Protein AF-0000000076484041 (afdb_homodimer)

Foldseek 3Di:
DPPPPFAADDAQEAELPDPPLVVNLVRVLVRQQFFLKHKYFPLPDDLVLVVVLVVLLVLLVPDDPVQQVVFDQDQLRAGKDAALQWAADVPQADRHAQKIKGKDWDADDPPHPCCPARNYYHHRDRDCVSRPCNVVSVVVVQVSVLSSVLSVVLSVCVSLVHHSCVQVDQQHSVVKGKMKMKMKHALDFADRNNRGFNHDKHFAAAAKKWKAWDQDWFKWWFRDPPDVVTRIHTHGHDRRITIMGGGPLNCQQQLNSGDRTIMGGGRDRHMIIMMMMDIHTHQARKRHHHPSRADPVRHRPDDIDGRSVRVVVSCVVIGDDPVVVVVVVD/DPPPPFAADDAQEAELPDPPLVVNLVRVLVRQQFFLKHKYFPLPDDLVLVVVLVVLLVLLVPDDPVQQVVFDQDQLRAGKDAALQWAADVPQADRHAQKIKGKDWDADDPPHPCCPARNYYHHRDRDCVSRPCSVVSVVVVQVSVLSSVLSVVLSVCVSLVHHSCVQVDQQHSVVKGKMKMKMKHALDFADRNNRGFNHDKHFAAAAKKWKAWDQDWFKWWFRDPPDVVTRIHTHGHDRRITIMGGGPLNCQQQLNSGDRTIMGGGRDRDMIIMMMMDIHTHQARKRHHHPSRADPVRHRPDDIDGRSVRVVVSVVVIGDDPVVVVVVVD

Solvent-accessible surface area (backbone atoms only — not comparable to full-atom values): 33812 Å² total; per-residue (Å²): 133,74,78,74,80,61,54,69,55,59,41,36,71,38,53,67,68,53,85,57,56,65,58,45,22,53,49,48,41,52,22,26,58,64,44,12,39,29,36,39,30,65,67,80,76,53,65,69,58,53,51,48,50,52,51,47,51,50,53,60,72,66,47,54,67,73,63,48,59,73,32,42,46,48,99,46,57,19,13,30,37,56,65,42,40,38,39,60,24,70,90,56,36,72,77,27,15,46,30,30,36,35,29,40,44,50,76,23,52,86,84,36,76,66,26,74,40,89,56,26,25,58,57,50,72,76,57,60,90,78,46,73,64,42,65,62,49,51,52,49,48,54,53,56,48,48,54,42,51,51,55,50,45,26,41,50,25,44,50,57,73,43,55,55,61,62,54,57,36,59,53,22,56,54,48,42,49,44,36,38,34,42,37,41,29,55,48,46,65,41,37,71,93,73,14,37,27,28,34,38,54,38,59,51,63,33,43,37,33,42,30,37,58,46,86,56,66,37,43,29,37,23,69,48,79,81,43,87,76,67,58,66,26,33,44,75,57,50,91,78,33,30,46,33,34,32,4,42,47,39,15,46,27,33,50,62,55,33,34,42,36,36,29,32,28,42,28,76,44,50,64,33,48,37,37,40,35,39,38,25,48,7,59,80,21,72,48,40,52,35,77,79,46,45,44,94,92,40,58,69,80,60,78,70,44,42,41,47,60,55,51,51,55,53,52,62,69,28,45,62,64,72,69,67,52,58,62,70,76,101,133,74,77,74,82,61,52,68,55,58,41,35,73,39,50,66,69,53,86,57,57,64,59,45,22,53,50,48,40,50,23,26,57,63,45,13,39,30,35,39,29,66,67,77,76,52,65,68,57,51,51,49,50,51,51,47,51,49,55,59,72,64,47,56,66,73,63,49,58,75,32,44,45,48,97,46,58,19,13,29,37,56,64,43,39,37,38,60,24,71,90,58,36,71,76,27,14,46,30,31,35,35,30,38,44,49,78,23,52,86,84,36,76,65,25,75,40,89,56,28,24,59,58,48,72,76,57,59,89,78,46,74,64,41,67,63,49,51,54,50,48,53,54,55,48,49,54,44,51,50,56,51,45,27,41,50,26,44,49,57,73,43,54,56,62,62,53,56,36,59,52,22,55,54,48,42,50,44,37,37,34,42,37,39,28,56,48,47,64,39,37,70,93,73,16,36,25,28,34,39,53,38,61,50,64,33,42,36,33,43,31,38,58,47,85,57,67,35,42,30,38,23,69,48,78,82,43,85,76,66,56,65,25,34,46,75,57,51,91,79,32,30,46,33,34,33,5,42,46,39,15,46,26,35,50,63,55,34,34,44,34,38,29,32,28,40,27,76,44,50,64,34,48,37,36,39,35,40,36,24,49,7,59,79,21,73,47,40,53,35,76,78,46,45,44,93,93,40,57,70,79,61,78,69,43,42,40,46,60,53,52,51,54,54,52,63,69,29,44,60,67,71,68,67,53,60,63,70,78,100

Organism: Glycine soja (NCBI:txid3848)

Sequence (660 aa):
MGKQSTEFSALNCIDLSNPDINQSVNLLKQACLDSGFFYVVNHGISQEFMEEVFAQSKKFFSLPHKEKMKILRNEKHRGYTPVLDELLDPENQVHGDYKEGYYIGVEKGEDDPESNKPFYGPNNWPAPGVLPGWRETMEKFHRETLEVGKAVAKIIALALDLDANFFDQPEMLGEPIATLRLLHYEGQVSDPLKGLYGAGAHTDYGLITLLATDDVSGLQICKDRDAKPQKWEDVAPLKGAFIVNLGDMLERWSNCVFKSTLHRVLGNGQGRYSIAYFLEPSHDCLVECLPTCKSDSNPPKFPPILCHDYLTQRYNDTHADLNVYKKQQAMGKQSTEFSALNCIDLSNPDINQSVNLLKQACLDSGFFYVVNHGISQEFMEEVFAQSKKFFSLPHKEKMKILRNEKHRGYTPVLDELLDPENQVHGDYKEGYYIGVEKGEDDPESNKPFYGPNNWPAPGVLPGWRETMEKFHRETLEVGKAVAKIIALALDLDANFFDQPEMLGEPIATLRLLHYEGQVSDPLKGLYGAGAHTDYGLITLLATDDVSGLQICKDRDAKPQKWEDVAPLKGAFIVNLGDMLERWSNCVFKSTLHRVLGNGQGRYSIAYFLEPSHDCLVECLPTCKSDSNPPKFPPILCHDYLTQRYNDTHADLNVYKKQQA

InterPro domains:
  IPR005123 Oxoglutarate/iron-dependent dioxygenase domain [PS51471] (176-281)
  IPR026992 Non-haem dioxygenase, N-terminal domain [PF14226] (12-127)
  IPR027443 Isopenicillin N synthase-like superfamily [G3DSA:2.60.120.330] (2-326)
  IPR044861 Isopenicillin N synthase-like, Fe(2+) 2OG dioxygenase domain [PF03171] (183-281)

Secondary structure (DSSP, 8-state):
-----PPBP---EEETT-S-HHHHHHHHHHHHHHTSEEEEE--S--HHHHHHHHHHHHHHHTS-HHHHHTTB--TTS-EEE-TT-B-S-TTT-SS-B-EEEEEE--B--TTSGGGGSTT-B---PPPTTTSTTHHHHHHHHHHHHHHHHHHHHHHHHHHTT--TTGGGSIIIIIS-EEEEEEEEE-SPBPBGGGTBBSEEEE-B-SSEEEEEE-S---EEEES-TT-SSPP-EE----TT-EEEEEBHHHHHHTTTSS---EEEE--BSS-EEEEEEEEE--TT-EE---GGG--SSS--SS--EEHHHHHHHHHHHHB--THHHHHHH-/-----PPBP---EEETT-S-HHHHHHHHHHHHHHTSEEEEE--S--HHHHHHHHHHHHHHHTS-HHHHHTTB--TTS-EEE-TT-B-S-TTT-SS-B-EEEEEE--B--TTSGGGGSTT-B---PPPTTTSTTHHHHHHHHHHHHHHHHHHHHHHHHHHTT--TTGGGSIIIIIS-EEEEEEEEE-SPBPBGGGTBBSEEEE-B-SSEEEEEE-S---EEEES-TT-SSPP-EE----TT-EEEEEBHHHHHHTTTSS---EEEE--BSS-EEEEEEEEE--TT-EE---GGG--SSS--SS--EEHHHHHHHHHHHHB--THHHHHHH-

pLDDT: mean 93.27, std 9.9, range [23.75, 98.94]

Nearest PDB structures (foldseek):
  6vp4-assembly3_C  TM=8.469E-01  e=7.200E-25  Pseudomonas savastanoi pv. phaseolicola
  8p48-assembly1_A  TM=8.039E-01  e=2.316E-26  Aspergillus nidulans FGSC A4
  8p7p-assembly1_A  TM=8.119E-01  e=6.700E-26  Aspergillus nidulans FGSC A4
  8ptv-assembly1_A  TM=8.128E-01  e=1.821E-25  Aspergillus nidulans FGSC A4
  6cf3-assembly1_A  TM=7.671E-01  e=1.727E-24  Pseudomonas savastanoi pv. phaseolicola

Structure (mmCIF, N/CA/C/O backbone):
data_AF-0000000076484041-model_v1
#
loop_
_entity.id
_entity.type
_entity.pdbx_description
1 polymer '2-oxoglutarate-Fe(II) type oxidoreductase hxnY'
#
loop_
_atom_site.group_PDB
_atom_site.id
_atom_site.type_symbol
_atom_site.label_atom_id
_atom_site.label_alt_id
_atom_site.label_comp_id
_atom_site.label_asym_id
_atom_site.label_entity_id
_atom_site.label_seq_id
_atom_site.pdbx_PDB_ins_code
_atom_site.Cartn_x
_atom_site.Cartn_y
_atom_site.Cartn_z
_atom_site.occupancy
_atom_site.B_iso_or_equiv
_atom_site.auth_seq_id
_atom_site.auth_comp_id
_atom_site.auth_asym_id
_atom_site.auth_atom_id
_atom_site.pdbx_PDB_model_num
ATOM 1 N N . MET A 1 1 ? -22.984 -18.547 12.055 1 23.75 1 MET A N 1
ATOM 2 C CA . MET A 1 1 ? -21.609 -18.641 12.547 1 23.75 1 MET A CA 1
ATOM 3 C C . MET A 1 1 ? -20.734 -17.547 11.945 1 23.75 1 MET A C 1
ATOM 5 O O . MET A 1 1 ? -20.609 -17.453 10.727 1 23.75 1 MET A O 1
ATOM 9 N N . GLY A 1 2 ? -20.672 -16.359 12.469 1 32.69 2 GLY A N 1
ATOM 10 C CA . GLY A 1 2 ? -20.234 -15.047 12.031 1 32.69 2 GLY A CA 1
ATOM 11 C C . GLY A 1 2 ? -18.844 -15.055 11.398 1 32.69 2 GLY A C 1
ATOM 12 O O . GLY A 1 2 ? -18 -15.883 11.758 1 32.69 2 GLY A O 1
ATOM 13 N N . LYS A 1 3 ? -18.688 -14.789 10.195 1 41.31 3 LYS A N 1
ATOM 14 C CA . LYS A 1 3 ? -17.375 -14.734 9.562 1 41.31 3 LYS A CA 1
ATOM 15 C C . LYS A 1 3 ? -16.297 -14.281 10.547 1 41.31 3 LYS A C 1
ATOM 17 O O . LYS A 1 3 ? -16.438 -13.234 11.18 1 41.31 3 LYS A O 1
ATOM 22 N N . GLN A 1 4 ? -15.688 -15.102 11.234 1 45.12 4 GLN A N 1
ATOM 23 C CA . GLN A 1 4 ? -14.547 -14.75 12.07 1 45.12 4 GLN A CA 1
ATOM 24 C C . GLN A 1 4 ? -13.68 -13.688 11.391 1 45.12 4 GLN A C 1
ATOM 26 O O . GLN A 1 4 ? -13.164 -13.906 10.297 1 45.12 4 GLN A O 1
ATOM 31 N N . SER A 1 5 ? -14.023 -12.469 11.656 1 53.66 5 SER A N 1
ATOM 32 C CA . SER A 1 5 ? -13.352 -11.305 11.102 1 53.66 5 SER A CA 1
ATOM 33 C C . SER A 1 5 ? -11.836 -11.477 11.117 1 53.66 5 SER A C 1
ATOM 35 O O . SER A 1 5 ? -11.242 -11.609 12.188 1 53.66 5 SER A O 1
ATOM 37 N N . THR A 1 6 ? -11.258 -12.172 10.086 1 67.75 6 THR A N 1
ATOM 38 C CA . THR A 1 6 ? -9.812 -12.312 10.016 1 67.75 6 THR A CA 1
ATOM 39 C C . THR A 1 6 ? -9.141 -10.953 9.836 1 67.75 6 THR A C 1
ATOM 41 O O . THR A 1 6 ? -9.773 -10.008 9.375 1 67.75 6 THR A O 1
ATOM 44 N N . GLU A 1 7 ? -7.988 -10.82 10.484 1 87 7 GLU A N 1
ATOM 45 C CA . GLU A 1 7 ? -7.133 -9.641 10.375 1 87 7 GLU A CA 1
ATOM 46 C C . GLU A 1 7 ? -6.492 -9.555 8.992 1 87 7 GLU A C 1
ATOM 48 O O . GLU A 1 7 ? -6.254 -10.578 8.344 1 87 7 GLU A O 1
ATOM 53 N N . PHE A 1 8 ? -6.453 -8.398 8.508 1 88.44 8 PHE A N 1
ATOM 54 C CA . PHE A 1 8 ? -5.73 -8.18 7.262 1 88.44 8 PHE A CA 1
ATOM 55 C C . PHE A 1 8 ? -4.23 -8.062 7.516 1 88.44 8 PHE A C 1
ATOM 57 O O . PHE A 1 8 ? -3.809 -7.445 8.492 1 88.44 8 PHE A O 1
ATOM 64 N N . SER A 1 9 ? -3.529 -8.648 6.656 1 88 9 SER A N 1
ATOM 65 C CA . SER A 1 9 ? -2.076 -8.516 6.73 1 88 9 SER A CA 1
ATOM 66 C C . SER A 1 9 ? -1.613 -7.18 6.16 1 88 9 SER A C 1
ATOM 68 O O . SER A 1 9 ? -1.987 -6.809 5.047 1 88 9 SER A O 1
ATOM 70 N N . ALA A 1 10 ? -0.864 -6.512 6.938 1 87.81 10 ALA A N 1
ATOM 71 C CA . ALA A 1 10 ? -0.224 -5.312 6.406 1 87.81 10 ALA A CA 1
ATOM 72 C C . ALA A 1 10 ? 1.01 -5.668 5.582 1 87.81 10 ALA A C 1
ATOM 74 O O . ALA A 1 10 ? 2.002 -6.168 6.121 1 87.81 10 ALA A O 1
ATOM 75 N N . LEU A 1 11 ? 0.902 -5.418 4.277 1 94.88 11 LEU A N 1
ATOM 76 C CA . LEU A 1 11 ? 1.992 -5.754 3.369 1 94.88 11 LEU A CA 1
ATOM 77 C C . LEU A 1 11 ? 2.695 -4.496 2.871 1 94.88 11 LEU A C 1
ATOM 79 O O . LEU A 1 11 ? 2.045 -3.49 2.578 1 94.88 11 LEU A O 1
ATOM 83 N N . ASN A 1 12 ? 4.027 -4.605 2.822 1 95.62 12 ASN A N 1
ATOM 84 C CA . ASN A 1 12 ? 4.758 -3.496 2.227 1 95.62 12 ASN A CA 1
ATOM 85 C C . ASN A 1 12 ? 4.402 -3.312 0.754 1 95.62 12 ASN A C 1
ATOM 87 O O . ASN A 1 12 ? 4.102 -4.285 0.059 1 95.62 12 ASN A O 1
ATOM 91 N N . CYS A 1 13 ? 4.379 -2.115 0.369 1 95.94 13 CYS A N 1
ATOM 92 C CA . CYS A 1 13 ? 4.125 -1.763 -1.023 1 95.94 13 CYS A CA 1
ATOM 93 C C . CYS A 1 13 ? 5.398 -1.282 -1.706 1 95.94 13 CYS A C 1
ATOM 95 O O . CYS A 1 13 ? 5.996 -0.292 -1.284 1 95.94 13 CYS A O 1
ATOM 97 N N . ILE A 1 14 ? 5.82 -1.968 -2.738 1 97.69 14 ILE A N 1
ATOM 98 C CA . ILE A 1 14 ? 7.004 -1.604 -3.514 1 97.69 14 ILE A CA 1
ATOM 99 C C . ILE A 1 14 ? 6.586 -0.798 -4.742 1 97.69 14 ILE A C 1
ATOM 101 O O . ILE A 1 14 ? 5.859 -1.299 -5.605 1 97.69 14 ILE A O 1
ATOM 105 N N . ASP A 1 15 ? 7.023 0.429 -4.781 1 96.75 15 ASP A N 1
ATOM 106 C CA . ASP A 1 15 ? 6.789 1.303 -5.926 1 96.75 15 ASP A CA 1
ATOM 107 C C . ASP A 1 15 ? 7.91 1.17 -6.957 1 96.75 15 ASP A C 1
ATOM 109 O O . ASP A 1 15 ? 9.016 1.678 -6.75 1 96.75 15 ASP A O 1
ATOM 113 N N . LEU A 1 16 ? 7.656 0.599 -8.109 1 97.56 16 LEU A N 1
ATOM 114 C CA . LEU A 1 16 ? 8.703 0.323 -9.086 1 97.56 16 LEU A CA 1
ATOM 115 C C . LEU A 1 16 ? 9.148 1.604 -9.781 1 97.56 16 LEU A C 1
ATOM 117 O O . LEU A 1 16 ? 10.195 1.629 -10.438 1 97.56 16 LEU A O 1
ATOM 121 N N . SER A 1 17 ? 8.375 2.65 -9.672 1 95.38 17 SER A N 1
ATOM 122 C CA . SER A 1 17 ? 8.75 3.912 -10.297 1 95.38 17 SER A CA 1
ATOM 123 C C . SER A 1 17 ? 9.617 4.754 -9.375 1 95.38 17 SER A C 1
ATOM 125 O O . SER A 1 17 ? 10.094 5.824 -9.766 1 95.38 17 SER A O 1
ATOM 127 N N . ASN A 1 18 ? 9.766 4.297 -8.102 1 93.81 18 ASN A N 1
ATOM 128 C CA . ASN A 1 18 ? 10.586 5.035 -7.152 1 93.81 18 ASN A CA 1
ATOM 129 C C . ASN A 1 18 ? 12.047 5.105 -7.605 1 93.81 18 ASN A C 1
ATOM 131 O O . ASN A 1 18 ? 12.688 4.07 -7.805 1 93.81 18 ASN A O 1
ATOM 135 N N . PRO A 1 19 ? 12.594 6.344 -7.742 1 92.56 19 PRO A N 1
ATOM 136 C CA . PRO A 1 19 ? 13.977 6.457 -8.211 1 92.56 19 PRO A CA 1
ATOM 137 C C . PRO A 1 19 ? 14.992 6.035 -7.156 1 92.56 19 PRO A C 1
ATOM 139 O O . PRO A 1 19 ? 16.141 5.754 -7.484 1 92.56 19 PRO A O 1
ATOM 142 N N . ASP A 1 20 ? 14.641 6.055 -5.902 1 92.56 20 ASP A N 1
ATOM 143 C CA . ASP A 1 20 ? 15.531 5.613 -4.836 1 92.56 20 ASP A CA 1
ATOM 144 C C . ASP A 1 20 ? 15.516 4.094 -4.695 1 92.56 20 ASP A C 1
ATOM 146 O O . ASP A 1 20 ? 14.781 3.551 -3.865 1 92.56 20 ASP A O 1
ATOM 150 N N . ILE A 1 21 ? 16.344 3.424 -5.348 1 93.69 21 ILE A N 1
ATOM 151 C CA . ILE A 1 21 ? 16.375 1.967 -5.41 1 93.69 21 ILE A CA 1
ATOM 152 C C . ILE A 1 21 ? 16.641 1.396 -4.02 1 93.69 21 ILE A C 1
ATOM 154 O O . ILE A 1 21 ? 16.156 0.319 -3.68 1 93.69 21 ILE A O 1
ATOM 158 N N . ASN A 1 22 ? 17.391 2.084 -3.244 1 93.75 22 ASN A N 1
ATOM 159 C CA . ASN A 1 22 ? 17.719 1.595 -1.909 1 93.75 22 ASN A CA 1
ATOM 160 C C . ASN A 1 22 ? 16.469 1.509 -1.026 1 93.75 22 ASN A C 1
ATOM 162 O O . ASN A 1 22 ? 16.344 0.597 -0.206 1 93.75 22 ASN A O 1
ATOM 166 N N . GLN A 1 23 ? 15.641 2.459 -1.207 1 92.69 23 GLN A N 1
ATOM 167 C CA . GLN A 1 23 ? 14.383 2.398 -0.474 1 92.69 23 GLN A CA 1
ATOM 168 C C . GLN A 1 23 ? 13.57 1.172 -0.878 1 92.69 23 GLN A C 1
ATOM 170 O O . GLN A 1 23 ? 13.031 0.469 -0.021 1 92.69 23 GLN A O 1
ATOM 175 N N . SER A 1 24 ? 13.5 0.933 -2.139 1 96.19 24 SER A N 1
ATOM 176 C CA . SER A 1 24 ? 12.781 -0.237 -2.637 1 96.19 24 SER A CA 1
ATOM 177 C C . SER A 1 24 ? 13.406 -1.528 -2.121 1 96.19 24 SER A C 1
ATOM 179 O O . SER A 1 24 ? 12.695 -2.459 -1.737 1 96.19 24 SER A O 1
ATOM 181 N N . VAL A 1 25 ? 14.695 -1.532 -2.094 1 97.5 25 VAL A N 1
ATOM 182 C CA . VAL A 1 25 ? 15.43 -2.707 -1.636 1 97.5 25 VAL A CA 1
ATOM 183 C C . VAL A 1 25 ? 15.133 -2.955 -0.157 1 97.5 25 VAL A C 1
ATOM 185 O O . VAL A 1 25 ? 14.852 -4.086 0.246 1 97.5 25 VAL A O 1
ATOM 188 N N . ASN A 1 26 ? 15.164 -1.917 0.611 1 96.06 26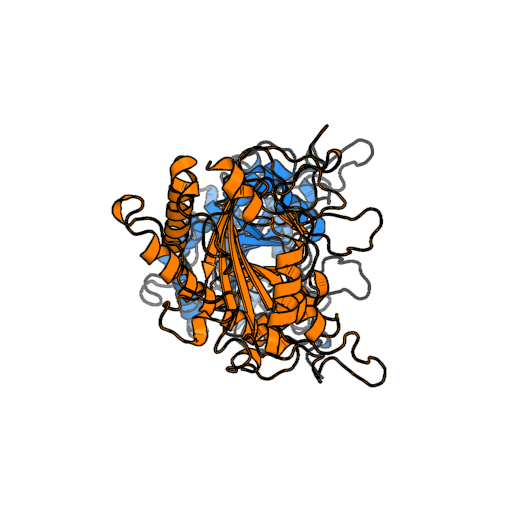 ASN A N 1
ATOM 189 C CA . ASN A 1 26 ? 14.93 -2.059 2.045 1 96.06 26 ASN A CA 1
ATOM 190 C C . ASN A 1 26 ? 13.508 -2.521 2.338 1 96.06 26 ASN A C 1
ATOM 192 O O . ASN A 1 26 ? 13.289 -3.387 3.186 1 96.06 26 ASN A O 1
ATOM 196 N N . LEU A 1 27 ? 12.57 -1.948 1.654 1 96.19 27 LEU A N 1
ATOM 197 C CA . LEU A 1 27 ? 11.172 -2.326 1.82 1 96.19 27 LEU A CA 1
ATOM 198 C C . LEU A 1 27 ? 10.945 -3.779 1.418 1 96.19 27 LEU A C 1
ATOM 200 O O . LEU A 1 27 ? 10.258 -4.523 2.121 1 96.19 27 LEU A O 1
ATOM 204 N N . LEU A 1 28 ? 11.492 -4.137 0.35 1 97.81 28 LEU A N 1
ATOM 205 C CA . LEU A 1 28 ? 11.32 -5.492 -0.156 1 97.81 28 LEU A CA 1
ATOM 206 C C . LEU A 1 28 ? 12.008 -6.504 0.756 1 97.81 28 LEU A C 1
ATOM 208 O O . LEU A 1 28 ? 11.461 -7.57 1.037 1 97.81 28 LEU A O 1
ATOM 212 N N . LYS A 1 29 ? 13.203 -6.164 1.165 1 97.44 29 LYS A N 1
ATOM 213 C CA . LYS A 1 29 ? 13.922 -7.055 2.072 1 97.44 29 LYS A CA 1
ATOM 214 C C . LYS A 1 29 ? 13.109 -7.324 3.336 1 97.44 29 LYS A C 1
ATOM 216 O O . LYS A 1 29 ? 12.984 -8.469 3.768 1 97.44 29 LYS A O 1
ATOM 221 N N . GLN A 1 30 ? 12.594 -6.266 3.854 1 96.62 30 GLN A N 1
ATOM 222 C CA . GLN A 1 30 ? 11.766 -6.402 5.047 1 96.62 30 GLN A CA 1
ATOM 223 C C . GLN A 1 30 ? 10.562 -7.305 4.777 1 96.62 30 GLN A C 1
ATOM 225 O O . GLN A 1 30 ? 10.227 -8.148 5.605 1 96.62 30 GLN A O 1
ATOM 230 N N . ALA A 1 31 ? 9.922 -7.145 3.676 1 97.12 31 ALA A N 1
ATOM 231 C CA . ALA A 1 31 ? 8.766 -7.957 3.307 1 97.12 31 ALA A CA 1
ATOM 232 C C . ALA A 1 31 ? 9.148 -9.422 3.158 1 97.12 31 ALA A C 1
ATOM 234 O O . ALA A 1 31 ? 8.414 -10.312 3.584 1 97.12 31 ALA A O 1
ATOM 235 N N . CYS A 1 32 ? 10.273 -9.648 2.529 1 97.44 32 CYS A N 1
ATOM 236 C CA . CYS A 1 32 ? 10.734 -11.008 2.275 1 97.44 32 CYS A CA 1
ATOM 237 C C . CYS A 1 32 ? 11.062 -11.727 3.578 1 97.44 32 CYS A C 1
ATOM 239 O O . CYS A 1 32 ? 10.875 -12.938 3.689 1 97.44 32 CYS A O 1
ATOM 241 N N . LEU A 1 33 ? 11.516 -10.953 4.547 1 95.81 33 LEU A N 1
ATOM 242 C CA . LEU A 1 33 ? 11.867 -11.508 5.848 1 95.81 33 LEU A CA 1
ATOM 243 C C . LEU A 1 33 ? 10.625 -11.758 6.691 1 95.81 33 LEU A C 1
ATOM 245 O O . LEU A 1 33 ? 10.594 -12.688 7.496 1 95.81 33 LEU A O 1
ATOM 249 N N . ASP A 1 34 ? 9.656 -10.977 6.473 1 93.88 34 ASP A N 1
ATOM 250 C CA . ASP A 1 34 ? 8.484 -11 7.34 1 93.88 34 ASP A CA 1
ATOM 251 C C . ASP A 1 34 ? 7.43 -11.977 6.816 1 93.88 34 ASP A C 1
ATOM 253 O O . ASP A 1 34 ? 7.133 -12.984 7.469 1 93.88 34 ASP A O 1
ATOM 257 N N . SER A 1 35 ? 6.918 -11.758 5.617 1 95.12 35 SER A N 1
ATOM 258 C CA . SER A 1 35 ? 5.77 -12.523 5.156 1 95.12 35 SER A CA 1
ATOM 259 C C . SER A 1 35 ? 6.066 -13.234 3.842 1 95.12 35 SER A C 1
ATOM 261 O O . SER A 1 35 ? 5.375 -14.188 3.471 1 95.12 35 SER A O 1
ATOM 263 N N . GLY A 1 36 ? 7.016 -12.734 3.17 1 97.81 36 GLY A N 1
ATOM 264 C CA . GLY A 1 36 ? 7.25 -13.266 1.837 1 97.81 36 GLY A CA 1
ATOM 265 C C . GLY A 1 36 ? 6.227 -12.797 0.819 1 97.81 36 GLY A C 1
ATOM 266 O O . GLY A 1 36 ? 6.211 -13.273 -0.316 1 97.81 36 GLY A O 1
ATOM 267 N N . PHE A 1 37 ? 5.34 -11.906 1.239 1 98.5 37 PHE A N 1
ATOM 268 C CA . PHE A 1 37 ? 4.34 -11.289 0.376 1 98.5 37 PHE A CA 1
ATOM 269 C C . PHE A 1 37 ? 4.484 -9.773 0.377 1 98.5 37 PHE A C 1
ATOM 271 O O . PHE A 1 37 ? 4.777 -9.172 1.414 1 98.5 37 PHE A O 1
ATOM 278 N N . PHE A 1 38 ? 4.238 -9.156 -0.723 1 98.5 38 PHE A N 1
ATOM 279 C CA . PHE A 1 38 ? 4.23 -7.703 -0.826 1 98.5 38 PHE A CA 1
ATOM 280 C C . PHE A 1 38 ? 3.449 -7.254 -2.057 1 98.5 38 PHE A C 1
ATOM 282 O O . PHE A 1 38 ? 3.193 -8.047 -2.961 1 98.5 38 PHE A O 1
ATOM 289 N N . TYR A 1 39 ? 3.014 -5.988 -2.047 1 98.25 39 TYR A N 1
ATOM 290 C CA . TYR A 1 39 ? 2.393 -5.383 -3.221 1 98.25 39 TYR A CA 1
ATOM 291 C C . TYR A 1 39 ? 3.441 -4.746 -4.125 1 98.25 39 TYR A C 1
ATOM 293 O O . TYR A 1 39 ? 4.461 -4.242 -3.646 1 98.25 39 TYR A O 1
ATOM 301 N N . VAL A 1 40 ? 3.225 -4.789 -5.406 1 98.62 40 VAL A N 1
ATOM 302 C CA . VAL A 1 40 ? 4 -4.039 -6.387 1 98.62 40 VAL A CA 1
ATOM 303 C C . VAL A 1 40 ? 3.082 -3.088 -7.156 1 98.62 40 VAL A C 1
ATOM 305 O O . VAL A 1 40 ? 2.094 -3.52 -7.754 1 98.62 40 VAL A O 1
ATOM 308 N N . VAL A 1 41 ? 3.422 -1.792 -7.047 1 97.12 41 VAL A N 1
ATOM 309 C CA . VAL A 1 41 ? 2.607 -0.78 -7.711 1 97.12 41 VAL A CA 1
ATOM 310 C C . VAL A 1 41 ? 3.469 0.022 -8.68 1 97.12 41 VAL A C 1
ATOM 312 O O . VAL A 1 41 ? 4.695 -0.102 -8.68 1 97.12 41 VAL A O 1
ATOM 315 N N . ASN A 1 42 ? 2.764 0.802 -9.562 1 97.12 42 ASN A N 1
ATOM 316 C CA . ASN A 1 42 ? 3.434 1.63 -10.555 1 97.12 42 ASN A CA 1
ATOM 317 C C . ASN A 1 42 ? 4.422 0.816 -11.391 1 97.12 42 ASN A C 1
ATOM 319 O O . ASN A 1 42 ? 5.57 1.222 -11.562 1 97.12 42 ASN A O 1
ATOM 323 N N . HIS A 1 43 ? 3.953 -0.318 -11.852 1 98.12 43 HIS A N 1
ATOM 324 C CA . HIS A 1 43 ? 4.797 -1.291 -12.539 1 98.12 43 HIS A CA 1
ATOM 325 C C . HIS A 1 43 ? 4.781 -1.069 -14.047 1 98.12 43 HIS A C 1
ATOM 327 O O . HIS A 1 43 ? 5.449 -1.79 -14.789 1 98.12 43 HIS A O 1
ATOM 333 N N . GLY A 1 44 ? 4.004 -0.199 -14.562 1 97 44 GLY A N 1
ATOM 334 C CA . GLY A 1 44 ? 4.102 0.185 -15.961 1 97 44 GLY A CA 1
ATOM 335 C C . GLY A 1 44 ? 2.977 -0.372 -16.812 1 97 44 GLY A C 1
ATOM 336 O O . GLY A 1 44 ? 2.75 0.093 -17.938 1 97 44 GLY A O 1
ATOM 337 N N . ILE A 1 45 ? 2.205 -1.423 -16.359 1 98.19 45 ILE A N 1
ATOM 338 C CA . ILE A 1 45 ? 1.033 -1.911 -17.078 1 98.19 45 ILE A CA 1
ATOM 339 C C . ILE A 1 45 ? -0.164 -1.01 -16.797 1 98.19 45 ILE A C 1
ATOM 341 O O . ILE A 1 45 ? -0.529 -0.808 -15.633 1 98.19 45 ILE A O 1
ATOM 345 N N . SER A 1 46 ? -0.755 -0.504 -17.797 1 96.69 46 SER A N 1
ATOM 346 C CA . SER A 1 46 ? -1.844 0.449 -17.609 1 96.69 46 SER A CA 1
ATOM 347 C C . SER A 1 46 ? -3.066 -0.223 -17 1 96.69 46 SER A C 1
ATOM 349 O O . SER A 1 46 ? -3.293 -1.417 -17.203 1 96.69 46 SER A O 1
ATOM 351 N N . GLN A 1 47 ? -3.814 0.573 -16.297 1 94.62 47 GLN A N 1
ATOM 352 C CA . GLN A 1 47 ? -5.043 0.067 -15.688 1 94.62 47 GLN A CA 1
ATOM 353 C C . GLN A 1 47 ? -6.047 -0.358 -16.75 1 94.62 47 GLN A C 1
ATOM 355 O O . GLN A 1 47 ? -6.766 -1.343 -16.578 1 94.62 47 GLN A O 1
ATOM 360 N N . GLU A 1 48 ? -6.105 0.355 -17.797 1 96.56 48 GLU A N 1
ATOM 361 C CA . GLU A 1 48 ? -7 0.024 -18.906 1 96.56 48 GLU A CA 1
ATOM 362 C C . GLU A 1 48 ? -6.68 -1.354 -19.469 1 96.56 48 GLU A C 1
ATOM 364 O O . GLU A 1 48 ? -7.586 -2.148 -19.734 1 96.56 48 GLU A O 1
ATOM 369 N N . PHE A 1 49 ? -5.398 -1.609 -19.688 1 98.38 49 PHE A N 1
ATOM 370 C CA . PHE A 1 49 ? -5.012 -2.9 -20.234 1 98.38 49 PHE A CA 1
ATOM 371 C C . PHE A 1 49 ? -5.293 -4.023 -19.25 1 98.38 49 PHE A C 1
ATOM 373 O O . PHE A 1 49 ? -5.738 -5.105 -19.641 1 98.38 49 PHE A O 1
ATOM 380 N N . MET A 1 50 ? -5.082 -3.771 -17.969 1 98.12 50 MET A N 1
ATOM 381 C CA . MET A 1 50 ? -5.395 -4.77 -16.953 1 98.12 50 MET A CA 1
ATOM 382 C C . MET A 1 50 ? -6.875 -5.125 -16.969 1 98.12 50 MET A C 1
ATOM 384 O O . MET A 1 50 ? -7.242 -6.297 -16.844 1 98.12 50 MET A O 1
ATOM 388 N N . GLU A 1 51 ? -7.676 -4.141 -17.125 1 97.44 51 GLU A N 1
ATOM 389 C CA . GLU A 1 51 ? -9.117 -4.367 -17.203 1 97.44 51 GLU A CA 1
ATOM 390 C C . GLU A 1 51 ? -9.477 -5.215 -18.422 1 97.44 51 GLU A C 1
ATOM 392 O O . GLU A 1 51 ? -10.352 -6.078 -18.344 1 97.44 51 GLU A O 1
ATOM 397 N N . GLU A 1 52 ? -8.781 -4.949 -19.5 1 98.31 52 GLU A N 1
ATOM 398 C CA . GLU A 1 52 ? -9 -5.746 -20.703 1 98.31 52 GLU A CA 1
ATOM 399 C C . GLU A 1 52 ? -8.602 -7.203 -20.484 1 98.31 52 GLU A C 1
ATOM 401 O O . GLU A 1 52 ? -9.297 -8.117 -20.938 1 98.31 52 GLU A O 1
ATOM 406 N N . VAL A 1 53 ? -7.523 -7.434 -19.812 1 98.75 53 VAL A N 1
ATOM 407 C CA . VAL A 1 53 ? -7.051 -8.781 -19.531 1 98.75 53 VAL A CA 1
ATOM 408 C C . VAL A 1 53 ? -8.094 -9.539 -18.703 1 98.75 53 VAL A C 1
ATOM 410 O O . VAL A 1 53 ? -8.43 -10.688 -19.016 1 98.75 53 VAL A O 1
ATOM 413 N N . PHE A 1 54 ? -8.641 -8.891 -17.719 1 98.56 54 PHE A N 1
ATOM 414 C CA . PHE A 1 54 ? -9.641 -9.531 -16.875 1 98.56 54 PHE A CA 1
ATOM 415 C C . PHE A 1 54 ? -10.93 -9.766 -17.656 1 98.56 54 PHE A C 1
ATOM 417 O O . PHE A 1 54 ? -11.609 -10.773 -17.453 1 98.56 54 PHE A O 1
ATOM 424 N N . ALA A 1 55 ? -11.281 -8.797 -18.531 1 98.25 55 ALA A N 1
ATOM 425 C CA . ALA A 1 55 ? -12.469 -8.969 -19.344 1 98.25 55 ALA A CA 1
ATOM 426 C C . ALA A 1 55 ? -12.344 -10.188 -20.25 1 98.25 55 ALA A C 1
ATOM 428 O O . ALA A 1 55 ? -13.297 -10.961 -20.391 1 98.25 55 ALA A O 1
ATOM 429 N N . GLN A 1 56 ? -11.164 -10.328 -20.797 1 98.06 56 GLN A N 1
ATOM 430 C CA . GLN A 1 56 ? -10.93 -11.477 -21.672 1 98.06 56 GLN A CA 1
ATOM 431 C C . GLN A 1 56 ? -10.914 -12.781 -20.875 1 98.06 56 GLN A C 1
ATOM 433 O O . GLN A 1 56 ? -11.398 -13.805 -21.344 1 98.06 56 GLN A O 1
ATOM 438 N N . SER A 1 57 ? -10.336 -12.75 -19.703 1 98.5 57 SER A N 1
ATOM 439 C CA . SER A 1 57 ? -10.383 -13.914 -18.828 1 98.5 57 SER A CA 1
ATOM 440 C C . SER A 1 57 ? -11.82 -14.32 -18.516 1 98.5 57 SER A C 1
ATOM 442 O O . SER A 1 57 ? -12.172 -15.5 -18.609 1 98.5 57 SER A O 1
ATOM 444 N N . LYS A 1 58 ? -12.641 -13.398 -18.203 1 98.06 58 LYS A N 1
ATOM 445 C CA . LYS A 1 58 ? -14.039 -13.648 -17.875 1 98.06 58 LYS A CA 1
ATOM 446 C C . LYS A 1 58 ? -14.781 -14.227 -19.078 1 98.06 58 LYS A C 1
ATOM 448 O O . LYS A 1 58 ? -15.617 -15.117 -18.922 1 98.06 58 LYS A O 1
ATOM 453 N N . LYS A 1 59 ? -14.492 -13.68 -20.234 1 97.75 59 LYS A N 1
ATOM 454 C CA . LYS A 1 59 ? -15.109 -14.195 -21.453 1 97.75 59 LYS A CA 1
ATOM 455 C C . LYS A 1 59 ? -14.789 -15.672 -21.656 1 97.75 59 LYS A C 1
ATOM 457 O O . LYS A 1 59 ? -15.656 -16.453 -22.031 1 97.75 59 LYS A O 1
ATOM 462 N N . PHE A 1 60 ? -13.57 -16.047 -21.469 1 98.25 60 PHE A N 1
ATOM 463 C CA . PHE A 1 60 ? -13.18 -17.438 -21.625 1 98.25 60 PHE A CA 1
ATOM 464 C C . PHE A 1 60 ? -13.961 -18.328 -20.672 1 98.25 60 PHE A C 1
ATOM 466 O O . PHE A 1 60 ? -14.531 -19.344 -21.078 1 98.25 60 PHE A O 1
ATOM 473 N N . PHE A 1 61 ? -14 -17.922 -19.375 1 98.19 61 PHE A N 1
ATOM 474 C CA . PHE A 1 61 ? -14.586 -18.781 -18.359 1 98.19 61 PHE A CA 1
ATOM 475 C C . PHE A 1 61 ? -16.109 -18.797 -18.484 1 98.19 61 PHE A C 1
ATOM 477 O O . PHE A 1 61 ? -16.766 -19.656 -17.891 1 98.19 61 PHE A O 1
ATOM 484 N N . SER A 1 62 ? -16.641 -17.938 -19.266 1 97.19 62 SER A N 1
ATOM 485 C CA . SER A 1 62 ? -18.078 -17.906 -19.484 1 97.19 62 SER A CA 1
ATOM 486 C C . SER A 1 62 ? -18.484 -18.844 -20.609 1 97.19 62 SER A C 1
ATOM 488 O O . SER A 1 62 ? -19.672 -19.078 -20.828 1 97.19 62 SER A O 1
ATOM 490 N N . LEU A 1 63 ? -17.547 -19.359 -21.328 1 96.94 63 LEU A N 1
ATOM 491 C CA . LEU A 1 63 ? -17.859 -20.344 -22.359 1 96.94 63 LEU A CA 1
ATOM 492 C C . LEU A 1 63 ? -18.516 -21.578 -21.75 1 96.94 63 LEU A C 1
ATOM 494 O O . LEU A 1 63 ? -18.266 -21.906 -20.594 1 96.94 63 LEU A O 1
ATOM 498 N N . PRO A 1 64 ? -19.312 -22.281 -22.625 1 95.88 64 PRO A N 1
ATOM 499 C CA . PRO A 1 64 ? -19.844 -23.562 -22.156 1 95.88 64 PRO A CA 1
ATOM 500 C C . PRO A 1 64 ? -18.75 -24.578 -21.812 1 95.88 64 PRO A C 1
ATOM 502 O O . PRO A 1 64 ? -17.703 -24.609 -22.469 1 95.88 64 PRO A O 1
ATOM 505 N N . HIS A 1 65 ? -19.078 -25.312 -20.875 1 95.56 65 HIS A N 1
ATOM 506 C CA . HIS A 1 65 ? -18.125 -26.312 -20.391 1 95.56 65 HIS A CA 1
ATOM 507 C C . HIS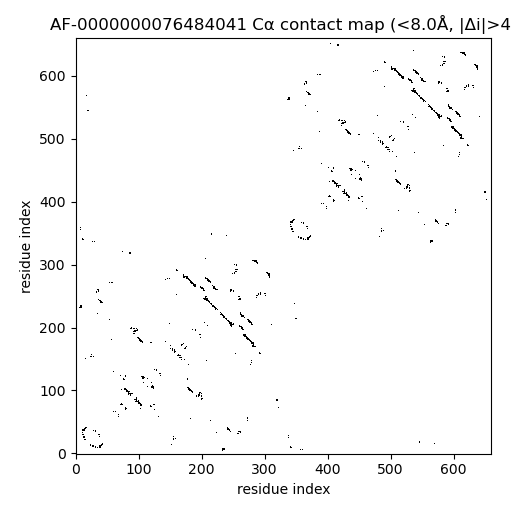 A 1 65 ? -17.562 -27.141 -21.531 1 95.56 65 HIS A C 1
ATOM 509 O O . HIS A 1 65 ? -16.359 -27.406 -21.594 1 95.56 65 HIS A O 1
ATOM 515 N N . LYS A 1 66 ? -18.391 -27.516 -22.453 1 94.31 66 LYS A N 1
ATOM 516 C CA . LYS A 1 66 ? -17.984 -28.359 -23.578 1 94.31 66 LYS A CA 1
ATOM 517 C C . LYS A 1 66 ? -16.938 -27.656 -24.438 1 94.31 66 LYS A C 1
ATOM 519 O O . LYS A 1 66 ? -16.031 -28.312 -24.969 1 94.31 66 LYS A O 1
ATOM 524 N N . GLU A 1 67 ? -17.078 -26.391 -24.578 1 94.38 67 GLU A N 1
ATOM 525 C CA . GLU A 1 67 ? -16.141 -25.625 -25.375 1 94.38 67 GLU A CA 1
ATOM 526 C C . GLU A 1 67 ? -14.789 -25.5 -24.672 1 94.38 67 GLU A C 1
ATOM 528 O O . GLU A 1 67 ? -13.734 -25.609 -25.312 1 94.38 67 GLU A O 1
ATOM 533 N N . LYS A 1 68 ? -14.781 -25.297 -23.391 1 96.5 68 LYS A N 1
ATOM 534 C CA . LYS A 1 68 ? -13.547 -25.203 -22.609 1 96.5 68 LYS A CA 1
ATOM 535 C C . LYS A 1 68 ? -12.797 -26.531 -22.609 1 96.5 68 LYS A C 1
ATOM 537 O O . LYS A 1 68 ? -11.57 -26.562 -22.734 1 96.5 68 LYS A O 1
ATOM 542 N N . MET A 1 69 ? -13.547 -27.578 -22.578 1 95.31 69 MET A N 1
ATOM 543 C CA . MET A 1 69 ? -12.961 -28.922 -22.5 1 95.31 69 MET A CA 1
ATOM 544 C C . MET A 1 69 ? -12.25 -29.281 -23.797 1 95.31 69 MET A C 1
ATOM 546 O O . MET A 1 69 ? -11.391 -30.172 -23.812 1 95.31 69 MET A O 1
ATOM 550 N N . LYS A 1 70 ? -12.523 -28.578 -24.906 1 93.5 70 LYS A N 1
ATOM 551 C CA . LYS A 1 70 ? -11.859 -28.812 -26.188 1 93.5 70 LYS A CA 1
ATOM 552 C C . LYS A 1 70 ? -10.391 -28.422 -26.125 1 93.5 70 LYS A C 1
ATOM 554 O O . LYS A 1 70 ? -9.586 -28.875 -26.938 1 93.5 70 LYS A O 1
ATOM 559 N N . ILE A 1 71 ? -10.109 -27.609 -25.188 1 95.69 71 ILE A N 1
ATOM 560 C CA . ILE A 1 71 ? -8.734 -27.141 -25.078 1 95.69 71 ILE A CA 1
ATOM 561 C C . ILE A 1 71 ? -8.18 -27.469 -23.688 1 95.69 71 ILE A C 1
ATOM 563 O O . ILE A 1 71 ? -7.574 -26.609 -23.031 1 95.69 71 ILE A O 1
ATOM 567 N N . LEU A 1 72 ? -8.398 -28.656 -23.281 1 95.62 72 LEU A N 1
ATOM 568 C CA . LEU A 1 72 ? -7.914 -29.188 -22.016 1 95.62 72 LEU A CA 1
ATOM 569 C C . LEU A 1 72 ? -6.395 -29.125 -21.938 1 95.62 72 LEU A C 1
ATOM 571 O O . LEU A 1 72 ? -5.715 -29.234 -22.953 1 95.62 72 LEU A O 1
ATOM 575 N N . ARG A 1 73 ? -5.926 -28.953 -20.75 1 94.44 73 ARG A N 1
ATOM 576 C CA . ARG A 1 73 ? -4.488 -28.875 -20.516 1 94.44 73 ARG A CA 1
ATOM 577 C C . ARG A 1 73 ? -3.781 -30.109 -21.062 1 94.44 73 ARG A C 1
ATOM 579 O O . ARG A 1 73 ? -4.297 -31.234 -20.953 1 94.44 73 ARG A O 1
ATOM 586 N N . ASN A 1 74 ? -2.633 -29.984 -21.609 1 92.44 74 ASN A N 1
ATOM 587 C CA . ASN A 1 74 ? -1.837 -31.078 -22.141 1 92.44 74 ASN A CA 1
ATOM 588 C C . ASN A 1 74 ? -0.671 -31.422 -21.219 1 92.44 74 ASN A C 1
ATOM 590 O O . ASN A 1 74 ? -0.623 -30.969 -20.078 1 92.44 74 ASN A O 1
ATOM 594 N N . GLU A 1 75 ? 0.232 -32.281 -21.641 1 88.75 75 GLU A N 1
ATOM 595 C CA . GLU A 1 75 ? 1.338 -32.781 -20.828 1 88.75 75 GLU A CA 1
ATOM 596 C C . GLU A 1 75 ? 2.35 -31.688 -20.531 1 88.75 75 GLU A C 1
ATOM 598 O O . GLU A 1 75 ? 3.174 -31.812 -19.625 1 88.75 75 GLU A O 1
ATOM 603 N N . LYS A 1 76 ? 2.295 -30.594 -21.297 1 91.38 76 LYS A N 1
ATOM 604 C CA . LYS A 1 76 ? 3.186 -29.453 -21.078 1 91.38 76 LYS A CA 1
ATOM 605 C C . LYS A 1 76 ? 2.521 -28.391 -20.203 1 91.38 76 LYS A C 1
ATOM 607 O O . LYS A 1 76 ? 3.066 -27.297 -20.016 1 91.38 76 LYS A O 1
ATOM 612 N N . HIS A 1 77 ? 1.297 -28.703 -19.688 1 91.69 77 HIS A N 1
ATOM 613 C CA . HIS A 1 77 ? 0.524 -27.797 -18.828 1 91.69 77 HIS A CA 1
ATOM 614 C C . HIS A 1 77 ? 0.128 -26.531 -19.594 1 91.69 77 HIS A C 1
ATOM 616 O O . HIS A 1 77 ? 0.404 -25.422 -19.141 1 91.69 77 HIS A O 1
ATOM 622 N N . ARG A 1 78 ? -0.412 -26.812 -20.781 1 96.12 78 ARG A N 1
ATOM 623 C CA . ARG A 1 78 ? -0.983 -25.75 -21.625 1 96.12 78 ARG A CA 1
ATOM 624 C C . ARG A 1 78 ? -2.473 -25.984 -21.844 1 96.12 78 ARG A C 1
ATOM 626 O O . ARG A 1 78 ? -2.873 -27.016 -22.391 1 96.12 78 ARG A O 1
ATOM 633 N N . GLY A 1 79 ? -3.236 -25 -21.375 1 97.38 79 GLY A N 1
ATOM 634 C CA . GLY A 1 79 ? -4.66 -25.141 -21.641 1 97.38 79 GLY A CA 1
ATOM 635 C C . GLY A 1 79 ? -5.512 -25.125 -20.391 1 97.38 79 GLY A C 1
ATOM 636 O O . GLY A 1 79 ? -5.066 -24.672 -19.344 1 97.38 79 GLY A O 1
ATOM 637 N N . TYR A 1 80 ? -6.77 -25.656 -20.578 1 97.81 80 TYR A N 1
ATOM 638 C CA . TYR A 1 80 ? -7.844 -25.516 -19.609 1 97.81 80 TYR A CA 1
ATOM 639 C C . TYR A 1 80 ? -7.73 -26.594 -18.516 1 97.81 80 TYR A C 1
ATOM 641 O O . TYR A 1 80 ? -7.418 -27.75 -18.812 1 97.81 80 TYR A O 1
ATOM 649 N N . THR A 1 81 ? -7.91 -26.203 -17.281 1 96.31 81 THR A N 1
ATOM 650 C CA . THR A 1 81 ? -8.07 -27.109 -16.156 1 96.31 81 THR A CA 1
ATOM 651 C C . THR A 1 81 ? -9.453 -26.953 -15.523 1 96.31 81 THR A C 1
ATOM 653 O O . THR A 1 81 ? -9.789 -25.891 -15.031 1 96.31 81 THR A O 1
ATOM 656 N N . PRO A 1 82 ? -10.258 -27.984 -15.5 1 95.12 82 PRO A N 1
ATOM 657 C CA . PRO A 1 82 ? -11.586 -27.906 -14.883 1 95.12 82 PRO A CA 1
ATOM 658 C C . PRO A 1 82 ? -11.531 -27.844 -13.359 1 95.12 82 PRO A C 1
ATOM 660 O O . PRO A 1 82 ? -10.469 -28.031 -12.766 1 95.12 82 PRO A O 1
ATOM 663 N N . VAL A 1 83 ? -12.625 -27.562 -12.797 1 93.75 83 VAL A N 1
ATOM 664 C CA . VAL A 1 83 ? -12.766 -27.562 -11.344 1 93.75 83 VAL A CA 1
ATOM 665 C C . VAL A 1 83 ? -12.328 -28.922 -10.789 1 93.75 83 VAL A C 1
ATOM 667 O O . VAL A 1 83 ? -12.633 -29.953 -11.375 1 93.75 83 VAL A O 1
ATOM 670 N N . LEU A 1 84 ? -11.523 -28.891 -9.719 1 89.62 84 LEU A N 1
ATOM 671 C CA . LEU A 1 84 ? -11.078 -30.047 -8.969 1 89.62 84 LEU A CA 1
ATOM 672 C C . LEU A 1 84 ? -9.945 -30.781 -9.695 1 89.62 84 LEU A C 1
ATOM 674 O O . LEU A 1 84 ? -9.57 -31.891 -9.312 1 89.62 84 LEU A O 1
ATOM 678 N N . ASP A 1 85 ? -9.43 -30.172 -10.734 1 87.62 85 ASP A N 1
ATOM 679 C CA . ASP A 1 85 ? -8.266 -30.719 -11.414 1 87.62 85 ASP A CA 1
ATOM 680 C C . ASP A 1 85 ? -7.043 -30.734 -10.5 1 87.62 85 ASP A C 1
ATOM 682 O O . ASP A 1 85 ? -6.176 -31.594 -10.617 1 87.62 85 ASP A O 1
ATOM 686 N N . GLU A 1 86 ? -6.957 -29.766 -9.617 1 88.81 86 GLU A N 1
ATOM 687 C CA . GLU A 1 86 ? -5.801 -29.578 -8.75 1 88.81 86 GLU A CA 1
ATOM 688 C C . GLU A 1 86 ? -6.141 -29.922 -7.301 1 88.81 86 GLU A C 1
ATOM 690 O O . GLU A 1 86 ? -7.223 -29.578 -6.816 1 88.81 86 GLU A O 1
ATOM 695 N N . LEU A 1 87 ? -5.219 -30.625 -6.68 1 89.19 87 LEU A N 1
ATOM 696 C CA . LEU A 1 87 ? -5.254 -30.922 -5.25 1 89.19 87 LEU A CA 1
ATOM 697 C C . LEU A 1 87 ? -3.98 -30.438 -4.566 1 89.19 87 LEU A C 1
ATOM 699 O O . LEU A 1 87 ? -2.967 -31.141 -4.559 1 89.19 87 LEU A O 1
ATOM 703 N N . LEU A 1 88 ? -4.066 -29.328 -3.949 1 88.31 88 LEU A N 1
ATOM 704 C CA . LEU A 1 88 ? -2.879 -28.672 -3.414 1 88.31 88 LEU A CA 1
ATOM 705 C C . LEU A 1 88 ? -2.631 -29.078 -1.969 1 88.31 88 LEU A C 1
ATOM 707 O O . LEU A 1 88 ? -1.488 -29.078 -1.503 1 88.31 88 LEU A O 1
ATOM 711 N N . ASP A 1 89 ? -3.666 -29.359 -1.294 1 91.94 89 ASP A N 1
ATOM 712 C CA . ASP A 1 89 ? -3.596 -29.688 0.128 1 91.94 89 ASP A CA 1
ATOM 713 C C . ASP A 1 89 ? -4.355 -30.969 0.436 1 91.94 89 ASP A C 1
ATOM 715 O O . ASP A 1 89 ? -5.383 -30.953 1.113 1 91.94 89 ASP A O 1
ATOM 719 N N . PRO A 1 90 ? -3.807 -32.094 0.089 1 89.06 90 PRO A N 1
ATOM 720 C CA . PRO A 1 90 ? -4.504 -33.375 0.214 1 89.06 90 PRO A CA 1
ATOM 721 C C . PRO A 1 90 ? -4.836 -33.719 1.663 1 89.06 90 PRO A C 1
ATOM 723 O O . PRO A 1 90 ? -5.773 -34.469 1.919 1 89.06 90 PRO A O 1
ATOM 726 N N . GLU A 1 91 ? -4.094 -33.188 2.562 1 88.94 91 GLU A N 1
ATOM 727 C CA . GLU A 1 91 ? -4.316 -33.531 3.969 1 88.94 91 GLU A CA 1
ATOM 728 C C . GLU A 1 91 ? -5.602 -32.875 4.488 1 88.94 91 GLU A C 1
ATOM 730 O O . GLU A 1 91 ? -6.246 -33.438 5.387 1 88.94 91 GLU A O 1
ATOM 735 N N . ASN A 1 92 ? -5.945 -31.766 3.914 1 90.56 92 ASN A N 1
ATOM 736 C CA . ASN A 1 92 ? -7.047 -31.016 4.496 1 90.56 92 ASN A CA 1
ATOM 737 C C . ASN A 1 92 ? -8.227 -30.906 3.531 1 90.56 92 ASN A C 1
ATOM 739 O O . ASN A 1 92 ? -9.352 -30.641 3.945 1 90.56 92 ASN A O 1
ATOM 743 N N . GLN A 1 93 ? -7.965 -31.156 2.27 1 91.06 93 GLN A N 1
ATOM 744 C CA . GLN A 1 93 ? -9.023 -31.016 1.273 1 91.06 93 GLN A CA 1
ATOM 745 C C . GLN A 1 93 ? -9.75 -32.344 1.06 1 91.06 93 GLN A C 1
ATOM 747 O O . GLN A 1 93 ? -9.117 -33.406 1.051 1 91.06 93 GLN A O 1
ATOM 752 N N . VAL A 1 94 ? -11.039 -32.25 0.777 1 88.56 94 VAL A N 1
ATOM 753 C CA . VAL A 1 94 ? -11.82 -33.469 0.511 1 88.56 94 VAL A CA 1
ATOM 754 C C . VAL A 1 94 ? -11.859 -33.75 -0.991 1 88.56 94 VAL A C 1
ATOM 756 O O . VAL A 1 94 ? -11.75 -34.875 -1.425 1 88.56 94 VAL A O 1
ATOM 759 N N . HIS A 1 95 ? -12.047 -32.875 -1.896 1 85 95 HIS A N 1
ATOM 760 C CA . HIS A 1 95 ? -12.234 -33.062 -3.328 1 85 95 HIS A CA 1
ATOM 761 C C . HIS A 1 95 ? -11.094 -32.438 -4.129 1 85 95 HIS A C 1
ATOM 763 O O . HIS A 1 95 ? -10.672 -33 -5.148 1 85 95 HIS A O 1
ATOM 769 N N . GLY A 1 96 ? -10.594 -31.266 -3.682 1 90.94 96 GLY A N 1
ATOM 770 C CA . GLY A 1 96 ? -9.625 -30.453 -4.41 1 90.94 96 GLY A CA 1
ATOM 771 C C . GLY A 1 96 ? -9.969 -28.984 -4.43 1 90.94 96 GLY A C 1
ATOM 772 O O . GLY A 1 96 ? -10.758 -28.516 -3.607 1 90.94 96 GLY A O 1
ATOM 773 N N . ASP A 1 97 ? -9.328 -28.359 -5.395 1 93.88 97 ASP A N 1
ATOM 774 C CA . ASP A 1 97 ? -9.523 -26.906 -5.488 1 93.88 97 ASP A CA 1
ATOM 775 C C . ASP A 1 97 ? -10.781 -26.578 -6.281 1 93.88 97 ASP A C 1
ATOM 777 O O . ASP A 1 97 ? -10.945 -27.031 -7.414 1 93.88 97 ASP A O 1
ATOM 781 N N . TYR A 1 98 ? -11.633 -25.812 -5.711 1 93.81 98 TYR A N 1
ATOM 782 C CA . TYR A 1 98 ? -12.844 -25.375 -6.395 1 93.81 98 TYR A CA 1
ATOM 783 C C . TYR A 1 98 ? -12.57 -24.156 -7.27 1 93.81 98 TYR A C 1
ATOM 785 O O . TYR A 1 98 ? -13.125 -23.078 -7.039 1 93.81 98 TYR A O 1
ATOM 793 N N . LYS A 1 99 ? -11.758 -24.359 -8.234 1 96.56 99 LYS A N 1
ATOM 794 C CA . LYS A 1 99 ? -11.422 -23.344 -9.234 1 96.56 99 LYS A CA 1
ATOM 795 C C . LYS A 1 99 ? -11.141 -23.984 -10.594 1 96.56 99 LYS A C 1
ATOM 797 O O . LYS A 1 99 ? -10.695 -25.141 -10.664 1 96.56 99 LYS A O 1
ATOM 802 N N . GLU A 1 100 ? -11.453 -23.328 -11.641 1 97.38 100 GLU A N 1
ATOM 803 C CA . GLU A 1 100 ? -10.977 -23.656 -12.984 1 97.38 100 GLU A CA 1
ATOM 804 C C . GLU A 1 100 ? -9.875 -22.703 -13.43 1 97.38 100 GLU A C 1
ATOM 806 O O . GLU A 1 100 ? -9.68 -21.641 -12.828 1 97.38 100 GLU A O 1
ATOM 811 N N . GLY A 1 101 ? -9.078 -23.156 -14.367 1 98.06 101 GLY A N 1
ATOM 812 C CA . GLY A 1 101 ? -7.953 -22.328 -14.773 1 98.06 101 GLY A CA 1
ATOM 813 C C . GLY A 1 101 ? -7.535 -22.562 -16.219 1 98.06 101 GLY A C 1
ATOM 814 O O . GLY A 1 101 ? -8.086 -23.422 -16.891 1 98.06 101 GLY A O 1
ATOM 815 N N . TYR A 1 102 ? -6.672 -21.797 -16.688 1 98.56 102 TYR A N 1
ATOM 816 C CA . TYR A 1 102 ? -6.082 -21.906 -18.016 1 98.56 102 TYR A CA 1
ATOM 817 C C . TYR A 1 102 ? -4.602 -21.547 -17.984 1 98.56 102 TYR A C 1
ATOM 819 O O . TYR A 1 102 ? -4.242 -20.422 -17.609 1 98.56 102 TYR A O 1
ATOM 827 N N . TYR A 1 103 ? -3.762 -22.469 -18.469 1 98.06 103 TYR A N 1
ATOM 828 C CA . TYR A 1 103 ? -2.316 -22.281 -18.469 1 98.06 103 TYR A CA 1
ATOM 829 C C . TYR A 1 103 ? -1.845 -21.75 -19.812 1 98.06 103 TYR A C 1
ATOM 831 O O . TYR A 1 103 ? -2.234 -22.266 -20.875 1 98.06 103 TYR A O 1
ATOM 839 N N . ILE A 1 104 ? -1.055 -20.703 -19.766 1 98.44 104 ILE A N 1
ATOM 840 C CA . ILE A 1 104 ? -0.332 -20.172 -20.922 1 98.44 104 ILE A CA 1
ATOM 841 C C . ILE A 1 104 ? 1.16 -20.094 -20.594 1 98.44 104 ILE A C 1
ATOM 843 O O . ILE A 1 104 ? 1.56 -19.516 -19.578 1 98.44 104 ILE A O 1
ATOM 847 N N . GLY A 1 105 ? 1.992 -20.766 -21.375 1 97.88 105 GLY A N 1
ATOM 848 C CA . GLY A 1 105 ? 3.43 -20.719 -21.156 1 97.88 105 GLY A CA 1
ATOM 849 C C . GLY A 1 105 ? 4.188 -20.031 -22.281 1 97.88 105 GLY A C 1
ATOM 850 O O . GLY A 1 105 ? 3.584 -19.359 -23.125 1 97.88 105 GLY A O 1
ATOM 851 N N . VAL A 1 106 ? 5.512 -20.078 -22.188 1 96.5 106 VAL A N 1
ATOM 852 C CA . VAL A 1 106 ? 6.371 -19.562 -23.25 1 96.5 106 VAL A CA 1
ATOM 853 C C . VAL A 1 106 ? 6.074 -20.297 -24.547 1 96.5 106 VAL A C 1
ATOM 855 O O . VAL A 1 106 ? 6.145 -21.531 -24.594 1 96.5 106 VAL A O 1
ATOM 858 N N . GLU A 1 107 ? 5.742 -19.516 -25.516 1 96.06 107 GLU A N 1
ATOM 859 C CA . GLU A 1 107 ? 5.348 -20.094 -26.797 1 96.06 107 GLU A CA 1
ATOM 860 C C . GLU A 1 107 ? 6.555 -20.656 -27.562 1 96.06 107 GLU A C 1
ATOM 862 O O . GLU A 1 107 ? 7.465 -19.906 -27.922 1 96.06 107 GLU A O 1
ATOM 867 N N . LYS A 1 108 ? 6.594 -21.922 -27.703 1 94.94 108 LYS A N 1
ATOM 868 C CA . LYS A 1 108 ? 7.566 -22.609 -28.531 1 94.94 108 LYS A CA 1
ATOM 869 C C . LYS A 1 108 ? 6.867 -23.516 -29.547 1 94.94 108 LYS A C 1
ATOM 871 O O . LYS A 1 108 ? 6.156 -24.453 -29.172 1 94.94 108 LYS A O 1
ATOM 876 N N . GLY A 1 109 ? 7.082 -23.234 -30.797 1 93.44 109 GLY A N 1
ATOM 877 C CA . GLY A 1 109 ? 6.488 -24.062 -31.844 1 93.44 109 GLY A CA 1
ATOM 878 C C . GLY A 1 109 ? 6.941 -25.516 -31.781 1 93.44 109 GLY A C 1
ATOM 879 O O . GLY A 1 109 ? 7.988 -25.812 -31.219 1 93.44 109 GLY A O 1
ATOM 880 N N . GLU A 1 110 ? 6.188 -26.359 -32.406 1 90.62 110 GLU A N 1
ATOM 881 C CA . GLU A 1 110 ? 6.488 -27.797 -32.438 1 90.62 110 GLU A CA 1
ATOM 882 C C . GLU A 1 110 ? 7.848 -28.062 -33.062 1 90.62 110 GLU A C 1
ATOM 884 O O . GLU A 1 110 ? 8.539 -29.016 -32.688 1 90.62 110 GLU A O 1
ATOM 889 N N . ASP A 1 111 ? 8.25 -27.219 -33.906 1 92.81 111 ASP A N 1
ATOM 890 C CA . ASP A 1 111 ? 9.492 -27.422 -34.656 1 92.81 111 ASP A CA 1
ATOM 891 C C . ASP A 1 111 ? 10.68 -26.859 -33.875 1 92.81 111 ASP A C 1
ATOM 893 O O . ASP A 1 111 ? 11.836 -27.109 -34.25 1 92.81 111 ASP A O 1
ATOM 897 N N . ASP A 1 112 ? 10.375 -26.219 -32.875 1 93.31 112 ASP A N 1
ATOM 898 C CA . ASP A 1 112 ? 11.43 -25.688 -32.031 1 93.31 112 ASP A CA 1
ATOM 899 C C . ASP A 1 112 ? 11.977 -26.766 -31.094 1 93.31 112 ASP A C 1
ATOM 901 O O . ASP A 1 112 ? 11.219 -27.375 -30.328 1 93.31 112 ASP A O 1
ATOM 905 N N . PRO A 1 113 ? 13.242 -27.016 -31.188 1 93.5 113 PRO A N 1
ATOM 906 C CA . PRO A 1 113 ? 13.82 -28.062 -30.328 1 93.5 113 PRO A CA 1
ATOM 907 C C . PRO A 1 113 ? 13.57 -27.797 -28.844 1 93.5 113 PRO A C 1
ATOM 909 O O . PRO A 1 113 ? 13.516 -28.75 -28.047 1 93.5 113 PRO A O 1
ATOM 912 N N . GLU A 1 114 ? 13.406 -26.609 -28.484 1 92.56 114 GLU A N 1
ATOM 913 C CA . GLU A 1 114 ? 13.172 -26.266 -27.078 1 92.56 114 GLU A CA 1
ATOM 914 C C . GLU A 1 114 ? 11.805 -26.766 -26.609 1 92.56 114 GLU A C 1
ATOM 916 O O . GLU A 1 114 ? 11.562 -26.875 -25.406 1 92.56 114 GLU A O 1
ATOM 921 N N . SER A 1 115 ? 10.945 -27.047 -27.516 1 93.38 115 SER A N 1
ATOM 922 C CA . SER A 1 115 ? 9.602 -27.516 -27.188 1 93.38 115 SER A CA 1
ATOM 923 C C . SER A 1 115 ? 9.633 -28.891 -26.547 1 93.38 115 SER A C 1
ATOM 925 O O . SER A 1 115 ? 8.648 -29.328 -25.953 1 93.38 115 SER A O 1
ATOM 927 N N . ASN A 1 116 ? 10.734 -29.531 -26.609 1 91.62 116 ASN A N 1
ATOM 928 C CA . ASN A 1 116 ? 10.875 -30.859 -26.016 1 91.62 116 ASN A CA 1
ATOM 929 C C . ASN A 1 116 ? 11.133 -30.766 -24.516 1 91.62 116 ASN A C 1
ATOM 931 O O . ASN A 1 116 ? 10.992 -31.75 -23.781 1 91.62 116 ASN A O 1
ATOM 935 N N . LYS A 1 117 ? 11.469 -29.625 -24.062 1 91.94 117 LYS A N 1
ATOM 936 C CA . LYS A 1 117 ? 11.688 -29.422 -22.641 1 91.94 117 LYS A CA 1
ATOM 937 C C . LYS A 1 117 ? 10.367 -29.359 -21.875 1 91.94 117 LYS A C 1
ATOM 939 O O . LYS A 1 117 ? 9.359 -28.906 -22.422 1 91.94 117 LYS A O 1
ATOM 944 N N . PRO A 1 118 ? 10.406 -29.844 -20.641 1 91.69 118 PRO A N 1
ATOM 945 C CA . PRO A 1 118 ? 9.195 -29.703 -19.828 1 91.69 118 PRO A CA 1
ATOM 946 C C . PRO A 1 118 ? 8.719 -28.266 -19.719 1 91.69 118 PRO A C 1
ATOM 948 O O . PRO A 1 118 ? 9.539 -27.344 -19.625 1 91.69 118 PRO A O 1
ATOM 951 N N . PHE A 1 119 ? 7.379 -28.047 -19.828 1 92.44 119 PHE A N 1
ATOM 952 C CA . PHE A 1 119 ? 6.711 -26.766 -19.609 1 92.44 119 PHE A CA 1
ATOM 953 C C . PHE A 1 119 ? 6.918 -25.844 -20.812 1 92.44 119 PHE A C 1
ATOM 955 O O . PHE A 1 119 ? 6.477 -24.688 -20.797 1 92.44 119 PHE A O 1
ATOM 962 N N . TYR A 1 120 ? 7.656 -26.297 -21.797 1 94.12 120 TYR A N 1
ATOM 963 C CA . TYR A 1 120 ? 7.754 -25.578 -23.062 1 94.12 120 TYR A CA 1
ATOM 964 C C . TYR A 1 120 ? 6.93 -26.266 -24.156 1 94.12 120 TYR A C 1
ATOM 966 O O . TYR A 1 120 ? 6.832 -27.484 -24.172 1 94.12 120 TYR A O 1
ATOM 974 N N . GLY A 1 121 ? 6.395 -25.516 -25.047 1 94.38 121 GLY A N 1
ATOM 975 C CA . GLY A 1 121 ? 5.586 -26.016 -26.141 1 94.38 121 GLY A CA 1
ATOM 976 C C . GLY A 1 121 ? 4.578 -25 -26.656 1 94.38 121 GLY A C 1
ATOM 977 O O . GLY A 1 121 ? 4.516 -23.875 -26.156 1 94.38 121 GLY A O 1
ATOM 978 N N . PRO A 1 122 ? 3.93 -25.438 -27.656 1 95.69 122 PRO A N 1
ATOM 979 C CA . PRO A 1 122 ? 2.869 -24.531 -28.125 1 95.69 122 PRO A CA 1
ATOM 980 C C . PRO A 1 122 ? 1.717 -24.406 -27.125 1 95.69 122 PRO A C 1
ATOM 982 O O . PRO A 1 122 ? 1.347 -25.391 -26.484 1 95.69 122 PRO A O 1
ATOM 985 N N . ASN A 1 123 ? 1.2 -23.234 -26.984 1 97.12 123 ASN A N 1
ATOM 986 C CA . ASN A 1 123 ? -0.002 -23.047 -26.188 1 97.12 123 ASN A CA 1
ATOM 987 C C . ASN A 1 123 ? -1.243 -23.578 -26.891 1 97.12 123 ASN A C 1
ATOM 989 O O . ASN A 1 123 ? -1.297 -23.594 -28.125 1 97.12 123 ASN A O 1
ATOM 993 N N . ASN A 1 124 ? -2.201 -24.078 -26.125 1 95.56 124 ASN A N 1
ATOM 994 C CA . ASN A 1 124 ? -3.492 -24.531 -26.641 1 95.56 124 ASN A CA 1
ATOM 995 C C . ASN A 1 124 ? -4.508 -23.391 -26.688 1 95.56 124 ASN A C 1
ATOM 997 O O . ASN A 1 124 ? -5.402 -23.312 -25.844 1 95.56 124 ASN A O 1
ATOM 1001 N N . TRP A 1 125 ? -4.484 -22.625 -27.766 1 95.38 125 TRP A N 1
ATOM 1002 C CA . TRP A 1 125 ? -5.281 -21.406 -27.859 1 95.38 125 TRP A CA 1
ATOM 1003 C C . TRP A 1 125 ? -6.727 -21.719 -28.234 1 95.38 125 TRP A C 1
ATOM 1005 O O . TRP A 1 125 ? -6.98 -22.625 -29.016 1 95.38 125 TRP A O 1
ATOM 1015 N N . PRO A 1 126 ? -7.66 -20.953 -27.641 1 93.44 126 PRO A N 1
ATOM 1016 C CA . PRO A 1 126 ? -9.008 -21.016 -28.203 1 93.44 126 PRO A CA 1
ATOM 1017 C C . PRO A 1 126 ? -9.062 -20.594 -29.672 1 93.44 126 PRO A C 1
ATOM 1019 O O . PRO A 1 126 ? -8.227 -19.812 -30.125 1 93.44 126 PRO A O 1
ATOM 1022 N N . ALA A 1 127 ? -10.055 -21.188 -30.344 1 89.06 127 ALA A N 1
ATOM 1023 C CA . ALA A 1 127 ? -10.234 -20.766 -31.734 1 89.06 127 ALA A CA 1
ATOM 1024 C C . ALA A 1 127 ? -10.531 -19.281 -31.828 1 89.06 127 ALA A C 1
ATOM 1026 O O . ALA A 1 127 ? -11.289 -18.734 -31.016 1 89.06 127 ALA A O 1
ATOM 1027 N N . PRO A 1 128 ? -9.844 -18.641 -32.812 1 86 128 PRO A N 1
ATOM 1028 C CA . PRO A 1 128 ? -10 -17.188 -32.906 1 86 128 PRO A CA 1
ATOM 1029 C C . PRO A 1 128 ? -11.461 -16.766 -33.062 1 86 128 PRO A C 1
ATOM 1031 O O . PRO A 1 128 ? -11.852 -15.695 -32.594 1 86 128 PRO A O 1
ATOM 1034 N N . GLY A 1 129 ? -12.266 -17.469 -33.719 1 88.75 129 GLY A N 1
ATOM 1035 C CA . GLY A 1 129 ? -13.672 -17.125 -33.906 1 88.75 129 GLY A CA 1
ATOM 1036 C C . GLY A 1 129 ? -14.477 -17.219 -32.625 1 88.75 129 GLY A C 1
ATOM 1037 O O . GLY A 1 129 ? -15.477 -16.531 -32.438 1 88.75 129 GLY A O 1
ATOM 1038 N N . VAL A 1 130 ? -13.984 -17.906 -31.672 1 91.12 130 VAL A N 1
ATOM 1039 C CA . VAL A 1 130 ? -14.688 -18.141 -30.422 1 91.12 130 VAL A CA 1
ATOM 1040 C C . VAL A 1 130 ? -14.391 -17.016 -29.438 1 91.12 130 VAL A C 1
ATOM 1042 O O . VAL A 1 130 ? -15.281 -16.531 -28.734 1 91.12 130 VAL A O 1
ATOM 1045 N N . LEU A 1 131 ? -13.148 -16.578 -29.328 1 95.25 131 LEU A N 1
ATOM 1046 C CA . LEU A 1 131 ? -12.727 -15.5 -28.453 1 95.25 131 LEU A CA 1
ATOM 1047 C C . LEU A 1 131 ? -11.828 -14.516 -29.188 1 95.25 131 LEU A C 1
ATOM 1049 O O . LEU A 1 131 ? -10.609 -14.508 -28.984 1 95.25 131 LEU A O 1
ATOM 1053 N N . PRO A 1 132 ? -12.438 -13.578 -29.938 1 94.19 132 PRO A N 1
ATOM 1054 C CA . PRO A 1 132 ? -11.641 -12.617 -30.719 1 94.19 132 PRO A CA 1
ATOM 1055 C C . PRO A 1 132 ? -10.734 -11.766 -29.828 1 94.19 132 PRO A C 1
ATOM 1057 O O . PRO A 1 132 ? -11.188 -11.203 -28.828 1 94.19 132 PRO A O 1
ATOM 1060 N N . GLY A 1 133 ? -9.445 -11.719 -30.203 1 95.19 133 GLY A N 1
ATOM 1061 C CA . GLY A 1 133 ? -8.484 -10.859 -29.516 1 95.19 133 GLY A CA 1
ATOM 1062 C C . GLY A 1 133 ? -7.918 -11.477 -28.25 1 95.19 133 GLY A C 1
ATOM 1063 O O . GLY A 1 133 ? -7.043 -10.891 -27.609 1 95.19 133 GLY A O 1
ATOM 1064 N N . TRP A 1 134 ? -8.359 -12.641 -27.938 1 97.56 134 TRP A N 1
ATOM 1065 C CA . TRP A 1 134 ? -7.988 -13.266 -26.672 1 97.56 134 TRP A CA 1
ATOM 1066 C C . TRP A 1 134 ? -6.504 -13.617 -26.656 1 97.56 134 TRP A C 1
ATOM 1068 O O . TRP A 1 134 ? -5.785 -13.258 -25.719 1 97.56 134 TRP A O 1
ATOM 1078 N N . ARG A 1 135 ? -6.07 -14.273 -27.688 1 97.25 135 ARG A N 1
ATOM 1079 C CA . ARG A 1 135 ? -4.672 -14.688 -27.766 1 97.25 135 ARG A CA 1
ATOM 1080 C C . ARG A 1 135 ? -3.742 -13.477 -27.734 1 97.25 135 ARG A C 1
ATOM 1082 O O . ARG A 1 135 ? -2.762 -13.461 -26.984 1 97.25 135 ARG A O 1
ATOM 1089 N N . GLU A 1 136 ? -4.062 -12.43 -28.469 1 97.31 136 GLU A N 1
ATOM 1090 C CA . GLU A 1 136 ? -3.24 -11.227 -28.531 1 97.31 136 GLU A CA 1
ATOM 1091 C C . GLU A 1 136 ? -3.141 -10.562 -27.156 1 97.31 136 GLU A C 1
ATOM 1093 O O . GLU A 1 136 ? -2.057 -10.141 -26.75 1 97.31 136 GLU A O 1
ATOM 1098 N N . THR A 1 137 ? -4.238 -10.508 -26.469 1 98.31 137 THR A N 1
ATOM 1099 C CA . THR A 1 137 ? -4.285 -9.898 -25.156 1 98.31 137 THR A CA 1
ATOM 1100 C C . THR A 1 137 ? -3.436 -10.688 -24.156 1 98.31 137 THR A C 1
ATOM 1102 O O . THR A 1 137 ? -2.627 -10.109 -23.422 1 98.31 137 THR A O 1
ATOM 1105 N N . MET A 1 138 ? -3.555 -11.992 -24.203 1 98.62 138 MET A N 1
ATOM 1106 C CA . MET A 1 138 ? -2.863 -12.836 -23.234 1 98.62 138 MET A CA 1
ATOM 1107 C C . MET A 1 138 ? -1.368 -12.898 -23.531 1 98.62 138 MET A C 1
ATOM 1109 O O . MET A 1 138 ? -0.55 -12.922 -22.609 1 98.62 138 MET A O 1
ATOM 1113 N N . GLU A 1 139 ? -1.029 -12.914 -24.766 1 98.19 139 GLU A N 1
ATOM 1114 C CA . GLU A 1 139 ? 0.384 -12.891 -25.125 1 98.19 139 GLU A CA 1
ATOM 1115 C C . GLU A 1 139 ? 1.043 -11.586 -24.688 1 98.19 139 GLU A C 1
ATOM 1117 O O . GLU A 1 139 ? 2.164 -11.594 -24.172 1 98.19 139 GLU A O 1
ATOM 1122 N N . LYS A 1 140 ? 0.37 -10.5 -24.953 1 98.69 140 LYS A N 1
ATOM 1123 C CA . LYS A 1 140 ? 0.896 -9.203 -24.531 1 98.69 140 LYS A CA 1
ATOM 1124 C C . LYS A 1 140 ? 1.045 -9.141 -23.016 1 98.69 140 LYS A C 1
ATOM 1126 O O . LYS A 1 140 ? 2.059 -8.664 -22.5 1 98.69 140 LYS A O 1
ATOM 1131 N N . PHE A 1 141 ? 0.03 -9.625 -22.344 1 98.81 141 PHE A N 1
ATOM 1132 C CA . PHE A 1 141 ? 0.077 -9.609 -20.891 1 98.81 141 PHE A CA 1
ATOM 1133 C C . PHE A 1 141 ? 1.22 -10.484 -20.375 1 98.81 141 PHE A C 1
ATOM 1135 O O . PHE A 1 141 ? 1.909 -10.109 -19.422 1 98.81 141 PHE A O 1
ATOM 1142 N N . HIS A 1 142 ? 1.399 -11.641 -20.984 1 98.75 142 HIS A N 1
ATOM 1143 C CA . HIS A 1 142 ? 2.504 -12.523 -20.641 1 98.75 142 HIS A CA 1
ATOM 1144 C C . HIS A 1 142 ? 3.846 -11.812 -20.766 1 98.75 142 HIS A C 1
ATOM 1146 O O . HIS A 1 142 ? 4.672 -11.859 -19.844 1 98.75 142 HIS A O 1
ATOM 1152 N N . ARG A 1 143 ? 4.027 -11.086 -21.828 1 98.31 143 ARG A N 1
ATOM 1153 C CA . ARG A 1 143 ? 5.277 -10.383 -22.078 1 98.31 143 ARG A CA 1
ATOM 1154 C C . ARG A 1 143 ? 5.477 -9.234 -21.094 1 98.31 143 ARG A C 1
ATOM 1156 O O . ARG A 1 143 ? 6.559 -9.07 -20.547 1 98.31 143 ARG A O 1
ATOM 1163 N N . GLU A 1 144 ? 4.453 -8.469 -20.906 1 98.62 144 GLU A N 1
ATOM 1164 C CA . GLU A 1 144 ? 4.57 -7.301 -20.047 1 98.62 144 GLU A CA 1
ATOM 1165 C C . GLU A 1 144 ? 4.797 -7.715 -18.594 1 98.62 144 GLU A C 1
ATOM 1167 O O . GLU A 1 144 ? 5.547 -7.055 -17.859 1 98.62 144 GLU A O 1
ATOM 1172 N N . THR A 1 145 ? 4.148 -8.781 -18.203 1 98.81 145 THR A N 1
ATOM 1173 C CA . THR A 1 145 ? 4.297 -9.242 -16.828 1 98.81 145 THR A CA 1
ATOM 1174 C C . THR A 1 145 ? 5.699 -9.789 -16.578 1 98.81 145 THR A C 1
ATOM 1176 O O . THR A 1 145 ? 6.254 -9.648 -15.492 1 98.81 145 THR A O 1
ATOM 1179 N N . LEU A 1 146 ? 6.266 -10.406 -17.609 1 98.56 146 LEU A N 1
ATOM 1180 C CA . LEU A 1 146 ? 7.645 -10.859 -17.484 1 98.56 146 LEU A CA 1
ATOM 1181 C C . LEU A 1 146 ? 8.57 -9.703 -17.156 1 98.56 146 LEU A C 1
ATOM 1183 O O . LEU A 1 146 ? 9.461 -9.836 -16.312 1 98.56 146 LEU A O 1
ATOM 1187 N N . GLU A 1 147 ? 8.352 -8.586 -17.766 1 98.38 147 GLU A N 1
ATOM 1188 C CA . GLU A 1 147 ? 9.195 -7.422 -17.516 1 98.38 147 GLU A CA 1
ATOM 1189 C C . GLU A 1 147 ? 9.023 -6.91 -16.094 1 98.38 147 GLU A C 1
ATOM 1191 O O . GLU A 1 147 ? 9.992 -6.473 -15.469 1 98.38 147 GLU A O 1
ATOM 1196 N N . VAL A 1 148 ? 7.797 -6.941 -15.602 1 98.75 148 VAL A N 1
ATOM 1197 C CA . VAL A 1 148 ? 7.566 -6.582 -14.203 1 98.75 148 VAL A CA 1
ATOM 1198 C C . VAL A 1 148 ? 8.312 -7.555 -13.289 1 98.75 148 VAL A C 1
ATOM 1200 O O . VAL A 1 148 ? 8.969 -7.137 -12.328 1 98.75 148 VAL A O 1
ATOM 1203 N N . GLY A 1 149 ? 8.18 -8.867 -13.594 1 98.75 149 GLY A N 1
ATOM 1204 C CA . GLY A 1 149 ? 8.875 -9.875 -12.812 1 98.75 149 GLY A CA 1
ATOM 1205 C C . GLY A 1 149 ? 10.375 -9.672 -12.766 1 98.75 149 GLY A C 1
ATOM 1206 O O . GLY A 1 149 ? 11 -9.812 -11.711 1 98.75 149 GLY A O 1
ATOM 1207 N N . LYS A 1 150 ? 10.93 -9.32 -13.883 1 98.44 150 LYS A N 1
ATOM 1208 C CA . LYS A 1 150 ? 12.367 -9.078 -13.961 1 98.44 150 LYS A CA 1
ATOM 1209 C C . LYS A 1 150 ? 12.766 -7.867 -13.125 1 98.44 150 LYS A C 1
ATOM 1211 O O . LYS A 1 150 ? 13.82 -7.871 -12.484 1 98.44 150 LYS A O 1
ATOM 1216 N N . ALA A 1 151 ? 11.977 -6.832 -13.164 1 98.5 151 ALA A N 1
ATOM 1217 C CA . ALA A 1 151 ? 12.242 -5.648 -12.352 1 98.5 151 ALA A CA 1
ATOM 1218 C C . ALA A 1 151 ? 12.227 -5.992 -10.867 1 98.5 151 ALA A C 1
ATOM 1220 O O . ALA A 1 151 ? 13.078 -5.527 -10.109 1 98.5 151 ALA A O 1
ATOM 1221 N N . VAL A 1 152 ? 11.281 -6.793 -10.477 1 98.75 152 VAL A N 1
ATOM 1222 C CA . VAL A 1 152 ? 11.188 -7.227 -9.086 1 98.75 152 VAL A CA 1
ATOM 1223 C C . VAL A 1 152 ? 12.398 -8.086 -8.727 1 98.75 152 VAL A C 1
ATOM 1225 O O . VAL A 1 152 ? 12.984 -7.93 -7.652 1 98.75 152 VAL A O 1
ATOM 1228 N N . ALA A 1 153 ? 12.781 -8.945 -9.617 1 98.56 153 ALA A N 1
ATOM 1229 C CA . ALA A 1 153 ? 13.922 -9.828 -9.391 1 98.56 153 ALA A CA 1
ATOM 1230 C C . ALA A 1 153 ? 15.203 -9.031 -9.188 1 98.56 153 ALA A C 1
ATOM 1232 O O . ALA A 1 153 ? 16.078 -9.43 -8.406 1 98.56 153 ALA A O 1
ATOM 1233 N N . LYS A 1 154 ? 15.344 -7.965 -9.898 1 98.38 154 LYS A N 1
ATOM 1234 C CA . LYS A 1 154 ? 16.484 -7.082 -9.719 1 98.38 154 LYS A CA 1
ATOM 1235 C C . LYS A 1 154 ? 16.562 -6.551 -8.289 1 98.38 154 LYS A C 1
ATOM 1237 O O . LYS A 1 154 ? 17.641 -6.523 -7.684 1 98.38 154 LYS A O 1
ATOM 1242 N N . ILE A 1 155 ? 15.453 -6.109 -7.762 1 98.62 155 ILE A N 1
ATOM 1243 C CA . ILE A 1 155 ? 15.391 -5.586 -6.402 1 98.62 155 ILE A CA 1
ATOM 1244 C C . ILE A 1 155 ? 15.68 -6.707 -5.406 1 98.62 155 ILE A C 1
ATOM 1246 O O . ILE A 1 155 ? 16.375 -6.496 -4.406 1 98.62 155 ILE A O 1
ATOM 1250 N N . ILE A 1 156 ? 15.203 -7.906 -5.66 1 98.56 156 ILE A N 1
ATOM 1251 C CA . ILE A 1 156 ? 15.445 -9.062 -4.805 1 98.56 156 ILE A CA 1
ATOM 1252 C C . ILE A 1 156 ? 16.938 -9.375 -4.777 1 98.56 156 ILE A C 1
ATOM 1254 O O . ILE A 1 156 ? 17.5 -9.664 -3.719 1 98.56 156 ILE A O 1
ATOM 1258 N N . ALA A 1 157 ? 17.547 -9.344 -5.961 1 98.25 157 ALA A N 1
ATOM 1259 C CA . ALA A 1 157 ? 18.984 -9.586 -6.031 1 98.25 157 ALA A CA 1
ATOM 1260 C C . ALA A 1 157 ? 19.75 -8.625 -5.125 1 98.25 157 ALA A C 1
ATOM 1262 O O . ALA A 1 157 ? 20.609 -9.047 -4.344 1 98.25 157 ALA A O 1
ATOM 1263 N N . LEU A 1 158 ? 19.391 -7.375 -5.188 1 98.31 158 LEU A N 1
ATOM 1264 C CA . LEU A 1 158 ? 20.047 -6.359 -4.363 1 98.31 158 LEU A CA 1
ATOM 1265 C C . LEU A 1 158 ? 19.766 -6.605 -2.885 1 98.31 158 LEU A C 1
ATOM 1267 O O . LEU A 1 158 ? 20.656 -6.43 -2.047 1 98.31 158 LEU A O 1
ATOM 1271 N N . ALA A 1 159 ? 18.578 -7.016 -2.584 1 97.94 159 ALA A N 1
ATOM 1272 C CA . ALA A 1 159 ? 18.203 -7.305 -1.201 1 97.94 159 ALA A CA 1
ATOM 1273 C C . ALA A 1 159 ? 19.016 -8.477 -0.648 1 97.94 159 ALA A C 1
ATOM 1275 O O . ALA A 1 159 ? 19.188 -8.602 0.566 1 97.94 159 ALA A O 1
ATOM 1276 N N . LEU A 1 160 ? 19.469 -9.344 -1.499 1 97.75 160 LEU A N 1
ATOM 1277 C CA . LEU A 1 160 ? 20.281 -10.5 -1.117 1 97.75 160 LEU A CA 1
ATOM 1278 C C . LEU A 1 160 ? 21.766 -10.172 -1.221 1 97.75 160 LEU A C 1
ATOM 1280 O O . LEU A 1 160 ? 22.609 -11.078 -1.152 1 97.75 160 LEU A O 1
ATOM 1284 N N . ASP A 1 161 ? 22.062 -8.898 -1.462 1 96.81 161 ASP A N 1
ATOM 1285 C CA . ASP A 1 161 ? 23.422 -8.406 -1.584 1 96.81 161 ASP A CA 1
ATOM 1286 C C . ASP A 1 161 ? 24.125 -9.023 -2.795 1 96.81 161 ASP A C 1
ATOM 1288 O O . ASP A 1 161 ? 25.297 -9.391 -2.719 1 96.81 161 ASP A O 1
ATOM 1292 N N . LEU A 1 162 ? 23.406 -9.258 -3.844 1 97.19 162 LEU A N 1
ATOM 1293 C CA . LEU A 1 162 ? 23.922 -9.719 -5.129 1 97.19 162 LEU A CA 1
ATOM 1294 C C . LEU A 1 162 ? 23.953 -8.578 -6.141 1 97.19 162 LEU A C 1
ATOM 1296 O O . LEU A 1 162 ? 23.453 -7.484 -5.867 1 97.19 162 LEU A O 1
ATOM 1300 N N . ASP A 1 163 ? 24.609 -8.891 -7.242 1 97 163 ASP A N 1
ATOM 1301 C CA . ASP A 1 163 ? 24.547 -7.953 -8.359 1 97 163 ASP A CA 1
ATOM 1302 C C . ASP A 1 163 ? 23.109 -7.785 -8.859 1 97 163 ASP A C 1
ATOM 1304 O O . ASP A 1 163 ? 22.359 -8.758 -8.93 1 97 163 ASP A O 1
ATOM 1308 N N . ALA A 1 164 ? 22.781 -6.578 -9.266 1 96.5 164 ALA A N 1
ATOM 1309 C CA . ALA A 1 164 ? 21.438 -6.266 -9.719 1 96.5 164 ALA A CA 1
ATOM 1310 C C . ALA A 1 164 ? 21.016 -7.176 -10.867 1 96.5 164 ALA A C 1
ATOM 1312 O O . ALA A 1 164 ? 19.828 -7.5 -11.008 1 96.5 164 ALA A O 1
ATOM 1313 N N . ASN A 1 165 ? 21.969 -7.656 -11.656 1 96.19 165 ASN A N 1
ATOM 1314 C CA . ASN A 1 165 ? 21.656 -8.445 -12.844 1 96.19 165 ASN A CA 1
ATOM 1315 C C . ASN A 1 165 ? 21.828 -9.938 -12.594 1 96.19 165 ASN A C 1
ATOM 1317 O O . ASN A 1 165 ? 21.891 -10.727 -13.531 1 96.19 165 ASN A O 1
ATOM 1321 N N . PHE A 1 166 ? 21.953 -10.328 -11.359 1 96.5 166 PHE A N 1
ATOM 1322 C CA . PHE A 1 166 ? 22.219 -11.711 -11 1 96.5 166 PHE A CA 1
ATOM 1323 C C . PHE A 1 166 ? 21.188 -12.641 -11.633 1 96.5 166 PHE A C 1
ATOM 1325 O O . PHE A 1 166 ? 21.547 -13.672 -12.211 1 96.5 166 PHE A O 1
ATOM 1332 N N . PHE A 1 167 ? 19.891 -12.328 -11.562 1 96.5 167 PHE A N 1
ATOM 1333 C CA . PHE A 1 167 ? 18.844 -13.211 -12.023 1 96.5 167 PHE A CA 1
ATOM 1334 C C . PHE A 1 167 ? 18.625 -13.055 -13.523 1 96.5 167 PHE A C 1
ATOM 1336 O O . PHE A 1 167 ? 17.875 -13.82 -14.133 1 96.5 167 PHE A O 1
ATOM 1343 N N . ASP A 1 168 ? 19.234 -12.141 -14.172 1 94.38 168 ASP A N 1
ATOM 1344 C CA . ASP A 1 168 ? 19.016 -11.859 -15.586 1 94.38 168 ASP A CA 1
ATOM 1345 C C . ASP A 1 168 ? 19.875 -12.766 -16.469 1 94.38 168 ASP A C 1
ATOM 1347 O O . ASP A 1 168 ? 19.766 -12.742 -17.703 1 94.38 168 ASP A O 1
ATOM 1351 N N . GLN A 1 169 ? 20.562 -13.609 -15.953 1 94.75 169 GLN A N 1
ATOM 1352 C CA . GLN A 1 169 ? 21.438 -14.516 -16.703 1 94.75 169 GLN A CA 1
ATOM 1353 C C . GLN A 1 169 ? 20.609 -15.516 -17.5 1 94.75 169 GLN A C 1
ATOM 1355 O O . GLN A 1 169 ? 19.484 -15.844 -17.141 1 94.75 169 GLN A O 1
ATOM 1360 N N . PRO A 1 170 ? 21.188 -16.062 -18.531 1 92.5 170 PRO A N 1
ATOM 1361 C CA . PRO A 1 170 ? 20.453 -17 -19.391 1 92.5 170 PRO A CA 1
ATOM 1362 C C . PRO A 1 170 ? 19.969 -18.234 -18.625 1 92.5 170 PRO A C 1
ATOM 1364 O O . PRO A 1 170 ? 18.875 -18.75 -18.922 1 92.5 170 PRO A O 1
ATOM 1367 N N . GLU A 1 171 ? 20.719 -18.656 -17.641 1 93.69 171 GLU A N 1
ATOM 1368 C CA . GLU A 1 171 ? 20.375 -19.859 -16.891 1 93.69 171 GLU A CA 1
ATOM 1369 C C . GLU A 1 171 ? 19.234 -19.562 -15.906 1 93.69 171 GLU A C 1
ATOM 1371 O O . GLU A 1 171 ? 18.641 -20.5 -15.359 1 93.69 171 GLU A O 1
ATOM 1376 N N . MET A 1 172 ? 18.938 -18.328 -15.82 1 95.44 172 MET A N 1
ATOM 1377 C CA . MET A 1 172 ? 17.875 -17.938 -14.891 1 95.44 172 MET A CA 1
ATOM 1378 C C . MET A 1 172 ? 16.719 -17.266 -15.625 1 95.44 172 MET A C 1
ATOM 1380 O O . MET A 1 172 ? 15.984 -17.922 -16.375 1 95.44 172 MET A O 1
ATOM 1384 N N . LEU A 1 173 ? 16.578 -15.883 -15.57 1 96.56 173 LEU A N 1
ATOM 1385 C CA . LEU A 1 173 ? 15.406 -15.242 -16.141 1 96.56 173 LEU A CA 1
ATOM 1386 C C . LEU A 1 173 ? 15.672 -14.797 -17.578 1 96.56 173 LEU A C 1
ATOM 1388 O O . LEU A 1 173 ? 14.781 -14.25 -18.25 1 96.56 173 LEU A O 1
ATOM 1392 N N . GLY A 1 174 ? 16.875 -15.078 -18.109 1 95.25 174 GLY A N 1
ATOM 1393 C CA . GLY A 1 174 ? 17.109 -14.891 -19.531 1 95.25 174 GLY A CA 1
ATOM 1394 C C . GLY A 1 174 ? 16.266 -15.797 -20.406 1 95.25 174 GLY A C 1
ATOM 1395 O O . GLY A 1 174 ? 15.828 -15.398 -21.484 1 95.25 174 GLY A O 1
ATOM 1396 N N . GLU A 1 175 ? 16.109 -17.062 -20 1 94.75 175 GLU A N 1
ATOM 1397 C CA . GLU A 1 175 ? 15.211 -18.031 -20.625 1 94.75 175 GLU A CA 1
ATOM 1398 C C . GLU A 1 175 ? 14.32 -18.703 -19.578 1 94.75 175 GLU A C 1
ATOM 1400 O O . GLU A 1 175 ? 14.383 -19.922 -19.391 1 94.75 175 GLU A O 1
ATOM 1405 N N . PRO A 1 176 ? 13.484 -17.938 -19.031 1 97.19 176 PRO A N 1
ATOM 1406 C CA . PRO A 1 176 ? 12.719 -18.422 -17.875 1 97.19 176 PRO A CA 1
ATOM 1407 C C . PRO A 1 176 ? 11.602 -19.375 -18.266 1 97.19 176 PRO A C 1
ATOM 1409 O O . PRO A 1 176 ? 11.148 -19.375 -19.422 1 97.19 176 PRO A O 1
ATOM 1412 N N . ILE A 1 177 ? 11.273 -20.312 -17.406 1 97.19 177 ILE A N 1
ATOM 1413 C CA . ILE A 1 177 ? 9.969 -20.953 -17.438 1 97.19 177 ILE A CA 1
ATOM 1414 C C . ILE A 1 177 ? 8.914 -20.031 -16.859 1 97.19 177 ILE A C 1
ATOM 1416 O O . ILE A 1 177 ? 8.797 -19.891 -15.633 1 97.19 177 ILE A O 1
ATOM 1420 N N . ALA A 1 178 ? 8.242 -19.312 -17.688 1 98 178 ALA A N 1
ATOM 1421 C CA . ALA A 1 178 ? 7.246 -18.312 -17.312 1 98 178 ALA A CA 1
ATOM 1422 C C . ALA A 1 178 ? 5.844 -18.766 -17.703 1 98 178 ALA A C 1
ATOM 1424 O O . ALA A 1 178 ? 5.547 -18.984 -18.875 1 98 178 ALA A O 1
ATOM 1425 N N . THR A 1 179 ? 5 -18.938 -16.703 1 98.12 179 THR A N 1
ATOM 1426 C CA . THR A 1 179 ? 3.674 -19.5 -16.953 1 98.12 179 THR A CA 1
ATOM 1427 C C . THR A 1 179 ? 2.588 -18.578 -16.406 1 98.12 179 THR A C 1
ATOM 1429 O O . THR A 1 179 ? 2.613 -18.203 -15.227 1 98.12 179 THR A O 1
ATOM 1432 N N . LEU A 1 180 ? 1.759 -18.188 -17.266 1 98.69 180 LEU A N 1
ATOM 1433 C CA . LEU A 1 180 ? 0.564 -17.422 -16.906 1 98.69 180 LEU A CA 1
ATOM 1434 C C . LEU A 1 180 ? -0.615 -18.359 -16.641 1 98.69 180 LEU A C 1
ATOM 1436 O O . LEU A 1 180 ? -0.906 -19.234 -17.453 1 98.69 180 LEU A O 1
ATOM 1440 N N . ARG A 1 181 ? -1.245 -18.188 -15.508 1 98.62 181 ARG A N 1
ATOM 1441 C CA . ARG A 1 181 ? -2.396 -19.016 -15.156 1 98.62 181 ARG A CA 1
ATOM 1442 C C . ARG A 1 181 ? -3.613 -18.156 -14.836 1 98.62 181 ARG A C 1
ATOM 1444 O O . ARG A 1 181 ? -3.633 -17.453 -13.828 1 98.62 181 ARG A O 1
ATOM 1451 N N . LEU A 1 182 ? -4.617 -18.188 -15.727 1 98.75 182 LEU A N 1
ATOM 1452 C CA . LEU A 1 182 ? -5.906 -17.562 -15.438 1 98.75 182 LEU A CA 1
ATOM 1453 C C . LEU A 1 182 ? -6.711 -18.438 -14.469 1 98.75 182 LEU A C 1
ATOM 1455 O O . LEU A 1 182 ? -6.766 -19.656 -14.625 1 98.75 182 LEU A O 1
ATOM 1459 N N . LEU A 1 183 ? -7.348 -17.797 -13.477 1 98.69 183 LEU A N 1
ATOM 1460 C CA . LEU A 1 183 ? -8.094 -18.547 -12.477 1 98.69 183 LEU A CA 1
ATOM 1461 C C . LEU A 1 183 ? -9.484 -17.953 -12.273 1 98.69 183 LEU A C 1
ATOM 1463 O O . LEU A 1 183 ? -9.648 -16.734 -12.242 1 98.69 183 LEU A O 1
ATOM 1467 N N . HIS A 1 184 ? -10.422 -18.828 -12.18 1 98.5 184 HIS A N 1
ATOM 1468 C CA . HIS A 1 184 ? -11.805 -18.469 -11.867 1 98.5 184 HIS A CA 1
ATOM 1469 C C . HIS A 1 184 ? -12.352 -19.328 -10.742 1 98.5 184 HIS A C 1
ATOM 1471 O O . HIS A 1 184 ? -12.375 -20.562 -10.852 1 98.5 184 HIS A O 1
ATOM 1477 N N . TYR A 1 185 ? -12.609 -18.75 -9.633 1 97.31 185 TYR A N 1
ATOM 1478 C CA . TYR A 1 185 ? -13.305 -19.375 -8.508 1 97.31 185 TYR A CA 1
ATOM 1479 C C . TYR A 1 185 ? -14.805 -19.125 -8.586 1 97.31 185 TYR A C 1
ATOM 1481 O O . TYR A 1 185 ? -15.25 -17.984 -8.5 1 97.31 185 TYR A O 1
ATOM 1489 N N . GLU A 1 186 ? -15.445 -20.188 -8.617 1 89.31 186 GLU A N 1
ATOM 1490 C CA . GLU A 1 186 ? -16.891 -20 -8.719 1 89.31 186 GLU A CA 1
ATOM 1491 C C . GLU A 1 186 ? -17.484 -19.531 -7.395 1 89.31 186 GLU A C 1
ATOM 1493 O O . GLU A 1 186 ? -16.812 -19.578 -6.359 1 89.31 186 GLU A O 1
ATOM 1498 N N . GLY A 1 187 ? -18.625 -18.859 -7.355 1 88.69 187 GLY A N 1
ATOM 1499 C CA . GLY A 1 187 ? -19.281 -18.219 -6.23 1 88.69 187 GLY A CA 1
ATOM 1500 C C . GLY A 1 187 ? -19.672 -19.188 -5.133 1 88.69 187 GLY A C 1
ATOM 1501 O O . GLY A 1 187 ? -20.766 -19.078 -4.57 1 88.69 187 GLY A O 1
ATOM 1502 N N . GLN A 1 188 ? -18.734 -20.234 -4.863 1 89.62 188 GLN A N 1
ATOM 1503 C CA . GLN A 1 188 ? -18.969 -21.156 -3.762 1 89.62 188 GLN A CA 1
ATOM 1504 C C . GLN A 1 188 ? -18.359 -20.625 -2.461 1 89.62 188 GLN A C 1
ATOM 1506 O O . GLN A 1 188 ? -17.312 -19.984 -2.473 1 89.62 188 GLN A O 1
ATOM 1511 N N . VAL A 1 189 ? -19 -20.969 -1.411 1 93.56 189 VAL A N 1
ATOM 1512 C CA . VAL A 1 189 ? -18.484 -20.609 -0.098 1 93.56 189 VAL A CA 1
ATOM 1513 C C . VAL A 1 189 ? -17.578 -21.719 0.424 1 93.56 189 VAL A C 1
ATOM 1515 O O . VAL A 1 189 ? -17.984 -22.891 0.49 1 93.56 189 VAL A O 1
ATOM 1518 N N . SER A 1 190 ? -16.391 -21.375 0.751 1 94.56 190 SER A N 1
ATOM 1519 C CA . SER A 1 190 ? -15.445 -22.328 1.321 1 94.56 190 SER A CA 1
ATOM 1520 C C . SER A 1 190 ? -15.773 -22.625 2.781 1 94.56 190 SER A C 1
ATOM 1522 O O . SER A 1 190 ? -16.391 -21.797 3.463 1 94.56 190 SER A O 1
ATOM 1524 N N . ASP A 1 191 ? -15.352 -23.812 3.211 1 94.69 191 ASP A N 1
ATOM 1525 C CA . ASP A 1 191 ? -15.438 -24.266 4.598 1 94.69 191 ASP A CA 1
ATOM 1526 C C . ASP A 1 191 ? -14.227 -25.109 4.98 1 94.69 191 ASP A C 1
ATOM 1528 O O . ASP A 1 191 ? -14.25 -26.328 4.836 1 94.69 191 ASP A O 1
ATOM 1532 N N . PRO A 1 192 ? -13.305 -24.484 5.539 1 93 192 PRO A N 1
ATOM 1533 C CA . PRO A 1 192 ? -12.07 -25.219 5.867 1 93 192 PRO A CA 1
ATOM 1534 C C . PRO A 1 192 ? -12.312 -26.391 6.797 1 93 192 PRO A C 1
ATOM 1536 O O . PRO A 1 192 ? -11.625 -27.406 6.703 1 93 192 PRO A O 1
ATOM 1539 N N . LEU A 1 193 ? -13.219 -26.328 7.645 1 92.5 193 LEU A N 1
ATOM 1540 C CA . LEU A 1 193 ? -13.516 -27.406 8.57 1 92.5 193 LEU A CA 1
ATOM 1541 C C . LEU A 1 193 ? -14.07 -28.625 7.824 1 92.5 193 LEU A C 1
ATOM 1543 O O . LEU A 1 193 ? -13.953 -29.75 8.297 1 92.5 193 LEU A O 1
ATOM 1547 N N . LYS A 1 194 ? -14.648 -28.375 6.676 1 94 194 LYS A N 1
ATOM 1548 C CA . LYS A 1 194 ? -15.203 -29.453 5.859 1 94 194 LYS A CA 1
ATOM 1549 C C . LYS A 1 194 ? -14.281 -29.781 4.688 1 94 194 LYS A C 1
ATOM 1551 O O . LYS A 1 194 ? -14.672 -30.5 3.77 1 94 194 LYS A O 1
ATOM 1556 N N . GLY A 1 195 ? -13.188 -29.078 4.629 1 94.06 195 GLY A N 1
ATOM 1557 C CA . GLY A 1 195 ? -12.188 -29.375 3.609 1 94.06 195 GLY A CA 1
ATOM 1558 C C . GLY A 1 195 ? -12.492 -28.734 2.273 1 94.06 195 GLY A C 1
ATOM 1559 O O . GLY A 1 195 ? -12.023 -29.188 1.232 1 94.06 195 GLY A O 1
ATOM 1560 N N . LEU A 1 196 ? -13.344 -27.719 2.232 1 94.5 196 LEU A N 1
ATOM 1561 C CA . LEU A 1 196 ? -13.734 -27.031 1.009 1 94.5 196 LEU A CA 1
ATOM 1562 C C . LEU A 1 196 ? -12.938 -25.734 0.842 1 94.5 196 LEU A C 1
ATOM 1564 O O . LE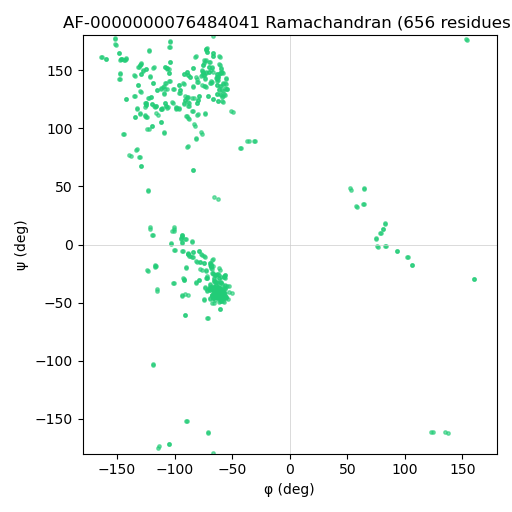U A 1 196 ? -13.023 -24.828 1.683 1 94.5 196 LEU A O 1
ATOM 1568 N N . TYR A 1 197 ? -12.172 -25.672 -0.232 1 95.81 197 TYR A N 1
ATOM 1569 C CA . TYR A 1 197 ? -11.305 -24.531 -0.495 1 95.81 197 TYR A CA 1
ATOM 1570 C C . TYR A 1 197 ? -11.414 -24.094 -1.948 1 95.81 197 TYR A C 1
ATOM 1572 O O . TYR A 1 197 ? -11.711 -24.906 -2.83 1 95.81 197 TYR A O 1
ATOM 1580 N N . GLY A 1 198 ? -11.305 -22.797 -2.152 1 96.75 198 GLY A N 1
ATOM 1581 C CA . GLY A 1 198 ? -10.984 -22.391 -3.51 1 96.75 198 GLY A CA 1
ATOM 1582 C C . GLY A 1 198 ? -9.664 -22.938 -4.004 1 96.75 198 GLY A C 1
ATOM 1583 O O . GLY A 1 198 ? -9.609 -23.609 -5.035 1 96.75 198 GLY A O 1
ATOM 1584 N N . ALA A 1 199 ? -8.695 -22.656 -3.262 1 97 199 ALA A N 1
ATOM 1585 C CA . ALA A 1 199 ? -7.375 -23.281 -3.395 1 97 199 ALA A CA 1
ATOM 1586 C C . ALA A 1 199 ? -6.824 -23.688 -2.033 1 97 199 ALA A C 1
ATOM 1588 O O . ALA A 1 199 ? -6.801 -22.891 -1.095 1 97 199 ALA A O 1
ATOM 1589 N N . GLY A 1 200 ? -6.426 -24.906 -1.926 1 96.38 200 GLY A N 1
ATOM 1590 C CA . GLY A 1 200 ? -5.867 -25.391 -0.676 1 96.38 200 GLY A CA 1
ATOM 1591 C C . GLY A 1 200 ? -4.539 -24.75 -0.321 1 96.38 200 GLY A C 1
ATOM 1592 O O . GLY A 1 200 ? -3.887 -24.156 -1.177 1 96.38 200 GLY A O 1
ATOM 1593 N N . ALA A 1 201 ? -4.168 -24.875 0.946 1 96.38 201 ALA A N 1
ATOM 1594 C CA . ALA A 1 201 ? -2.912 -24.297 1.435 1 96.38 201 ALA A CA 1
ATOM 1595 C C . ALA A 1 201 ? -1.72 -24.859 0.667 1 96.38 201 ALA A C 1
ATOM 1597 O O . ALA A 1 201 ? -1.611 -26.078 0.475 1 96.38 201 ALA A O 1
ATOM 1598 N N . HIS A 1 202 ? -0.833 -23.984 0.241 1 96.69 202 HIS A N 1
ATOM 1599 C CA . HIS A 1 202 ? 0.324 -24.375 -0.553 1 96.69 202 HIS A CA 1
ATOM 1600 C C . HIS A 1 202 ? 1.375 -23.281 -0.585 1 96.69 202 HIS A C 1
ATOM 1602 O O . HIS A 1 202 ? 1.118 -22.156 -0.14 1 96.69 202 HIS A O 1
ATOM 1608 N N . THR A 1 203 ? 2.57 -23.609 -0.927 1 96.94 203 THR A N 1
ATOM 1609 C CA . THR A 1 203 ? 3.602 -22.656 -1.342 1 96.94 203 THR A CA 1
ATOM 1610 C C . THR A 1 203 ? 3.836 -22.734 -2.848 1 96.94 203 THR A C 1
ATOM 1612 O O . THR A 1 203 ? 3.5 -23.75 -3.48 1 96.94 203 THR A O 1
ATOM 1615 N N . ASP A 1 204 ? 4.254 -21.656 -3.398 1 97.38 204 ASP A N 1
ATOM 1616 C CA . ASP A 1 204 ? 4.617 -21.688 -4.812 1 97.38 204 ASP A CA 1
ATOM 1617 C C . ASP A 1 204 ? 6.031 -22.234 -5 1 97.38 204 ASP A C 1
ATOM 1619 O O . ASP A 1 204 ? 6.828 -22.25 -4.062 1 97.38 204 ASP A O 1
ATOM 1623 N N . TYR A 1 205 ? 6.398 -22.641 -6.117 1 95.88 205 TYR A N 1
ATOM 1624 C CA . TYR A 1 205 ? 7.57 -23.484 -6.297 1 95.88 205 TYR A CA 1
ATOM 1625 C C . TYR A 1 205 ? 8.758 -22.672 -6.797 1 95.88 205 TYR A C 1
ATOM 1627 O O . TYR A 1 205 ? 9.891 -22.891 -6.363 1 95.88 205 TYR A O 1
ATOM 1635 N N . GLY A 1 206 ? 8.547 -21.703 -7.559 1 96.5 206 GLY A N 1
ATOM 1636 C CA . GLY A 1 206 ? 9.578 -21.062 -8.359 1 96.5 206 GLY A CA 1
ATOM 1637 C C . GLY A 1 206 ? 10.273 -19.922 -7.633 1 96.5 206 GLY A C 1
ATOM 1638 O O . GLY A 1 206 ? 10.547 -20.016 -6.438 1 96.5 206 GLY A O 1
ATOM 1639 N N . LEU A 1 207 ? 10.75 -18.969 -8.445 1 97.62 207 LEU A N 1
ATOM 1640 C CA . LEU A 1 207 ? 11.398 -17.766 -7.914 1 97.62 207 LEU A CA 1
ATOM 1641 C C . LEU A 1 207 ? 10.383 -16.844 -7.258 1 97.62 207 LEU A C 1
ATOM 1643 O O . LEU A 1 207 ? 10.406 -16.656 -6.043 1 97.62 207 LEU A O 1
ATOM 1647 N N . ILE A 1 208 ? 9.453 -16.344 -8.07 1 98.69 208 ILE A N 1
ATOM 1648 C CA . ILE A 1 208 ? 8.391 -15.492 -7.547 1 98.69 208 ILE A CA 1
ATOM 1649 C C . ILE A 1 208 ? 7.102 -15.727 -8.336 1 98.69 208 ILE A C 1
ATOM 1651 O O . ILE A 1 208 ? 7.133 -16.297 -9.43 1 98.69 208 ILE A O 1
ATOM 1655 N N . THR A 1 209 ? 6.008 -15.367 -7.762 1 98.88 209 THR A N 1
ATOM 1656 C CA . THR A 1 209 ? 4.695 -15.32 -8.398 1 98.88 209 THR A CA 1
ATOM 1657 C C . THR A 1 209 ? 4.117 -13.906 -8.344 1 98.88 209 THR A C 1
ATOM 1659 O O . THR A 1 209 ? 4.148 -13.258 -7.293 1 98.88 209 THR A O 1
ATOM 1662 N N . LEU A 1 210 ? 3.723 -13.375 -9.43 1 98.94 210 LEU A N 1
ATOM 1663 C CA . LEU A 1 210 ? 2.961 -12.133 -9.516 1 98.94 210 LEU A CA 1
ATOM 1664 C C . LEU A 1 210 ? 1.473 -12.414 -9.688 1 98.94 210 LEU A C 1
ATOM 1666 O O . LEU A 1 210 ? 1.059 -13 -10.688 1 98.94 210 LEU A O 1
ATOM 1670 N N . LEU A 1 211 ? 0.675 -12 -8.719 1 98.88 211 LEU A N 1
ATOM 1671 C CA . LEU A 1 211 ? -0.754 -12.289 -8.719 1 98.88 211 LEU A CA 1
ATOM 1672 C C . LEU A 1 211 ? -1.568 -11.023 -8.938 1 98.88 211 LEU A C 1
ATOM 1674 O O . LEU A 1 211 ? -1.471 -10.078 -8.148 1 98.88 211 LEU A O 1
ATOM 1678 N N . ALA A 1 212 ? -2.299 -10.984 -10.031 1 98.69 212 ALA A N 1
ATOM 1679 C CA . ALA A 1 212 ? -3.324 -9.969 -10.242 1 98.69 212 ALA A CA 1
ATOM 1680 C C . ALA A 1 212 ? -4.699 -10.484 -9.828 1 98.69 212 ALA A C 1
ATOM 1682 O O . ALA A 1 212 ? -5.062 -11.617 -10.141 1 98.69 212 ALA A O 1
ATOM 1683 N N . THR A 1 213 ? -5.434 -9.703 -9.094 1 97.62 213 THR A N 1
ATOM 1684 C CA . THR A 1 213 ? -6.75 -10.148 -8.648 1 97.62 213 THR A CA 1
ATOM 1685 C C . THR A 1 213 ? -7.797 -9.062 -8.906 1 97.62 213 THR A C 1
ATOM 1687 O O . THR A 1 213 ? -7.461 -7.887 -9.039 1 97.62 213 THR A O 1
ATOM 1690 N N . ASP A 1 214 ? -9.039 -9.484 -9.094 1 96.25 214 ASP A N 1
ATOM 1691 C CA . ASP A 1 214 ? -10.133 -8.516 -9.055 1 96.25 214 ASP A CA 1
ATOM 1692 C C . ASP A 1 214 ? -10.367 -8.008 -7.637 1 96.25 214 ASP A C 1
ATOM 1694 O O . ASP A 1 214 ? -9.477 -8.094 -6.789 1 96.25 214 ASP A O 1
ATOM 1698 N N . ASP A 1 215 ? -11.5 -7.445 -7.371 1 93.06 215 ASP A N 1
ATOM 1699 C CA . ASP A 1 215 ? -11.719 -6.773 -6.094 1 93.06 215 ASP A CA 1
ATOM 1700 C C . ASP A 1 215 ? -12.305 -7.734 -5.059 1 93.06 215 ASP A C 1
ATOM 1702 O O . ASP A 1 215 ? -12.625 -7.328 -3.941 1 93.06 215 ASP A O 1
ATOM 1706 N N . VAL A 1 216 ? -12.43 -8.992 -5.418 1 93.75 216 VAL A N 1
ATOM 1707 C CA . VAL A 1 216 ? -13.047 -9.961 -4.527 1 93.75 216 VAL A CA 1
ATOM 1708 C C . VAL A 1 216 ? -11.992 -10.562 -3.604 1 93.75 216 VAL A C 1
ATOM 1710 O O . VAL A 1 216 ? -10.977 -11.078 -4.07 1 93.75 216 VAL A O 1
ATOM 1713 N N . SER A 1 217 ? -12.219 -10.516 -2.336 1 93.06 217 SER A N 1
ATOM 1714 C CA . SER A 1 217 ? -11.305 -11.055 -1.336 1 93.06 217 SER A CA 1
ATOM 1715 C C . SER A 1 217 ? -11.312 -12.578 -1.348 1 93.06 217 SER A C 1
ATOM 1717 O O . SER A 1 217 ? -12.234 -13.195 -1.888 1 93.06 217 SER A O 1
ATOM 1719 N N . GLY A 1 218 ? -10.273 -13.18 -0.667 1 95.44 218 GLY A N 1
ATOM 1720 C CA . GLY A 1 218 ? -10.219 -14.633 -0.559 1 95.44 218 GLY A CA 1
ATOM 1721 C C . GLY A 1 218 ? -8.828 -15.148 -0.231 1 95.44 218 GLY A C 1
ATOM 1722 O O . GLY A 1 218 ? -8.688 -16.203 0.397 1 95.44 218 GLY A O 1
ATOM 1723 N N . LEU A 1 219 ? -7.836 -14.422 -0.673 1 97.81 219 LEU A N 1
ATOM 1724 C CA . LEU A 1 219 ? -6.453 -14.836 -0.446 1 97.81 219 LEU A CA 1
ATOM 1725 C C . LEU A 1 219 ? -6.074 -14.68 1.022 1 97.81 219 LEU A C 1
ATOM 1727 O O . LEU A 1 219 ? -6.305 -13.625 1.618 1 97.81 219 LEU A O 1
ATOM 1731 N N . GLN A 1 220 ? -5.551 -15.734 1.589 1 97.75 220 GLN A N 1
ATOM 1732 C CA . GLN A 1 220 ? -5.039 -15.711 2.957 1 97.75 220 GLN A CA 1
ATOM 1733 C C . GLN A 1 220 ? -3.609 -16.234 3.02 1 97.75 220 GLN A C 1
ATOM 1735 O O . GLN A 1 220 ? -3.219 -17.078 2.213 1 97.75 220 GLN A O 1
ATOM 1740 N N . ILE A 1 221 ? -2.869 -15.727 3.965 1 98 221 ILE A N 1
ATOM 1741 C CA . ILE A 1 221 ? -1.499 -16.188 4.152 1 98 221 ILE A CA 1
ATOM 1742 C C . ILE A 1 221 ? -1.305 -16.656 5.594 1 98 221 ILE A C 1
ATOM 1744 O O . ILE A 1 221 ? -2.01 -16.203 6.5 1 98 221 ILE A O 1
ATOM 1748 N N . CYS A 1 222 ? -0.442 -17.562 5.754 1 97.38 222 CYS A N 1
ATOM 1749 C CA . CYS A 1 222 ? -0.003 -18.062 7.051 1 97.38 222 CYS A CA 1
ATOM 1750 C C . CYS A 1 222 ? 1.493 -17.844 7.242 1 97.38 222 CYS A C 1
ATOM 1752 O O . CYS A 1 222 ? 2.305 -18.641 6.766 1 97.38 222 CYS A O 1
ATOM 1754 N N . LYS A 1 223 ? 1.867 -16.859 7.988 1 95 223 LYS A N 1
ATOM 1755 C CA . LYS A 1 223 ? 3.262 -16.438 8.102 1 95 223 LYS A CA 1
ATOM 1756 C C . LYS A 1 223 ? 4.09 -17.469 8.852 1 95 223 LYS A C 1
ATOM 1758 O O . LYS A 1 223 ? 5.254 -17.703 8.516 1 95 223 LYS A O 1
ATOM 1763 N N . ASP A 1 224 ? 3.463 -18.031 9.867 1 94.81 224 ASP A N 1
ATOM 1764 C CA . ASP A 1 224 ? 4.102 -19.109 10.617 1 94.81 224 ASP A CA 1
ATOM 1765 C C . ASP A 1 224 ? 3.42 -20.453 10.344 1 94.81 224 ASP A C 1
ATOM 1767 O O . ASP A 1 224 ? 2.49 -20.828 11.055 1 94.81 224 ASP A O 1
ATOM 1771 N N . ARG A 1 225 ? 3.965 -21.156 9.469 1 91.94 225 ARG A N 1
ATOM 1772 C CA . ARG A 1 225 ? 3.328 -22.391 9.023 1 91.94 225 ARG A CA 1
ATOM 1773 C C . ARG A 1 225 ? 3.352 -23.453 10.117 1 91.94 225 ARG A C 1
ATOM 1775 O O . ARG A 1 225 ? 2.547 -24.391 10.109 1 91.94 225 ARG A O 1
ATOM 1782 N N . ASP A 1 226 ? 4.172 -23.266 11.109 1 91.88 226 ASP A N 1
ATOM 1783 C CA . ASP A 1 226 ? 4.332 -24.281 12.148 1 91.88 226 ASP A CA 1
ATOM 1784 C C . ASP A 1 226 ? 3.521 -23.938 13.391 1 91.88 226 ASP A C 1
ATOM 1786 O O . ASP A 1 226 ? 3.449 -24.734 14.336 1 91.88 226 ASP A O 1
ATOM 1790 N N . ALA A 1 227 ? 2.947 -22.781 13.312 1 93 227 ALA A N 1
ATOM 1791 C CA . ALA A 1 227 ? 2.109 -22.391 14.445 1 93 227 ALA A CA 1
ATOM 1792 C C . ALA A 1 227 ? 0.939 -23.359 14.617 1 93 227 ALA A C 1
ATOM 1794 O O . ALA A 1 227 ? 0.357 -23.828 13.633 1 93 227 ALA A O 1
ATOM 1795 N N . LYS A 1 228 ? 0.618 -23.656 15.891 1 92.12 228 LYS A N 1
ATOM 1796 C CA . LYS A 1 228 ? -0.528 -24.5 16.219 1 92.12 228 LYS A CA 1
ATOM 1797 C C . LYS A 1 228 ? -1.465 -23.797 17.203 1 92.12 228 LYS A C 1
ATOM 1799 O O . LYS A 1 228 ? -1.126 -23.625 18.375 1 92.12 228 LYS A O 1
ATOM 1804 N N . PRO A 1 229 ? -2.652 -23.375 16.875 1 93.56 229 PRO A N 1
ATOM 1805 C CA . PRO A 1 229 ? -3.176 -23.5 15.508 1 93.56 229 PRO A CA 1
ATOM 1806 C C . PRO A 1 229 ? -2.539 -22.5 14.539 1 93.56 229 PRO A C 1
ATOM 1808 O O . PRO A 1 229 ? -1.999 -21.484 14.961 1 93.56 229 PRO A O 1
ATOM 1811 N N . GLN A 1 230 ? -2.602 -22.812 13.219 1 93.62 230 GLN A N 1
ATOM 1812 C CA . GLN A 1 230 ? -2.143 -21.875 12.203 1 93.62 230 GLN A CA 1
ATOM 1813 C C . GLN A 1 230 ? -2.975 -20.594 12.219 1 93.62 230 GLN A C 1
ATOM 1815 O O . GLN A 1 230 ? -4.195 -20.641 12.391 1 93.62 230 GLN A O 1
ATOM 1820 N N . LYS A 1 231 ? -2.26 -19.516 12.102 1 95.31 231 LYS A N 1
ATOM 1821 C CA . LYS A 1 231 ? -2.93 -18.219 12.016 1 95.31 231 LYS A CA 1
ATOM 1822 C C . LYS A 1 231 ? -2.982 -17.719 10.578 1 95.31 231 LYS A C 1
ATOM 1824 O O . LYS A 1 231 ? -1.946 -17.562 9.93 1 95.31 231 LYS A O 1
ATOM 1829 N N . TRP A 1 232 ? -4.184 -17.5 10.133 1 96 232 TRP A N 1
ATOM 1830 C CA . TRP A 1 232 ? -4.391 -17.047 8.758 1 96 232 TRP A CA 1
ATOM 1831 C C . TRP A 1 232 ? -4.797 -15.578 8.719 1 96 232 TRP A C 1
ATOM 1833 O O . TRP A 1 232 ? -5.621 -15.133 9.523 1 96 232 TRP A O 1
ATOM 1843 N N . GLU A 1 233 ? -4.176 -14.812 7.828 1 96.25 233 GLU A N 1
ATOM 1844 C CA . GLU A 1 233 ? -4.477 -13.406 7.613 1 96.25 233 GLU A CA 1
ATOM 1845 C C . GLU A 1 233 ? -4.949 -13.156 6.184 1 96.25 233 GLU A C 1
ATOM 1847 O O . GLU A 1 233 ? -4.418 -13.734 5.234 1 96.25 233 GLU A O 1
ATOM 1852 N N . ASP A 1 234 ? -5.961 -12.297 6.074 1 96.19 234 ASP A N 1
ATOM 1853 C CA . ASP A 1 234 ? -6.438 -11.93 4.746 1 96.19 234 ASP A CA 1
ATOM 1854 C C . ASP A 1 234 ? -5.457 -10.992 4.047 1 96.19 234 ASP A C 1
ATOM 1856 O O . ASP A 1 234 ? -4.832 -10.148 4.691 1 96.19 234 ASP A O 1
ATOM 1860 N N . VAL A 1 235 ? -5.305 -11.156 2.809 1 96.56 235 VAL A N 1
ATOM 1861 C CA . VAL A 1 235 ? -4.602 -10.195 1.962 1 96.56 235 VAL A CA 1
ATOM 1862 C C . VAL A 1 235 ? -5.609 -9.422 1.113 1 96.56 235 VAL A C 1
ATOM 1864 O O . VAL A 1 235 ? -6.34 -10.008 0.312 1 96.56 235 VAL A O 1
ATOM 1867 N N . ALA A 1 236 ? -5.645 -8.172 1.309 1 94.94 236 ALA A N 1
ATOM 1868 C CA . ALA A 1 236 ? -6.625 -7.352 0.606 1 94.94 236 ALA A CA 1
ATOM 1869 C C . ALA A 1 236 ? -6.25 -7.188 -0.864 1 94.94 236 ALA A C 1
ATOM 1871 O O . ALA A 1 236 ? -5.078 -6.992 -1.195 1 94.94 236 ALA A O 1
ATOM 1872 N N . PRO A 1 237 ? -7.297 -7.332 -1.733 1 95.25 237 PRO A N 1
ATOM 1873 C CA . PRO A 1 237 ? -7.008 -6.906 -3.105 1 95.25 237 PRO A CA 1
ATOM 1874 C C . PRO A 1 237 ? -6.688 -5.418 -3.209 1 95.25 237 PRO A C 1
ATOM 1876 O O . PRO A 1 237 ? -7.176 -4.621 -2.402 1 95.25 237 PRO A O 1
ATOM 1879 N N . LEU A 1 238 ? -5.855 -5.086 -4.09 1 95 238 LEU A N 1
ATOM 1880 C CA . LEU A 1 238 ? -5.48 -3.703 -4.359 1 95 238 LEU A CA 1
ATOM 1881 C C . LEU A 1 238 ? -5.469 -3.428 -5.859 1 95 238 LEU A C 1
ATOM 1883 O O . LEU A 1 238 ? -4.594 -3.922 -6.578 1 95 238 LEU A O 1
ATOM 1887 N N . LYS A 1 239 ? -6.469 -2.621 -6.312 1 94.31 239 LYS A N 1
ATOM 1888 C CA . LYS A 1 239 ? -6.57 -2.326 -7.742 1 94.31 239 LYS A CA 1
ATOM 1889 C C . LYS A 1 239 ? -5.293 -1.672 -8.258 1 94.31 239 LYS A C 1
ATOM 1891 O O . LYS A 1 239 ? -4.797 -0.713 -7.668 1 94.31 239 LYS A O 1
ATOM 1896 N N . GLY A 1 240 ? -4.789 -2.264 -9.305 1 93.31 240 GLY A N 1
ATOM 1897 C CA . GLY A 1 240 ? -3.607 -1.699 -9.938 1 93.31 240 GLY A CA 1
ATOM 1898 C C . GLY A 1 240 ? -2.311 -2.289 -9.414 1 93.31 240 GLY A C 1
ATOM 1899 O O . GLY A 1 240 ? -1.234 -1.999 -9.938 1 93.31 240 GLY A O 1
ATOM 1900 N N . ALA A 1 241 ? -2.391 -3.107 -8.438 1 97.31 241 ALA A N 1
ATOM 1901 C CA . ALA A 1 241 ? -1.201 -3.721 -7.855 1 97.31 241 ALA A CA 1
ATOM 1902 C C . ALA A 1 241 ? -1.113 -5.199 -8.219 1 97.31 241 ALA A C 1
ATOM 1904 O O . ALA A 1 241 ? -2.125 -5.828 -8.547 1 97.31 241 ALA A O 1
ATOM 1905 N N . PHE A 1 242 ? 0.123 -5.707 -8.242 1 98.75 242 PHE A N 1
ATOM 1906 C CA . PHE A 1 242 ? 0.343 -7.141 -8.102 1 98.75 242 PHE A CA 1
ATOM 1907 C C . PHE A 1 242 ? 0.579 -7.512 -6.641 1 98.75 242 PHE A C 1
ATOM 1909 O O . PHE A 1 242 ? 1.245 -6.777 -5.91 1 98.75 242 PHE A O 1
ATOM 1916 N N . ILE A 1 243 ? -0.007 -8.594 -6.258 1 98.75 243 ILE A N 1
ATOM 1917 C CA . ILE A 1 243 ? 0.454 -9.273 -5.051 1 98.75 243 ILE A CA 1
ATOM 1918 C C . ILE A 1 243 ? 1.567 -10.25 -5.406 1 98.75 243 ILE A C 1
ATOM 1920 O O . ILE A 1 243 ? 1.357 -11.18 -6.191 1 98.75 243 ILE A O 1
ATOM 1924 N N . VAL A 1 244 ? 2.75 -10.039 -4.836 1 98.88 244 VAL A N 1
ATOM 1925 C CA . VAL A 1 244 ? 3.889 -10.875 -5.195 1 98.88 244 VAL A CA 1
ATOM 1926 C C . VAL A 1 244 ? 4.281 -11.75 -4.008 1 98.88 244 VAL A C 1
ATOM 1928 O O . VAL A 1 244 ? 4.316 -11.281 -2.867 1 98.88 244 VAL A O 1
ATOM 1931 N N . ASN A 1 245 ? 4.504 -12.977 -4.27 1 98.81 245 ASN A N 1
ATOM 1932 C CA . ASN A 1 245 ? 5.031 -13.867 -3.24 1 98.81 245 ASN A CA 1
ATOM 1933 C C . ASN A 1 245 ? 6.25 -14.641 -3.736 1 98.81 245 ASN A C 1
ATOM 1935 O O . ASN A 1 245 ? 6.414 -14.844 -4.941 1 98.81 245 ASN A O 1
ATOM 1939 N N . LEU A 1 246 ? 7.051 -15.055 -2.836 1 98.62 246 LEU A N 1
ATOM 1940 C CA . LEU A 1 246 ? 8.258 -15.828 -3.119 1 98.62 246 LEU A CA 1
ATOM 1941 C C . LEU A 1 246 ? 7.93 -17.312 -3.256 1 98.62 246 LEU A C 1
ATOM 1943 O O . LEU A 1 246 ? 6.977 -17.797 -2.648 1 98.62 246 LEU A O 1
ATOM 1947 N N . GLY A 1 247 ? 8.758 -17.969 -4.051 1 98.25 247 GLY A N 1
ATOM 1948 C CA . GLY A 1 247 ? 8.609 -19.406 -4.203 1 98.25 247 GLY A CA 1
ATOM 1949 C C . GLY A 1 247 ? 9.656 -20.188 -3.436 1 98.25 247 GLY A C 1
ATOM 1950 O O . GLY A 1 247 ? 10.594 -19.625 -2.891 1 98.25 247 GLY A O 1
ATOM 1951 N N . ASP A 1 248 ? 9.484 -21.469 -3.461 1 97.38 248 ASP A N 1
ATOM 1952 C CA . ASP A 1 248 ? 10.344 -22.406 -2.752 1 97.38 248 ASP A CA 1
ATOM 1953 C C . ASP A 1 248 ? 11.789 -22.312 -3.234 1 97.38 248 ASP A C 1
ATOM 1955 O O . ASP A 1 248 ? 12.727 -22.469 -2.451 1 97.38 248 ASP A O 1
ATOM 1959 N N . MET A 1 249 ? 11.992 -22.125 -4.48 1 97.12 249 MET A N 1
ATOM 1960 C CA . MET A 1 249 ? 13.352 -22.031 -4.996 1 97.12 249 MET A CA 1
ATOM 1961 C C . MET A 1 249 ? 14.078 -20.828 -4.395 1 97.12 249 MET A C 1
ATOM 1963 O O . MET A 1 249 ? 15.258 -20.922 -4.051 1 97.12 249 MET A O 1
ATOM 1967 N N . LEU A 1 250 ? 13.398 -19.719 -4.32 1 97.81 250 LEU A N 1
ATOM 1968 C CA . LEU A 1 250 ? 14.039 -18.562 -3.711 1 97.81 250 LEU A CA 1
ATOM 1969 C C . LEU A 1 250 ? 14.32 -18.812 -2.232 1 97.81 250 LEU A C 1
ATOM 1971 O O . LEU A 1 250 ? 15.344 -18.359 -1.709 1 97.81 250 LEU A O 1
ATOM 1975 N N . GLU A 1 251 ? 13.398 -19.453 -1.555 1 97.56 251 GLU A N 1
ATOM 1976 C CA . GLU A 1 251 ? 13.656 -19.828 -0.168 1 97.56 251 GLU A CA 1
ATOM 1977 C C . GLU A 1 251 ? 14.891 -20.719 -0.057 1 97.56 251 GLU A C 1
ATOM 1979 O O . GLU A 1 251 ? 15.703 -20.562 0.857 1 97.56 251 GLU A O 1
ATOM 1984 N N . ARG A 1 252 ? 15.078 -21.625 -0.972 1 96.19 252 ARG A N 1
ATOM 1985 C CA . ARG A 1 252 ? 16.25 -22.484 -1.02 1 96.19 252 ARG A CA 1
ATOM 1986 C C . ARG A 1 252 ? 17.516 -21.672 -1.317 1 96.19 252 ARG A C 1
ATOM 1988 O O . ARG A 1 252 ? 18.531 -21.812 -0.64 1 96.19 252 ARG A O 1
ATOM 1995 N N . TRP A 1 253 ? 17.438 -20.781 -2.299 1 96.44 253 TRP A N 1
ATOM 1996 C CA . TRP A 1 253 ? 18.562 -19.922 -2.65 1 96.44 253 TRP A CA 1
ATOM 1997 C C . TRP A 1 253 ? 19 -19.094 -1.45 1 96.44 253 TRP A C 1
ATOM 1999 O O . TRP A 1 253 ? 20.203 -18.906 -1.232 1 96.44 253 TRP A O 1
ATOM 2009 N N . SER A 1 254 ? 18.062 -18.656 -0.681 1 97.56 254 SER A N 1
ATOM 2010 C CA . SER A 1 254 ? 18.344 -17.719 0.398 1 97.56 254 SER A CA 1
ATOM 2011 C C . SER A 1 254 ? 18.578 -18.453 1.716 1 97.56 254 SER A C 1
ATOM 2013 O O . SER A 1 254 ? 18.672 -17.812 2.773 1 97.56 254 SER A O 1
ATOM 2015 N N . ASN A 1 255 ? 18.625 -19.766 1.68 1 97.56 255 ASN A N 1
ATOM 2016 C CA . ASN A 1 255 ? 18.875 -20.578 2.867 1 97.56 255 ASN A CA 1
ATOM 2017 C C . ASN A 1 255 ? 17.844 -20.312 3.955 1 97.56 255 ASN A C 1
ATOM 2019 O O . ASN A 1 255 ? 18.188 -20.219 5.133 1 97.56 255 ASN A O 1
ATOM 2023 N N . CYS A 1 256 ? 16.625 -20.016 3.535 1 95.88 256 CYS A N 1
ATOM 2024 C CA . CYS A 1 256 ? 15.43 -19.891 4.371 1 95.88 256 CYS A CA 1
ATOM 2025 C C . CYS A 1 256 ? 15.375 -18.531 5.039 1 95.88 256 CYS A C 1
ATOM 2027 O O . CYS A 1 256 ? 14.562 -18.297 5.941 1 95.88 256 CYS A O 1
ATOM 2029 N N . VAL A 1 257 ? 16.203 -17.625 4.578 1 95.69 257 VAL A N 1
ATOM 2030 C CA . VAL A 1 257 ? 16.125 -16.266 5.09 1 95.69 257 VAL A CA 1
ATOM 2031 C C . VAL A 1 257 ? 14.898 -15.57 4.508 1 95.69 257 VAL A C 1
ATOM 2033 O O . VAL A 1 257 ? 14.18 -14.859 5.219 1 95.69 257 VAL A O 1
ATOM 2036 N N . PHE A 1 258 ? 14.719 -15.688 3.213 1 97.62 258 PHE A N 1
ATOM 2037 C CA . PHE A 1 258 ? 13.5 -15.234 2.553 1 97.62 258 PHE A CA 1
ATOM 2038 C C . PHE A 1 258 ? 12.438 -16.328 2.572 1 97.62 258 PHE A C 1
ATOM 2040 O O . PHE A 1 258 ? 12.742 -17.5 2.379 1 97.62 258 PHE A O 1
ATOM 2047 N N . LYS A 1 259 ? 11.164 -15.945 2.719 1 96.94 259 LYS A N 1
ATOM 2048 C CA . LYS A 1 259 ? 10.156 -16.922 3.082 1 96.94 259 LYS A CA 1
ATOM 2049 C C . LYS A 1 259 ? 9.234 -17.234 1.903 1 96.94 259 LYS A C 1
ATOM 2051 O O . LYS A 1 259 ? 8.672 -16.312 1.298 1 96.94 259 LYS A O 1
ATOM 2056 N N . SER A 1 260 ? 9.211 -18.453 1.565 1 97.94 260 SER A N 1
ATOM 2057 C CA . SER A 1 260 ? 8.102 -18.969 0.756 1 97.94 260 SER A CA 1
ATOM 2058 C C . SER A 1 260 ? 6.895 -19.297 1.621 1 97.94 260 SER A C 1
ATOM 2060 O O . SER A 1 260 ? 6.824 -20.391 2.205 1 97.94 260 SER A O 1
ATOM 2062 N N . THR A 1 261 ? 5.902 -18.453 1.628 1 97.94 261 THR A N 1
ATOM 2063 C CA . THR A 1 261 ? 4.875 -18.453 2.662 1 97.94 261 THR A CA 1
ATOM 2064 C C . THR A 1 261 ? 3.648 -19.234 2.201 1 97.94 261 THR A C 1
ATOM 2066 O O . THR A 1 261 ? 3.221 -19.109 1.052 1 97.94 261 THR A O 1
ATOM 2069 N N . LEU A 1 262 ? 3.146 -20.016 3.146 1 97.62 262 LEU A N 1
ATOM 2070 C CA . LEU A 1 262 ? 1.91 -20.766 2.943 1 97.62 262 LEU A CA 1
ATOM 2071 C C . LEU A 1 262 ? 0.739 -19.812 2.691 1 97.62 262 LEU A C 1
ATOM 2073 O O . LEU A 1 262 ? 0.589 -18.812 3.383 1 97.62 262 LEU A O 1
ATOM 2077 N N . HIS A 1 263 ? -0.065 -20.141 1.653 1 98.38 263 HIS A N 1
ATOM 2078 C CA . HIS A 1 263 ? -1.246 -19.328 1.362 1 98.38 263 HIS A CA 1
ATOM 2079 C C . HIS A 1 263 ? -2.375 -20.188 0.801 1 98.38 263 HIS A C 1
ATOM 2081 O O . HIS A 1 263 ? -2.146 -21.328 0.393 1 98.38 263 HIS A O 1
ATOM 2087 N N . ARG A 1 264 ? -3.551 -19.719 0.889 1 97.94 264 ARG A N 1
ATOM 2088 C CA . ARG A 1 264 ? -4.754 -20.391 0.422 1 97.94 264 ARG A CA 1
ATOM 2089 C C . ARG A 1 264 ? -5.801 -19.391 -0.054 1 97.94 264 ARG A C 1
ATOM 2091 O O . ARG A 1 264 ? -5.625 -18.188 0.114 1 97.94 264 ARG A O 1
ATOM 2098 N N . VAL A 1 265 ? -6.777 -19.875 -0.757 1 97.94 265 VAL A N 1
ATOM 2099 C CA . VAL A 1 265 ? -7.871 -19.016 -1.208 1 97.94 265 VAL A CA 1
ATOM 2100 C C . VAL A 1 265 ? -9.203 -19.578 -0.699 1 97.94 265 VAL A C 1
ATOM 2102 O O . VAL A 1 265 ? -9.508 -20.75 -0.906 1 97.94 265 VAL A O 1
ATOM 2105 N N . LEU A 1 266 ? -9.961 -18.75 -0.018 1 96.75 266 LEU A N 1
ATOM 2106 C CA . LEU A 1 266 ? -11.297 -19.109 0.447 1 96.75 266 LEU A CA 1
ATOM 2107 C C . LEU A 1 266 ? -12.359 -18.359 -0.344 1 96.75 266 LEU A C 1
ATOM 2109 O O . LEU A 1 266 ? -12.305 -17.125 -0.463 1 96.75 266 LEU A O 1
ATOM 2113 N N . GLY A 1 267 ? -13.328 -19.125 -0.827 1 94.69 267 GLY A N 1
ATOM 2114 C CA . GLY A 1 267 ? -14.477 -18.5 -1.457 1 94.69 267 GLY A CA 1
ATOM 2115 C C . GLY A 1 267 ? -15.461 -17.922 -0.459 1 94.69 267 GLY A C 1
ATOM 2116 O O . GLY A 1 267 ? -15.695 -18.5 0.602 1 94.69 267 GLY A O 1
ATOM 2117 N N . ASN A 1 268 ? -16.078 -16.812 -0.822 1 92.5 268 ASN A N 1
ATOM 2118 C CA . ASN A 1 268 ? -17.016 -16.172 0.08 1 92.5 268 ASN A CA 1
ATOM 2119 C C . ASN A 1 268 ? -18.406 -16.047 -0.543 1 92.5 268 ASN A C 1
ATOM 2121 O O . ASN A 1 268 ? -19.203 -15.203 -0.138 1 92.5 268 ASN A O 1
ATOM 2125 N N . GLY A 1 269 ? -18.562 -16.766 -1.551 1 93.31 269 GLY A N 1
ATOM 2126 C CA . GLY A 1 269 ? -19.875 -16.75 -2.197 1 93.31 269 GLY A CA 1
ATOM 2127 C C . GLY A 1 269 ? -19.906 -15.891 -3.449 1 93.31 269 GLY A C 1
ATOM 2128 O O . GLY A 1 269 ? -20.875 -15.922 -4.207 1 93.31 269 GLY A O 1
ATOM 2129 N N . GLN A 1 270 ? -18.906 -15.148 -3.676 1 93.5 270 GLN A N 1
ATOM 2130 C CA . G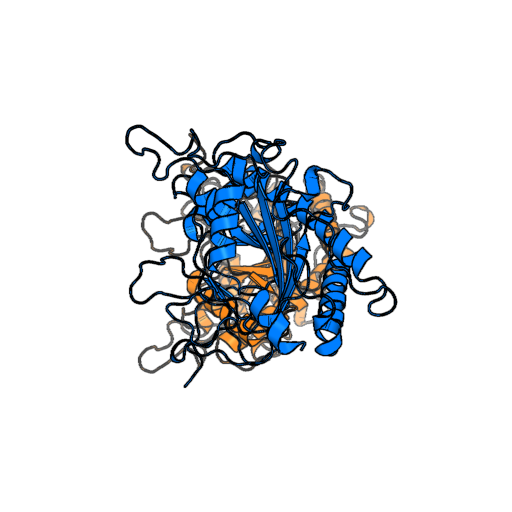LN A 1 270 ? -18.781 -14.328 -4.879 1 93.5 270 GLN A CA 1
ATOM 2131 C C . GLN A 1 270 ? -17.781 -14.938 -5.855 1 93.5 270 GLN A C 1
ATOM 2133 O O . GLN A 1 270 ? -16.781 -15.523 -5.441 1 93.5 270 GLN A O 1
ATOM 2138 N N . GLY A 1 271 ? -18.125 -14.852 -7.137 1 96.31 271 GLY A N 1
ATOM 2139 C CA . GLY A 1 271 ? -17.109 -15.219 -8.125 1 96.31 271 GLY A CA 1
ATOM 2140 C C . GLY A 1 271 ? -15.844 -14.398 -8.008 1 96.31 271 GLY A C 1
ATOM 2141 O O . GLY A 1 271 ? -15.898 -13.195 -7.742 1 96.31 271 GLY A O 1
ATOM 2142 N N . ARG A 1 272 ? -14.766 -15.039 -8.148 1 97.25 272 ARG A N 1
ATOM 2143 C CA . ARG A 1 272 ? -13.453 -14.398 -8.023 1 97.25 272 ARG A CA 1
ATOM 2144 C C . ARG A 1 272 ? -12.57 -14.742 -9.219 1 97.25 272 ARG A C 1
ATOM 2146 O O . ARG A 1 272 ? -12.539 -15.891 -9.664 1 97.25 272 ARG A O 1
ATOM 2153 N N . TYR A 1 273 ? -11.945 -13.742 -9.805 1 98.38 273 TYR A N 1
ATOM 2154 C CA . TYR A 1 273 ? -10.984 -13.922 -10.883 1 98.38 273 TYR A CA 1
ATOM 2155 C C . TYR A 1 273 ? -9.594 -13.469 -10.453 1 98.38 273 TYR A C 1
ATOM 2157 O O . TYR A 1 273 ? -9.445 -12.43 -9.805 1 98.38 273 TYR A O 1
ATOM 2165 N N . SER A 1 274 ? -8.641 -14.242 -10.711 1 98.62 274 SER A N 1
ATOM 2166 C CA . SER A 1 274 ? -7.242 -13.867 -10.516 1 98.62 274 SER A CA 1
ATOM 2167 C C . SER A 1 274 ? -6.359 -14.422 -11.625 1 98.62 274 SER A C 1
ATOM 2169 O O . SER A 1 274 ? -6.785 -15.289 -12.391 1 98.62 274 SER A O 1
ATOM 2171 N N . ILE A 1 275 ? -5.238 -13.867 -11.789 1 98.81 275 ILE A N 1
ATOM 2172 C CA . ILE A 1 275 ? -4.258 -14.289 -12.781 1 98.81 275 ILE A CA 1
ATOM 2173 C C . ILE A 1 275 ? -2.879 -14.398 -12.133 1 98.81 275 ILE A C 1
ATOM 2175 O O . ILE A 1 275 ? -2.33 -13.398 -11.664 1 98.81 275 ILE A O 1
ATOM 2179 N N . ALA A 1 276 ? -2.357 -15.555 -12.102 1 98.81 276 ALA A N 1
ATOM 2180 C CA . ALA A 1 276 ? -1.035 -15.789 -11.531 1 98.81 276 ALA A CA 1
ATOM 2181 C C . ALA A 1 276 ? 0.024 -15.906 -12.625 1 98.81 276 ALA A C 1
ATOM 2183 O O . ALA A 1 276 ? -0.211 -16.531 -13.656 1 98.81 276 ALA A O 1
ATOM 2184 N N . TYR A 1 277 ? 1.096 -15.242 -12.445 1 98.81 277 TYR A N 1
ATOM 2185 C CA . TYR A 1 277 ? 2.277 -15.367 -13.297 1 98.81 277 TYR A CA 1
ATOM 2186 C C . TYR A 1 277 ? 3.428 -16.016 -12.523 1 98.81 277 TYR A C 1
ATOM 2188 O O . TYR A 1 277 ? 4.066 -15.359 -11.695 1 98.81 277 TYR A O 1
ATOM 2196 N N . PHE A 1 278 ? 3.672 -17.266 -12.852 1 98.62 278 PHE A N 1
ATOM 2197 C CA . PHE A 1 278 ? 4.742 -18.016 -12.211 1 98.62 278 PHE A CA 1
ATOM 2198 C C . PHE A 1 278 ? 6.062 -17.812 -12.945 1 98.62 278 PHE A C 1
ATOM 2200 O O . PHE A 1 278 ? 6.172 -18.156 -14.133 1 98.62 278 PHE A O 1
ATOM 2207 N N . LEU A 1 279 ? 7.004 -17.328 -12.203 1 98.5 279 LEU A N 1
ATOM 2208 C CA . LEU A 1 279 ? 8.305 -17.047 -12.805 1 98.5 279 LEU A CA 1
ATOM 2209 C C . LEU A 1 279 ? 9.383 -17.953 -12.219 1 98.5 279 LEU A C 1
ATOM 2211 O O . LEU A 1 279 ? 9.734 -17.812 -11.039 1 98.5 279 LEU A O 1
ATOM 2215 N N . GLU A 1 280 ? 9.875 -18.844 -13.047 1 97.5 280 GLU A N 1
ATOM 2216 C CA . GLU A 1 280 ? 10.938 -19.781 -12.68 1 97.5 280 GLU A CA 1
ATOM 2217 C C . GLU A 1 280 ? 12.18 -19.562 -13.539 1 97.5 280 GLU A C 1
ATOM 2219 O O . GLU A 1 280 ? 12.086 -19.078 -14.664 1 97.5 280 GLU A O 1
ATOM 2224 N N . PRO A 1 281 ? 13.336 -19.922 -12.945 1 97.06 281 PRO A N 1
ATOM 2225 C CA . PRO A 1 281 ? 14.539 -19.875 -13.781 1 97.06 281 PRO A CA 1
ATOM 2226 C C . PRO A 1 281 ? 14.516 -20.906 -14.906 1 97.06 281 PRO A C 1
ATOM 2228 O O . PRO A 1 281 ? 13.531 -21.641 -15.047 1 97.06 281 PRO A O 1
ATOM 2231 N N . SER A 1 282 ? 15.578 -20.875 -15.672 1 96.44 282 SER A N 1
ATOM 2232 C CA . SER A 1 282 ? 15.68 -21.781 -16.812 1 96.44 282 SER A CA 1
ATOM 2233 C C . SER A 1 282 ? 15.781 -23.234 -16.359 1 96.44 282 SER A C 1
ATOM 2235 O O . SER A 1 282 ? 16.094 -23.516 -15.195 1 96.44 282 SER A O 1
ATOM 2237 N N . HIS A 1 283 ? 15.57 -24.188 -17.25 1 95.5 283 HIS A N 1
ATOM 2238 C CA . HIS A 1 283 ? 15.5 -25.609 -16.984 1 95.5 283 HIS A CA 1
ATOM 2239 C C . HIS A 1 283 ? 16.766 -26.109 -16.297 1 95.5 283 HIS A C 1
ATOM 2241 O O . HIS A 1 283 ? 16.688 -26.875 -15.328 1 95.5 283 HIS A O 1
ATOM 2247 N N . ASP A 1 284 ? 17.891 -25.562 -16.719 1 93.88 284 ASP A N 1
ATOM 2248 C CA . ASP A 1 284 ? 19.156 -26.125 -16.266 1 93.88 284 ASP A CA 1
ATOM 2249 C C . ASP A 1 284 ? 19.766 -25.297 -15.141 1 93.88 284 ASP A C 1
ATOM 2251 O O . ASP A 1 284 ? 20.922 -25.484 -14.781 1 93.88 284 ASP A O 1
ATOM 2255 N N . CYS A 1 285 ? 18.938 -24.422 -14.656 1 96.38 285 CYS A N 1
ATOM 2256 C CA . CYS A 1 285 ? 19.406 -23.625 -13.523 1 96.38 285 CYS A CA 1
ATOM 2257 C C . CYS A 1 285 ? 19.609 -24.5 -12.289 1 96.38 285 CYS A C 1
ATOM 2259 O O . CYS A 1 285 ? 18.719 -25.266 -11.898 1 96.38 285 CYS A O 1
ATOM 2261 N N . LEU A 1 286 ? 20.797 -24.422 -11.766 1 95.12 286 LEU A N 1
ATOM 2262 C CA . LEU A 1 286 ? 21.094 -25.094 -10.508 1 95.12 286 LEU A CA 1
ATOM 2263 C C . LEU A 1 286 ? 20.672 -24.234 -9.32 1 95.12 286 LEU A C 1
ATOM 2265 O O . LEU A 1 286 ? 21.219 -23.156 -9.102 1 95.12 286 LEU A O 1
ATOM 2269 N N . VAL A 1 287 ? 19.688 -24.719 -8.57 1 95.62 287 VAL A N 1
ATOM 2270 C CA . VAL A 1 287 ? 19.219 -24.047 -7.371 1 95.62 287 VAL A CA 1
ATOM 2271 C C . VAL A 1 287 ? 20.047 -24.484 -6.164 1 95.62 287 VAL A C 1
ATOM 2273 O O . VAL A 1 287 ? 19.891 -25.594 -5.668 1 95.62 287 VAL A O 1
ATOM 2276 N N . GLU A 1 288 ? 20.844 -23.625 -5.715 1 95.62 288 GLU A N 1
ATOM 2277 C CA . GLU A 1 288 ? 21.719 -23.891 -4.578 1 95.62 288 GLU A CA 1
ATOM 2278 C C . GLU A 1 288 ? 21.875 -22.656 -3.699 1 95.62 288 GLU A C 1
ATOM 2280 O O . GLU A 1 288 ? 21.656 -21.531 -4.16 1 95.62 288 GLU A O 1
ATOM 2285 N N . CYS A 1 289 ? 22.25 -22.922 -2.504 1 97 289 CYS A N 1
ATOM 2286 C CA . CYS A 1 289 ? 22.391 -21.844 -1.528 1 97 289 CYS A CA 1
ATOM 2287 C C . CYS A 1 289 ? 23.359 -20.781 -2.031 1 97 289 CYS A C 1
ATOM 2289 O O . CYS A 1 289 ? 24.453 -21.094 -2.486 1 97 289 CYS A O 1
ATOM 2291 N N . LEU A 1 290 ? 22.922 -19.547 -1.983 1 96.44 290 LEU A N 1
ATOM 2292 C CA . LEU A 1 290 ? 23.734 -18.438 -2.432 1 96.44 290 LEU A CA 1
ATOM 2293 C C . LEU A 1 290 ? 24.906 -18.203 -1.479 1 96.44 290 LEU A C 1
ATOM 2295 O O . LEU A 1 290 ? 24.766 -18.359 -0.263 1 96.44 290 LEU A O 1
ATOM 2299 N N . PRO A 1 291 ? 26.016 -17.734 -2.059 1 94.12 291 PRO A N 1
ATOM 2300 C CA . PRO A 1 291 ? 27.188 -17.484 -1.201 1 94.12 291 PRO A CA 1
ATOM 2301 C C . PRO A 1 291 ? 26.906 -16.422 -0.133 1 94.12 291 PRO A C 1
ATOM 2303 O O . PRO A 1 291 ? 27.484 -16.484 0.958 1 94.12 291 PRO A O 1
ATOM 2306 N N . THR A 1 292 ? 26.047 -15.562 -0.452 1 95.81 292 THR A N 1
ATOM 2307 C CA . THR A 1 292 ? 25.75 -14.461 0.461 1 95.81 292 THR A CA 1
ATOM 2308 C C . THR A 1 292 ? 24.828 -14.938 1.582 1 95.81 292 THR A C 1
ATOM 2310 O O . THR A 1 292 ? 24.562 -14.195 2.535 1 95.81 292 THR A O 1
ATOM 2313 N N . CYS A 1 293 ? 24.375 -16.141 1.517 1 96.5 293 CYS A N 1
ATOM 2314 C CA . CYS A 1 293 ? 23.375 -16.609 2.465 1 96.5 293 CYS A CA 1
ATOM 2315 C C . CYS A 1 293 ? 23.891 -17.797 3.277 1 96.5 293 CYS A C 1
ATOM 2317 O O . CYS A 1 293 ? 23.125 -18.438 3.99 1 96.5 293 CYS A O 1
ATOM 2319 N N . LYS A 1 294 ? 25.125 -18.109 3.158 1 94.94 294 LYS A N 1
ATOM 2320 C CA . LYS A 1 294 ? 25.703 -19.203 3.918 1 94.94 294 LYS A CA 1
ATOM 2321 C C . LYS A 1 294 ? 26.984 -18.766 4.613 1 94.94 294 LYS A C 1
ATOM 2323 O O . LYS A 1 294 ? 27.609 -17.781 4.223 1 94.94 294 LYS A O 1
ATOM 2328 N N . SER A 1 295 ? 27.234 -19.469 5.648 1 95.38 295 SER A N 1
ATOM 2329 C CA . SER A 1 295 ? 28.469 -19.344 6.418 1 95.38 295 SER A CA 1
ATOM 2330 C C . SER A 1 295 ? 28.828 -20.656 7.105 1 95.38 295 SER A C 1
ATOM 2332 O O . SER A 1 295 ? 28.125 -21.656 6.957 1 95.38 295 SER A O 1
ATOM 2334 N N . ASP A 1 296 ? 29.984 -20.562 7.773 1 94.88 296 ASP A N 1
ATOM 2335 C CA . ASP A 1 296 ? 30.391 -21.75 8.531 1 94.88 296 ASP A CA 1
ATOM 2336 C C . ASP A 1 296 ? 29.344 -22.094 9.602 1 94.88 296 ASP A C 1
ATOM 2338 O O . ASP A 1 296 ? 29.078 -23.266 9.867 1 94.88 296 ASP A O 1
ATOM 2342 N N . SER A 1 297 ? 28.797 -21.094 10.188 1 95.44 297 SER A N 1
ATOM 2343 C CA . SER A 1 297 ? 27.828 -21.281 11.258 1 95.44 297 SER A CA 1
ATOM 2344 C C . SER A 1 297 ? 26.422 -21.484 10.695 1 95.44 297 SER A C 1
ATOM 2346 O O . SER A 1 297 ? 25.516 -21.906 11.422 1 95.44 297 SER A O 1
ATOM 2348 N N . ASN A 1 298 ? 26.25 -21.25 9.438 1 95.38 298 ASN A N 1
ATOM 2349 C CA . ASN A 1 298 ? 24.969 -21.438 8.758 1 95.38 298 ASN A CA 1
ATOM 2350 C C . ASN A 1 298 ? 25.156 -22.094 7.387 1 95.38 298 ASN A C 1
ATOM 2352 O O . ASN A 1 298 ? 24.984 -21.438 6.359 1 95.38 298 ASN A O 1
ATOM 2356 N N . PRO A 1 299 ? 25.391 -23.344 7.461 1 96.12 299 PRO A N 1
ATOM 2357 C CA . PRO A 1 299 ? 25.641 -24.031 6.191 1 96.12 299 PRO A CA 1
ATOM 2358 C C . PRO A 1 299 ? 24.359 -24.203 5.359 1 96.12 299 PRO A C 1
ATOM 2360 O O . PRO A 1 299 ? 23.25 -24.016 5.867 1 96.12 299 PRO A O 1
ATOM 2363 N N . PRO A 1 300 ? 24.516 -24.578 4.121 1 96.69 300 PRO A N 1
ATOM 2364 C CA . PRO A 1 300 ? 23.344 -24.797 3.264 1 96.69 300 PRO A CA 1
ATOM 2365 C C . PRO A 1 300 ? 22.375 -25.812 3.854 1 96.69 300 PRO A C 1
ATOM 2367 O O . PRO A 1 300 ? 22.781 -26.891 4.277 1 96.69 300 PRO A O 1
ATOM 2370 N N . LYS A 1 301 ? 21.172 -25.453 3.805 1 96.19 301 LYS A N 1
ATOM 2371 C CA . LYS A 1 301 ? 20.141 -26.266 4.441 1 96.19 301 LYS A CA 1
ATOM 2372 C C . LYS A 1 301 ? 19.578 -27.312 3.473 1 96.19 301 LYS A C 1
ATOM 2374 O O . LYS A 1 301 ? 18.953 -28.281 3.893 1 96.19 301 LYS A O 1
ATOM 2379 N N . PHE A 1 302 ? 19.766 -27.094 2.156 1 95 302 PHE A N 1
ATOM 2380 C CA . PHE A 1 302 ? 19.25 -28 1.132 1 95 302 PHE A CA 1
ATOM 2381 C C . PHE A 1 302 ? 20.359 -28.391 0.156 1 95 302 PHE A C 1
ATOM 2383 O O . PHE A 1 302 ? 21.234 -27.578 -0.148 1 95 302 PHE A O 1
ATOM 2390 N N . PRO A 1 303 ? 20.312 -29.625 -0.364 1 95 303 PRO A N 1
ATOM 2391 C CA . PRO A 1 303 ? 21.203 -29.938 -1.474 1 95 303 PRO A CA 1
ATOM 2392 C C . PRO A 1 303 ? 20.828 -29.234 -2.77 1 95 303 PRO A C 1
ATOM 2394 O O . PRO A 1 303 ? 19.656 -28.906 -2.98 1 95 303 PRO A O 1
ATOM 2397 N N . PRO A 1 304 ? 21.797 -29 -3.631 1 95.94 304 PRO A N 1
ATOM 2398 C CA . PRO A 1 304 ? 21.484 -28.406 -4.93 1 95.94 304 PRO A CA 1
ATOM 2399 C C . PRO A 1 304 ? 20.516 -29.25 -5.746 1 95.94 304 PRO A C 1
ATOM 2401 O O . PRO A 1 304 ? 20.547 -30.484 -5.668 1 95.94 304 PRO A O 1
ATOM 2404 N N . ILE A 1 305 ? 19.703 -28.609 -6.516 1 95.19 305 ILE A N 1
ATOM 2405 C CA . ILE A 1 305 ? 18.734 -29.312 -7.363 1 95.19 305 ILE A CA 1
ATOM 2406 C C . ILE A 1 305 ? 18.516 -28.516 -8.641 1 95.19 305 ILE A C 1
ATOM 2408 O O . ILE A 1 305 ? 18.5 -27.281 -8.617 1 95.19 305 ILE A O 1
ATOM 2412 N N . LEU A 1 306 ? 18.359 -29.203 -9.719 1 94.06 306 LEU A N 1
ATOM 2413 C CA . LEU A 1 306 ? 18.047 -28.516 -10.969 1 94.06 306 LEU A CA 1
ATOM 2414 C C . LEU A 1 306 ? 16.594 -28.047 -10.992 1 94.06 306 LEU A C 1
ATOM 2416 O O . LEU A 1 306 ? 15.711 -28.766 -10.523 1 94.06 306 LEU A O 1
ATOM 2420 N N . CYS A 1 307 ? 16.344 -26.906 -11.625 1 94.75 307 CYS A N 1
ATOM 2421 C CA . CYS A 1 307 ? 15.023 -26.312 -11.672 1 94.75 307 CYS A CA 1
ATOM 2422 C C . CYS A 1 307 ? 14.008 -27.266 -12.281 1 94.75 307 CYS A C 1
ATOM 2424 O O . CYS A 1 307 ? 12.945 -27.5 -11.703 1 94.75 307 CYS A O 1
ATOM 2426 N N . HIS A 1 308 ? 14.312 -27.859 -13.406 1 91.31 308 HIS A N 1
ATOM 2427 C CA . HIS A 1 308 ? 13.336 -28.703 -14.094 1 91.31 308 HIS A CA 1
ATOM 2428 C C . HIS A 1 308 ? 12.984 -29.922 -13.258 1 91.31 308 HIS A C 1
ATOM 2430 O O . HIS A 1 308 ? 11.852 -30.406 -13.297 1 91.31 308 HIS A O 1
ATOM 2436 N N . ASP A 1 309 ? 13.938 -30.484 -12.516 1 90.12 309 ASP A N 1
ATOM 2437 C CA . ASP A 1 309 ? 13.656 -31.625 -11.648 1 90.12 309 ASP A CA 1
ATOM 2438 C C . ASP A 1 309 ? 12.695 -31.234 -10.523 1 90.12 309 ASP A C 1
ATOM 2440 O O . ASP A 1 309 ? 11.727 -31.953 -10.258 1 90.12 309 ASP A O 1
ATOM 2444 N N . TYR A 1 310 ? 13.023 -30.172 -9.945 1 91.69 310 TYR A N 1
ATOM 2445 C CA . TYR A 1 310 ? 12.195 -29.703 -8.844 1 91.69 310 TYR A CA 1
ATOM 2446 C C . TYR A 1 310 ? 10.766 -29.422 -9.297 1 91.69 310 TYR A C 1
ATOM 2448 O O . TYR A 1 310 ? 9.812 -29.891 -8.672 1 91.69 310 TYR A O 1
ATOM 2456 N N . LEU A 1 311 ? 10.57 -28.703 -10.367 1 92.06 311 LEU A N 1
ATOM 2457 C CA . LEU A 1 311 ? 9.258 -28.312 -10.875 1 92.06 311 LEU A CA 1
ATOM 2458 C C . LEU A 1 311 ? 8.445 -29.531 -11.297 1 92.06 311 LEU A C 1
ATOM 2460 O O . LEU A 1 311 ? 7.254 -29.625 -11 1 92.06 311 LEU A O 1
ATOM 2464 N N . THR A 1 312 ? 9.102 -30.422 -11.984 1 87.5 312 THR A N 1
ATOM 2465 C CA . THR A 1 312 ? 8.422 -31.609 -12.469 1 87.5 312 THR A CA 1
ATOM 2466 C C . THR A 1 312 ? 7.871 -32.438 -11.297 1 87.5 312 THR A C 1
ATOM 2468 O O . THR A 1 312 ? 6.723 -32.875 -11.336 1 87.5 312 THR A O 1
ATOM 2471 N N . GLN A 1 313 ? 8.688 -32.562 -10.344 1 85.12 313 GLN A N 1
ATOM 2472 C CA . GLN A 1 313 ? 8.25 -33.281 -9.156 1 85.12 313 GLN A CA 1
ATOM 2473 C C . GLN A 1 313 ? 7.047 -32.625 -8.508 1 85.12 313 GLN A C 1
ATOM 2475 O O . GLN A 1 313 ? 6.078 -33.281 -8.141 1 85.12 313 GLN A O 1
ATOM 2480 N N . ARG A 1 314 ? 7.074 -31.328 -8.383 1 86.81 314 ARG A N 1
ATOM 2481 C CA . ARG A 1 314 ? 6.02 -30.578 -7.711 1 86.81 314 ARG A CA 1
ATOM 2482 C C . ARG A 1 314 ? 4.715 -30.641 -8.5 1 86.81 314 ARG A C 1
ATOM 2484 O O . ARG A 1 314 ? 3.643 -30.828 -7.926 1 86.81 314 ARG A O 1
ATOM 2491 N N . TYR A 1 315 ? 4.73 -30.484 -9.836 1 84.44 315 TYR A N 1
ATOM 2492 C CA . TYR A 1 315 ? 3.539 -30.5 -10.672 1 84.44 315 TYR A CA 1
ATOM 2493 C C . TYR A 1 315 ? 2.916 -31.891 -10.711 1 84.44 315 TYR A C 1
ATOM 2495 O O . TYR A 1 315 ? 1.691 -32.031 -10.727 1 84.44 315 TYR A O 1
ATOM 2503 N N . ASN A 1 316 ? 3.736 -32.875 -10.703 1 80.62 316 ASN A N 1
ATOM 2504 C CA . ASN A 1 316 ? 3.227 -34.25 -10.68 1 80.62 316 ASN A CA 1
ATOM 2505 C C . ASN A 1 316 ? 2.5 -34.562 -9.375 1 80.62 316 ASN A C 1
ATOM 2507 O O . ASN A 1 316 ? 1.517 -35.281 -9.367 1 80.62 316 ASN A O 1
ATOM 2511 N N . ASP A 1 317 ? 2.926 -33.906 -8.383 1 79.94 317 ASP A N 1
ATOM 2512 C CA . ASP A 1 317 ? 2.346 -34.156 -7.062 1 79.94 317 ASP A CA 1
ATOM 2513 C C . ASP A 1 317 ? 0.986 -33.469 -6.934 1 79.94 317 ASP A C 1
ATOM 2515 O O . ASP A 1 317 ? 0.146 -33.906 -6.137 1 79.94 317 ASP A O 1
ATOM 2519 N N . THR A 1 318 ? 0.675 -32.469 -7.723 1 81.94 318 THR A N 1
ATOM 2520 C CA . THR A 1 318 ? -0.455 -31.609 -7.379 1 81.94 318 THR A CA 1
ATOM 2521 C C . THR A 1 318 ? -1.548 -31.703 -8.438 1 81.94 318 THR A C 1
ATOM 2523 O O . THR A 1 318 ? -2.686 -31.281 -8.203 1 81.94 318 THR A O 1
ATOM 2526 N N . HIS A 1 319 ? -1.318 -32.156 -9.68 1 80.81 319 HIS A N 1
ATOM 2527 C CA . HIS A 1 319 ? -2.311 -32.219 -10.742 1 80.81 319 HIS A CA 1
ATOM 2528 C C . HIS A 1 319 ? -2.797 -33.656 -10.984 1 80.81 319 HIS A C 1
ATOM 2530 O O . HIS A 1 319 ? -2.043 -34.594 -10.805 1 80.81 319 HIS A O 1
ATOM 2536 N N . ALA A 1 320 ? -4 -33.688 -11.43 1 70.69 320 ALA A N 1
ATOM 2537 C CA . ALA A 1 320 ? -4.586 -35 -11.781 1 70.69 320 ALA A CA 1
ATOM 2538 C C . ALA A 1 320 ? -3.896 -35.594 -13.008 1 70.69 320 ALA A C 1
ATOM 2540 O O . ALA A 1 320 ? -3.414 -34.844 -13.875 1 70.69 320 ALA A O 1
ATOM 2541 N N . ASP A 1 321 ? -3.908 -36.875 -12.992 1 76.56 321 ASP A N 1
ATOM 2542 C CA . ASP A 1 321 ? -3.455 -37.594 -14.188 1 76.56 321 ASP A CA 1
ATOM 2543 C C . ASP A 1 321 ? -4.371 -37.281 -15.375 1 76.56 321 ASP A C 1
ATOM 2545 O O . ASP A 1 321 ? -5.594 -37.344 -15.25 1 76.56 321 ASP A O 1
ATOM 2549 N N . LEU A 1 322 ? -3.838 -36.906 -16.469 1 71.94 322 LEU A N 1
ATOM 2550 C CA . LEU A 1 322 ? -4.598 -36.531 -17.641 1 71.94 322 LEU A CA 1
ATOM 2551 C C . LEU A 1 322 ? -5.52 -37.656 -18.094 1 71.94 322 LEU A C 1
ATOM 2553 O O . LEU A 1 322 ? -6.539 -37.406 -18.734 1 71.94 322 LEU A O 1
ATOM 2557 N N . ASN A 1 323 ? -5.219 -38.844 -17.844 1 71.75 323 ASN A N 1
ATOM 2558 C CA . ASN A 1 323 ? -6.004 -40.031 -18.234 1 71.75 323 ASN A CA 1
ATOM 2559 C C . ASN A 1 323 ? -7.395 -40 -17.594 1 71.75 323 ASN A C 1
ATOM 2561 O O . ASN A 1 323 ? -8.312 -40.656 -18.078 1 71.75 323 ASN A O 1
ATOM 2565 N N . VAL A 1 324 ? -7.555 -39.25 -16.547 1 70.5 324 VAL A N 1
ATOM 2566 C CA . VAL A 1 324 ? -8.836 -39.188 -15.859 1 70.5 324 VAL A CA 1
ATOM 2567 C C . VAL A 1 324 ? -9.875 -38.531 -16.766 1 70.5 324 VAL A C 1
ATOM 2569 O O . VAL A 1 324 ? -11.07 -38.844 -16.672 1 70.5 324 VAL A O 1
ATOM 2572 N N . TYR A 1 325 ? -9.484 -37.781 -17.641 1 72.31 325 TYR A N 1
ATOM 2573 C CA . TYR A 1 325 ? -10.414 -37.062 -18.484 1 72.31 325 TYR A CA 1
ATOM 2574 C C . TYR A 1 325 ? -10.703 -37.844 -19.766 1 72.31 325 TYR A C 1
ATOM 2576 O O . TYR A 1 325 ? -11.633 -37.5 -20.5 1 72.31 325 TYR A O 1
ATOM 2584 N N . LYS A 1 326 ? -9.891 -38.625 -20.297 1 64.75 326 LYS A N 1
ATOM 2585 C CA . LYS A 1 326 ? -10.164 -39.469 -21.453 1 64.75 326 LYS A CA 1
ATOM 2586 C C . LYS A 1 326 ? -11.383 -40.344 -21.219 1 64.75 326 LYS A C 1
ATOM 2588 O O . LYS A 1 326 ? -12.164 -40.594 -22.141 1 64.75 326 LYS A O 1
ATOM 2593 N N . LYS A 1 327 ? -11.609 -40.812 -20.016 1 54.59 327 LYS A N 1
ATOM 2594 C CA . LYS A 1 327 ? -12.758 -41.656 -19.719 1 54.59 327 LYS A CA 1
ATOM 2595 C C . LYS A 1 327 ? -14.055 -40.875 -19.734 1 54.59 327 LYS A C 1
ATOM 2597 O O . LYS A 1 327 ? -15.117 -41.406 -20.062 1 54.59 327 LYS A O 1
ATOM 2602 N N . GLN A 1 328 ? -14.031 -39.594 -19.453 1 51.84 328 GLN A N 1
ATOM 2603 C CA . GLN A 1 328 ? -15.242 -38.75 -19.391 1 51.84 328 GLN A CA 1
ATOM 2604 C C . GLN A 1 328 ? -15.656 -38.312 -20.781 1 51.84 328 GLN A C 1
ATOM 2606 O O . GLN A 1 328 ? -16.844 -38.031 -21.016 1 51.84 328 GLN A O 1
ATOM 2611 N N . GLN A 1 329 ? -14.719 -38.094 -21.688 1 46.44 329 GLN A N 1
ATOM 2612 C CA . GLN A 1 329 ? -15.031 -37.688 -23.062 1 46.44 329 GLN A CA 1
ATOM 2613 C C . GLN A 1 329 ? -15.492 -38.875 -23.891 1 46.44 329 GLN A C 1
ATOM 2615 O O . GLN A 1 329 ? -16.156 -38.719 -24.922 1 46.44 329 GLN A O 1
ATOM 2620 N N . ALA A 1 330 ? -15.312 -40.219 -23.5 1 41.22 330 ALA A N 1
ATOM 2621 C CA . ALA A 1 330 ? -15.82 -41.375 -24.219 1 41.22 330 ALA A CA 1
ATOM 2622 C C . ALA A 1 330 ? -17.266 -41.688 -23.828 1 41.22 330 ALA A C 1
ATOM 2624 O O . ALA A 1 330 ? -17.641 -41.562 -22.656 1 41.22 330 ALA A O 1
ATOM 2625 N N . MET B 1 1 ? 29.094 7.535 10.734 1 23.97 1 MET B N 1
ATOM 2626 C CA . MET B 1 1 ? 28.078 6.984 11.625 1 23.97 1 MET B CA 1
ATOM 2627 C C . MET B 1 1 ? 26.859 6.5 10.836 1 23.97 1 MET B C 1
ATOM 2629 O O . MET B 1 1 ? 26.219 7.285 10.133 1 23.97 1 MET B O 1
ATOM 2633 N N . GLY B 1 2 ? 26.812 5.32 10.312 1 32.81 2 GLY B N 1
ATOM 2634 C CA . GLY B 1 2 ? 26.016 4.68 9.281 1 32.81 2 GLY B CA 1
ATOM 2635 C C . GLY B 1 2 ? 24.516 4.871 9.484 1 32.81 2 GLY B C 1
ATOM 2636 O O . GLY B 1 2 ? 24.047 4.965 10.617 1 32.81 2 GLY B O 1
ATOM 2637 N N . LYS B 1 3 ? 23.844 5.516 8.688 1 41.22 3 LYS B N 1
ATOM 2638 C CA . LYS B 1 3 ? 22.391 5.688 8.812 1 41.22 3 LYS B CA 1
ATOM 2639 C C . LYS B 1 3 ? 21.75 4.48 9.484 1 41.22 3 LYS B C 1
ATOM 2641 O O . LYS B 1 3 ? 21.953 3.344 9.047 1 41.22 3 LYS B O 1
ATOM 2646 N N . GLN B 1 4 ? 21.641 4.43 10.711 1 45.03 4 GLN B N 1
ATOM 2647 C CA . GLN B 1 4 ? 20.875 3.383 11.383 1 45.03 4 GLN B CA 1
ATOM 2648 C C . GLN B 1 4 ? 19.641 2.992 10.578 1 45.03 4 GLN B C 1
ATOM 2650 O O . GLN B 1 4 ? 18.781 3.828 10.305 1 45.03 4 GLN B O 1
ATOM 2655 N N . SER B 1 5 ? 19.844 2.043 9.711 1 53.69 5 SER B N 1
ATOM 2656 C CA . SER B 1 5 ? 18.812 1.539 8.812 1 53.69 5 SER B CA 1
ATOM 2657 C C . SER B 1 5 ? 17.484 1.352 9.539 1 53.69 5 SER B C 1
ATOM 2659 O O . SER B 1 5 ? 17.391 0.556 10.477 1 53.69 5 SER B O 1
ATOM 2661 N N . THR B 1 6 ? 16.672 2.465 9.695 1 67.69 6 THR B N 1
ATOM 2662 C CA . THR B 1 6 ? 15.367 2.334 10.336 1 67.69 6 THR B CA 1
ATOM 2663 C C . THR B 1 6 ? 14.445 1.434 9.523 1 67.69 6 THR B C 1
ATOM 2665 O O . THR B 1 6 ? 14.656 1.244 8.32 1 67.69 6 THR B O 1
ATOM 2668 N N . GLU B 1 7 ? 13.664 0.656 10.242 1 86.81 7 GLU B N 1
ATOM 2669 C CA . GLU B 1 7 ? 12.641 -0.209 9.672 1 86.81 7 GLU B CA 1
ATOM 2670 C C . GLU B 1 7 ? 11.492 0.61 9.078 1 86.81 7 GLU B C 1
ATOM 2672 O O . GLU B 1 7 ? 11.211 1.713 9.547 1 86.81 7 GLU B O 1
ATOM 2677 N N . PHE B 1 8 ? 11.055 0.187 7.984 1 88.56 8 PHE B N 1
ATOM 2678 C CA . PHE B 1 8 ? 9.867 0.81 7.406 1 88.56 8 PHE B CA 1
ATOM 2679 C C . PHE B 1 8 ? 8.602 0.274 8.062 1 88.56 8 PHE B C 1
ATOM 2681 O O . PHE B 1 8 ? 8.5 -0.922 8.344 1 88.56 8 PHE B O 1
ATOM 2688 N N . SER B 1 9 ? 7.738 1.158 8.273 1 88 9 SER B N 1
ATOM 2689 C CA . SER B 1 9 ? 6.438 0.75 8.797 1 88 9 SER B CA 1
ATOM 2690 C C . SER B 1 9 ? 5.555 0.172 7.699 1 88 9 SER B C 1
ATOM 2692 O O . SER B 1 9 ? 5.387 0.787 6.645 1 88 9 SER B O 1
ATOM 2694 N N . ALA B 1 10 ? 5.059 -0.973 7.957 1 87.94 10 ALA B N 1
ATOM 2695 C CA . ALA B 1 10 ? 4.055 -1.518 7.047 1 87.94 10 ALA B CA 1
ATOM 2696 C C . ALA B 1 10 ? 2.68 -0.915 7.324 1 87.94 10 ALA B C 1
ATOM 2698 O O . ALA B 1 10 ? 2.08 -1.175 8.367 1 87.94 10 ALA B O 1
ATOM 2699 N N . LEU B 1 11 ? 2.225 -0.114 6.363 1 94.94 11 LEU B N 1
ATOM 2700 C CA . LEU B 1 11 ? 0.943 0.563 6.523 1 94.94 11 LEU B CA 1
ATOM 2701 C C . LEU B 1 11 ? -0.117 -0.054 5.617 1 94.94 11 LEU B C 1
ATOM 2703 O O . LEU B 1 11 ? 0.169 -0.4 4.469 1 94.94 11 LEU B O 1
ATOM 2707 N N . ASN B 1 12 ? -1.311 -0.184 6.207 1 95.69 12 ASN B N 1
ATOM 2708 C CA . ASN B 1 12 ? -2.412 -0.635 5.363 1 95.69 12 ASN B CA 1
ATOM 2709 C C . ASN B 1 12 ? -2.711 0.365 4.25 1 95.69 12 ASN B C 1
ATOM 2711 O O . ASN B 1 12 ? -2.541 1.571 4.43 1 95.69 12 ASN B O 1
ATOM 2715 N N . CYS B 1 13 ? -3.064 -0.158 3.162 1 95.94 13 CYS B N 1
ATOM 2716 C CA . CYS B 1 13 ? -3.455 0.651 2.012 1 95.94 13 CYS B CA 1
ATOM 2717 C C . CYS B 1 13 ? -4.961 0.584 1.783 1 95.94 13 CYS B C 1
ATOM 2719 O O . CYS B 1 13 ? -5.512 -0.494 1.553 1 95.94 13 CYS B O 1
ATOM 2721 N N . ILE B 1 14 ? -5.629 1.712 1.852 1 97.69 14 ILE B N 1
ATOM 2722 C CA . ILE B 1 14 ? -7.062 1.808 1.619 1 97.69 14 ILE B CA 1
ATOM 2723 C C . ILE B 1 14 ? -7.328 2.227 0.174 1 97.69 14 ILE B C 1
ATOM 2725 O O . ILE B 1 14 ? -6.922 3.312 -0.247 1 97.69 14 ILE B O 1
ATOM 2729 N N . ASP B 1 15 ? -7.973 1.354 -0.545 1 96.69 15 ASP B N 1
ATOM 2730 C CA . ASP B 1 15 ? -8.383 1.634 -1.92 1 96.69 15 ASP B CA 1
ATOM 2731 C C . ASP B 1 15 ? -9.773 2.258 -1.965 1 96.69 15 ASP B C 1
ATOM 2733 O O . ASP B 1 15 ? -10.773 1.564 -1.772 1 96.69 15 ASP B O 1
ATOM 2737 N N . LEU B 1 16 ? -9.898 3.52 -2.312 1 97.56 16 LEU B N 1
ATOM 2738 C CA . LEU B 1 16 ? -11.18 4.215 -2.254 1 97.56 16 LEU B CA 1
ATOM 2739 C C . LEU B 1 16 ? -12.086 3.77 -3.395 1 97.56 16 LEU B C 1
ATOM 2741 O O . LEU B 1 16 ? -13.297 4.035 -3.369 1 97.56 16 LEU B O 1
ATOM 2745 N N . SER B 1 17 ? -11.547 3.127 -4.395 1 95.38 17 SER B N 1
ATOM 2746 C CA . SER B 1 17 ? -12.359 2.664 -5.512 1 95.38 17 SER B CA 1
ATOM 2747 C C . SER B 1 17 ? -12.93 1.274 -5.242 1 95.38 17 SER B C 1
ATOM 2749 O O . SER B 1 17 ? -13.711 0.752 -6.043 1 95.38 17 SER B O 1
ATOM 2751 N N . ASN B 1 18 ? -12.469 0.64 -4.129 1 93.81 18 ASN B N 1
ATOM 2752 C CA . ASN B 1 18 ? -12.969 -0.689 -3.793 1 93.81 18 ASN B CA 1
ATOM 2753 C C . ASN B 1 18 ? -14.469 -0.674 -3.521 1 93.81 18 ASN B C 1
ATOM 2755 O O . ASN B 1 18 ? -14.938 0.046 -2.639 1 93.81 18 ASN B O 1
ATOM 2759 N N . PRO B 1 19 ? -15.25 -1.5 -4.27 1 92.56 19 PRO B N 1
ATOM 2760 C CA . PRO B 1 19 ? -16.703 -1.49 -4.066 1 92.56 19 PRO B CA 1
ATOM 2761 C C . PRO B 1 19 ? -17.109 -2.154 -2.756 1 92.56 19 PRO B C 1
ATOM 2763 O O . PRO B 1 19 ? -18.234 -1.938 -2.277 1 92.56 19 PRO B O 1
ATOM 2766 N N . ASP B 1 20 ? -16.297 -3.01 -2.203 1 92.5 20 ASP B N 1
ATOM 2767 C CA . ASP B 1 20 ? -16.594 -3.641 -0.92 1 92.5 20 ASP B CA 1
ATOM 2768 C C . ASP B 1 20 ? -16.234 -2.717 0.242 1 92.5 20 ASP B C 1
ATOM 2770 O O . ASP B 1 20 ? -15.148 -2.818 0.81 1 92.5 20 ASP B O 1
ATOM 2774 N N . ILE B 1 21 ? -17.125 -1.95 0.688 1 93.69 21 ILE B N 1
ATOM 2775 C CA . ILE B 1 21 ? -16.906 -0.932 1.71 1 93.69 21 ILE B CA 1
ATOM 2776 C C . ILE B 1 21 ? -16.484 -1.596 3.02 1 93.69 21 ILE B C 1
ATOM 2778 O O . ILE B 1 21 ? -15.703 -1.029 3.789 1 93.69 21 ILE B O 1
ATOM 2782 N N . ASN B 1 22 ? -16.969 -2.746 3.258 1 93.69 22 ASN B N 1
ATOM 2783 C CA . ASN B 1 22 ? -16.641 -3.438 4.5 1 93.69 22 ASN B CA 1
ATOM 2784 C C . ASN B 1 22 ? -15.148 -3.791 4.57 1 93.69 22 ASN B C 1
ATOM 2786 O O . ASN B 1 22 ? -14.547 -3.75 5.645 1 93.69 22 ASN B O 1
ATOM 2790 N N . GLN B 1 23 ? -14.648 -4.152 3.457 1 92.69 23 GLN B N 1
ATOM 2791 C CA . GLN B 1 23 ? -13.219 -4.41 3.418 1 92.69 23 GLN B CA 1
ATOM 2792 C C . GLN B 1 23 ? -12.422 -3.148 3.748 1 92.69 23 GLN B C 1
ATOM 2794 O O . GLN B 1 23 ? -11.469 -3.195 4.523 1 92.69 23 GLN B O 1
ATOM 2799 N N . SER B 1 24 ? -12.812 -2.064 3.17 1 96.19 24 SER B N 1
ATOM 2800 C CA . SER B 1 24 ? -12.156 -0.79 3.445 1 96.19 24 SER B CA 1
ATOM 2801 C C . SER B 1 24 ? -12.281 -0.41 4.918 1 96.19 24 SER B C 1
ATOM 2803 O O . SER B 1 24 ? -11.32 0.067 5.523 1 96.19 24 SER B O 1
ATOM 2805 N N . VAL B 1 25 ? -13.422 -0.657 5.453 1 97.44 25 VAL B N 1
ATOM 2806 C CA . VAL B 1 25 ? -13.688 -0.333 6.852 1 97.44 25 VAL B CA 1
ATOM 2807 C C . VAL B 1 25 ? -12.797 -1.175 7.758 1 97.44 25 VAL B C 1
ATOM 2809 O O . VAL B 1 25 ? -12.18 -0.654 8.688 1 97.44 25 VAL B O 1
ATOM 2812 N N . ASN B 1 26 ? -12.703 -2.432 7.449 1 96.06 26 ASN B N 1
ATOM 2813 C CA . ASN B 1 26 ? -11.898 -3.32 8.281 1 96.06 26 ASN B CA 1
ATOM 2814 C C . ASN B 1 26 ? -10.414 -2.961 8.203 1 96.06 26 ASN B C 1
ATOM 2816 O O . ASN B 1 26 ? -9.727 -2.951 9.227 1 96.06 26 ASN B O 1
ATOM 2820 N N . LEU B 1 27 ? -9.953 -2.689 7.039 1 96.19 27 LEU B N 1
ATOM 2821 C CA . LEU B 1 27 ? -8.562 -2.301 6.844 1 96.19 27 LEU B CA 1
ATOM 2822 C C . LEU B 1 27 ? -8.25 -0.997 7.57 1 96.19 27 LEU B C 1
ATOM 2824 O O . LEU B 1 27 ? -7.219 -0.878 8.234 1 96.19 27 LEU B O 1
ATOM 2828 N N . LEU B 1 28 ? -9.102 -0.083 7.438 1 97.81 28 LEU B N 1
ATOM 2829 C CA . LEU B 1 28 ? -8.906 1.223 8.055 1 97.81 28 LEU B CA 1
ATOM 2830 C C . LEU B 1 28 ? -8.977 1.117 9.578 1 97.81 28 LEU B C 1
ATOM 2832 O O . LEU B 1 28 ? -8.18 1.732 10.281 1 97.81 28 LEU B O 1
ATOM 2836 N N . LYS B 1 29 ? -9.945 0.376 10.039 1 97.44 29 LYS B N 1
ATOM 2837 C CA . LYS B 1 29 ? -10.07 0.191 11.484 1 97.44 29 LYS B CA 1
ATOM 2838 C C . LYS B 1 29 ? -8.789 -0.393 12.07 1 97.44 29 LYS B C 1
ATOM 2840 O O . LYS B 1 29 ? -8.289 0.089 13.094 1 97.44 29 LYS B O 1
ATOM 2845 N N . GLN B 1 30 ? -8.312 -1.378 11.406 1 96.69 30 GLN B N 1
ATOM 2846 C CA . GLN B 1 30 ? -7.066 -1.992 11.852 1 96.69 30 GLN B CA 1
ATOM 2847 C C . GLN B 1 30 ? -5.926 -0.976 11.867 1 96.69 30 GLN B C 1
ATOM 2849 O O . GLN B 1 30 ? -5.137 -0.938 12.812 1 96.69 30 GLN B O 1
ATOM 2854 N N . ALA B 1 31 ? -5.816 -0.178 10.859 1 97.12 31 ALA B N 1
ATOM 2855 C CA . ALA B 1 31 ? -4.777 0.843 10.773 1 97.12 31 ALA B CA 1
ATOM 2856 C C . ALA B 1 31 ? -4.914 1.865 11.898 1 97.12 31 ALA B C 1
ATOM 2858 O O . ALA B 1 31 ? -3.916 2.291 12.484 1 97.12 31 ALA B O 1
ATOM 2859 N N . CYS B 1 32 ? -6.129 2.264 12.148 1 97.44 32 CYS B N 1
ATOM 2860 C CA . CYS B 1 32 ? -6.395 3.277 13.164 1 97.44 32 CYS B CA 1
ATOM 2861 C C . CYS B 1 3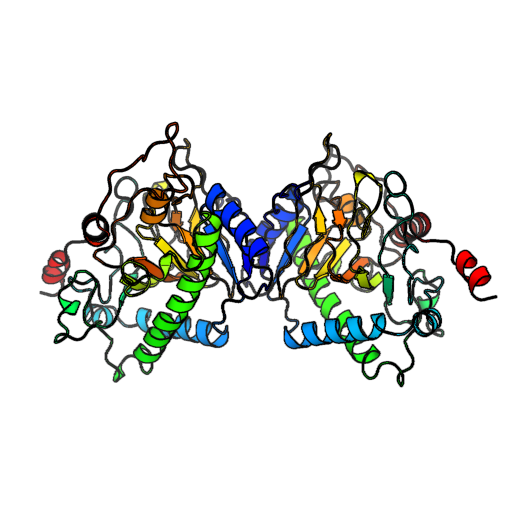2 ? -6.043 2.76 14.555 1 97.44 32 CYS B C 1
ATOM 2863 O O . CYS B 1 32 ? -5.613 3.527 15.414 1 97.44 32 CYS B O 1
ATOM 2865 N N . LEU B 1 33 ? -6.203 1.472 14.727 1 95.81 33 LEU B N 1
ATOM 2866 C CA . LEU B 1 33 ? -5.902 0.843 16.016 1 95.81 33 LEU B CA 1
ATOM 2867 C C . LEU B 1 33 ? -4.398 0.632 16.172 1 95.81 33 LEU B C 1
ATOM 2869 O O . LEU B 1 33 ? -3.877 0.684 17.281 1 95.81 33 LEU B O 1
ATOM 2873 N N . ASP B 1 34 ? -3.758 0.44 15.102 1 93.88 34 ASP B N 1
ATOM 2874 C CA . ASP B 1 34 ? -2.352 0.047 15.148 1 93.88 34 ASP B CA 1
ATOM 2875 C C . ASP B 1 34 ? -1.439 1.271 15.133 1 93.88 34 ASP B C 1
ATOM 2877 O O . ASP B 1 34 ? -0.737 1.54 16.109 1 93.88 34 ASP B O 1
ATOM 2881 N N . SER B 1 35 ? -1.493 2.078 14.094 1 95.12 35 SER B N 1
ATOM 2882 C CA . SER B 1 35 ? -0.503 3.137 13.922 1 95.12 35 SER B CA 1
ATOM 2883 C C . SER B 1 35 ? -1.17 4.504 13.805 1 95.12 35 SER B C 1
ATOM 2885 O O . SER B 1 35 ? -0.524 5.535 14 1 95.12 35 SER B O 1
ATOM 2887 N N . GLY B 1 36 ? -2.385 4.473 13.43 1 97.81 36 GLY B N 1
ATOM 2888 C CA . GLY B 1 36 ? -3.033 5.742 13.141 1 97.81 36 GLY B CA 1
ATOM 2889 C C . GLY B 1 36 ? -2.605 6.348 11.82 1 97.81 36 GLY B C 1
ATOM 2890 O O . GLY B 1 36 ? -2.959 7.484 11.508 1 97.81 36 GLY B O 1
ATOM 2891 N N . PHE B 1 37 ? -1.8 5.609 11.07 1 98.5 37 PHE B N 1
ATOM 2892 C CA . PHE B 1 37 ? -1.357 6 9.734 1 98.5 37 PHE B CA 1
ATOM 2893 C C . PHE B 1 37 ? -1.766 4.953 8.703 1 98.5 37 PHE B C 1
ATOM 2895 O O . PHE B 1 37 ? -1.721 3.752 8.977 1 98.5 37 PHE B O 1
ATOM 2902 N N . PHE B 1 38 ? -2.098 5.379 7.543 1 98.56 38 PHE B N 1
ATOM 2903 C CA . PHE B 1 38 ? -2.395 4.477 6.434 1 98.56 38 PHE B CA 1
ATOM 2904 C C . PHE B 1 38 ? -2.268 5.199 5.102 1 98.56 38 PHE B C 1
ATOM 2906 O O . PHE B 1 38 ? -2.254 6.43 5.055 1 98.56 38 PHE B O 1
ATOM 2913 N N . TYR B 1 39 ? -2.105 4.434 4.02 1 98.25 39 TYR B N 1
ATOM 2914 C CA . TYR B 1 39 ? -2.125 4.98 2.668 1 98.25 39 TYR B CA 1
ATOM 2915 C C . TYR B 1 39 ? -3.543 5.012 2.113 1 98.25 39 TYR B C 1
ATOM 2917 O O . TYR B 1 39 ? -4.359 4.141 2.426 1 98.25 39 TYR B O 1
ATOM 2925 N N . VAL B 1 40 ? -3.846 6.004 1.326 1 98.56 40 VAL B N 1
ATOM 2926 C CA . VAL B 1 40 ? -5.07 6.059 0.536 1 98.56 40 VAL B CA 1
ATOM 2927 C C . VAL B 1 40 ? -4.727 6.141 -0.949 1 98.56 40 VAL B C 1
ATOM 2929 O O . VAL B 1 40 ? -3.998 7.043 -1.374 1 98.56 40 VAL B O 1
ATOM 2932 N N . VAL B 1 41 ? -5.234 5.133 -1.69 1 97.12 41 VAL B N 1
ATOM 2933 C CA . VAL B 1 41 ? -4.949 5.082 -3.121 1 97.12 41 VAL B CA 1
ATOM 2934 C C . VAL B 1 41 ? -6.262 5.086 -3.906 1 97.12 41 VAL B C 1
ATOM 2936 O O . VAL B 1 41 ? -7.34 4.949 -3.326 1 97.12 41 VAL B O 1
ATOM 2939 N N . ASN B 1 42 ? -6.117 5.316 -5.246 1 97.12 42 ASN B N 1
ATOM 2940 C CA . ASN B 1 42 ? -7.27 5.359 -6.141 1 97.12 42 ASN B CA 1
ATOM 2941 C C . ASN B 1 42 ? -8.336 6.324 -5.633 1 97.12 42 ASN B C 1
ATOM 2943 O O . ASN B 1 42 ? -9.516 5.973 -5.57 1 97.12 42 ASN B O 1
ATOM 2947 N N . HIS B 1 43 ? -7.898 7.512 -5.285 1 98.12 43 HIS B N 1
ATOM 2948 C CA . HIS B 1 43 ? -8.75 8.5 -4.633 1 98.12 43 HIS B CA 1
ATOM 2949 C C . HIS B 1 43 ? -9.383 9.445 -5.656 1 98.12 43 HIS B C 1
ATOM 2951 O O . HIS B 1 43 ? -10.141 10.344 -5.293 1 98.12 43 HIS B O 1
ATOM 2957 N N . GLY B 1 44 ? -9.047 9.367 -6.883 1 97 44 GLY B N 1
ATOM 2958 C CA . GLY B 1 44 ? -9.766 10.102 -7.914 1 97 44 GLY B CA 1
ATOM 2959 C C . GLY B 1 44 ? -8.992 11.289 -8.445 1 97 44 GLY B C 1
ATOM 2960 O O . GLY B 1 44 ? -9.328 11.828 -9.508 1 97 44 GLY B O 1
ATOM 2961 N N . ILE B 1 45 ? -7.934 11.82 -7.75 1 98.19 45 ILE B N 1
ATOM 2962 C CA . ILE B 1 45 ? -7.078 12.875 -8.273 1 98.19 45 ILE B CA 1
ATOM 2963 C C . ILE B 1 45 ? -6.051 12.281 -9.234 1 98.19 45 ILE B C 1
ATOM 2965 O O . ILE B 1 45 ? -5.297 11.383 -8.867 1 98.19 45 ILE B O 1
ATOM 2969 N N . SER B 1 46 ? -6.012 12.773 -10.406 1 96.69 46 SER B N 1
ATOM 2970 C CA . SER B 1 46 ? -5.133 12.195 -11.414 1 96.69 46 SER B CA 1
ATOM 2971 C C . SER B 1 46 ? -3.666 12.422 -11.062 1 96.69 46 SER B C 1
ATOM 2973 O O . SER B 1 46 ? -3.324 13.414 -10.414 1 96.69 46 SER B O 1
ATOM 2975 N N . GLN B 1 47 ? -2.855 11.523 -11.539 1 94.69 47 GLN B N 1
ATOM 2976 C CA . GLN B 1 47 ? -1.419 11.648 -11.312 1 94.69 47 GLN B CA 1
ATOM 2977 C C . GLN B 1 47 ? -0.864 12.883 -12.016 1 94.69 47 GLN B C 1
ATOM 2979 O O . GLN B 1 47 ? 0.037 13.547 -11.5 1 94.69 47 GLN B O 1
ATOM 2984 N N . GLU B 1 48 ? -1.352 13.164 -13.141 1 96.62 48 GLU B N 1
ATOM 2985 C CA . GLU B 1 48 ? -0.929 14.344 -13.891 1 96.62 48 GLU B CA 1
ATOM 2986 C C . GLU B 1 48 ? -1.194 15.625 -13.102 1 96.62 48 GLU B C 1
ATOM 2988 O O . GLU B 1 48 ? -0.34 16.516 -13.039 1 96.62 48 GLU B O 1
ATOM 2993 N N . PHE B 1 49 ? -2.387 15.711 -12.531 1 98.38 49 PHE B N 1
ATOM 2994 C CA . PHE B 1 49 ? -2.723 16.906 -11.766 1 98.38 49 PHE B CA 1
ATOM 2995 C C . PHE B 1 49 ? -1.87 17 -10.508 1 98.38 49 PHE B C 1
ATOM 2997 O O . PHE B 1 49 ? -1.429 18.078 -10.125 1 98.38 49 PHE B O 1
ATOM 3004 N N . MET B 1 50 ? -1.589 15.867 -9.875 1 98.12 50 MET B N 1
ATOM 3005 C CA . MET B 1 50 ? -0.721 15.859 -8.703 1 98.12 50 MET B CA 1
ATOM 3006 C C . MET B 1 50 ? 0.668 16.391 -9.047 1 98.12 50 MET B C 1
ATOM 3008 O O . MET B 1 50 ? 1.259 17.141 -8.281 1 98.12 50 MET B O 1
ATOM 3012 N N . GLU B 1 51 ? 1.143 15.992 -10.164 1 97.44 51 GLU B N 1
ATOM 3013 C CA . GLU B 1 51 ? 2.447 16.453 -10.617 1 97.44 51 GLU B CA 1
ATOM 3014 C C . GLU B 1 51 ? 2.441 17.969 -10.844 1 97.44 51 GLU B C 1
ATOM 3016 O O . GLU B 1 51 ? 3.416 18.656 -10.523 1 97.44 51 GLU B O 1
ATOM 3021 N N . GLU B 1 52 ? 1.333 18.438 -11.375 1 98.25 52 GLU B N 1
ATOM 3022 C CA . GLU B 1 52 ? 1.194 19.875 -11.57 1 98.25 52 GLU B CA 1
ATOM 3023 C C . GLU B 1 52 ? 1.199 20.625 -10.242 1 98.25 52 GLU B C 1
ATOM 3025 O O . GLU B 1 52 ? 1.811 21.688 -10.117 1 98.25 52 GLU B O 1
ATOM 3030 N N . VAL B 1 53 ? 0.538 20.094 -9.266 1 98.75 53 VAL B N 1
ATOM 3031 C CA . VAL B 1 53 ? 0.471 20.719 -7.941 1 98.75 53 VAL B CA 1
ATOM 3032 C C . VAL B 1 53 ? 1.874 20.812 -7.348 1 98.75 53 VAL B C 1
ATOM 3034 O O . VAL B 1 53 ? 2.262 21.859 -6.832 1 98.75 53 VAL B O 1
ATOM 3037 N N . PHE B 1 54 ? 2.641 19.766 -7.469 1 98.56 54 PHE B N 1
ATOM 3038 C CA . PHE B 1 54 ? 3.996 19.781 -6.93 1 98.56 54 PHE B CA 1
ATOM 3039 C C . PHE B 1 54 ? 4.887 20.719 -7.719 1 98.56 54 PHE B C 1
ATOM 3041 O O . PHE B 1 54 ? 5.758 21.391 -7.152 1 98.56 54 PHE B O 1
ATOM 3048 N N . ALA B 1 55 ? 4.68 20.766 -9.047 1 98.25 55 ALA B N 1
ATOM 3049 C CA . ALA B 1 55 ? 5.453 21.688 -9.867 1 98.25 55 ALA B CA 1
ATOM 3050 C C . ALA B 1 55 ? 5.199 23.141 -9.453 1 98.25 55 ALA B C 1
ATOM 3052 O O . ALA B 1 55 ? 6.133 23.938 -9.359 1 98.25 55 ALA B O 1
ATOM 3053 N N . GLN B 1 56 ? 3.947 23.406 -9.188 1 98 56 GLN B N 1
ATOM 3054 C CA . GLN B 1 56 ? 3.592 24.766 -8.766 1 98 56 GLN B CA 1
ATOM 3055 C C . GLN B 1 56 ? 4.133 25.062 -7.371 1 98 56 GLN B C 1
ATOM 3057 O O . GLN B 1 56 ? 4.559 26.188 -7.094 1 98 56 GLN B O 1
ATOM 3062 N N . SER B 1 57 ? 4.082 24.094 -6.504 1 98.5 57 SER B N 1
ATOM 3063 C CA . SER B 1 57 ? 4.684 24.25 -5.184 1 98.5 57 SER B CA 1
ATOM 3064 C C . SER B 1 57 ? 6.172 24.562 -5.289 1 98.5 57 SER B C 1
ATOM 3066 O O . SER B 1 57 ? 6.664 25.484 -4.633 1 98.5 57 SER B O 1
ATOM 3068 N N . LYS B 1 58 ? 6.863 23.859 -6.102 1 98 58 LYS B N 1
ATOM 3069 C CA . LYS B 1 58 ? 8.297 24.062 -6.301 1 98 58 LYS B CA 1
ATOM 3070 C C . LYS B 1 58 ? 8.586 25.453 -6.863 1 98 58 LYS B C 1
ATOM 3072 O O . LYS B 1 58 ? 9.562 26.094 -6.469 1 98 58 LYS B O 1
ATOM 3077 N N . LYS B 1 59 ? 7.77 25.859 -7.793 1 97.69 59 LYS B N 1
ATOM 3078 C CA . LYS B 1 59 ? 7.934 27.188 -8.367 1 97.69 59 LYS B CA 1
ATOM 3079 C C . LYS B 1 59 ? 7.832 28.266 -7.289 1 97.69 59 LYS B C 1
ATOM 3081 O O . LYS B 1 59 ? 8.609 29.234 -7.289 1 97.69 59 LYS B O 1
ATOM 3086 N N . PHE B 1 60 ? 6.875 28.156 -6.438 1 98.19 60 PHE B N 1
ATOM 3087 C CA . PHE B 1 60 ? 6.719 29.141 -5.371 1 98.19 60 PHE B CA 1
ATOM 3088 C C . PHE B 1 60 ? 7.969 29.188 -4.496 1 98.19 60 PHE B C 1
ATOM 3090 O O . PHE B 1 60 ? 8.5 30.266 -4.227 1 98.19 60 PHE B O 1
ATOM 3097 N N . PHE B 1 61 ? 8.438 27.984 -4.066 1 98.12 61 PHE B N 1
ATOM 3098 C CA . PHE B 1 61 ? 9.523 27.953 -3.098 1 98.12 61 PHE B CA 1
ATOM 3099 C C . PHE B 1 61 ? 10.852 28.312 -3.758 1 98.12 61 PHE B C 1
ATOM 3101 O O . PHE B 1 61 ? 11.844 28.578 -3.072 1 98.12 61 PHE B O 1
ATOM 3108 N N . SER B 1 62 ? 10.852 28.391 -5.035 1 97.12 62 SER B N 1
ATOM 3109 C CA . SER B 1 62 ? 12.055 28.797 -5.766 1 97.12 62 SER B CA 1
ATOM 3110 C C . SER B 1 62 ? 12.141 30.312 -5.891 1 97.12 62 SER B C 1
ATOM 3112 O O . SER B 1 62 ? 13.164 30.844 -6.32 1 97.12 62 SER B O 1
ATOM 3114 N N . LEU B 1 63 ? 11.109 31 -5.547 1 96.94 63 LEU B N 1
ATOM 3115 C CA . LEU B 1 63 ? 11.156 32.469 -5.559 1 96.94 63 LEU B CA 1
ATOM 3116 C C . LEU B 1 63 ? 12.219 32.969 -4.59 1 96.94 63 LEU B C 1
ATOM 3118 O O . LEU B 1 63 ? 12.523 32.312 -3.59 1 96.94 63 LEU B O 1
ATOM 3122 N N . PRO B 1 64 ? 12.727 34.219 -4.883 1 95.88 64 PRO B N 1
ATOM 3123 C CA . PRO B 1 64 ? 13.633 34.844 -3.91 1 95.88 64 PRO B CA 1
ATOM 3124 C C . PRO B 1 64 ? 12.969 35.062 -2.553 1 95.88 64 PRO B C 1
ATOM 3126 O O . PRO B 1 64 ? 11.773 35.375 -2.488 1 95.88 64 PRO B O 1
ATOM 3129 N N . HIS B 1 65 ? 13.758 34.969 -1.614 1 95.56 65 HIS B N 1
ATOM 3130 C CA . HIS B 1 65 ? 13.273 35.094 -0.245 1 95.56 65 HIS B CA 1
ATOM 3131 C C . HIS B 1 65 ? 12.469 36.375 -0.074 1 95.56 65 HIS B C 1
ATOM 3133 O O . HIS B 1 65 ? 11.406 36.375 0.556 1 95.56 65 HIS B O 1
ATOM 3139 N N . LYS B 1 66 ? 12.922 37.438 -0.666 1 94.25 66 LYS B N 1
ATOM 3140 C CA . LYS B 1 66 ? 12.273 38.75 -0.542 1 94.25 66 LYS B CA 1
ATOM 3141 C C . LYS B 1 66 ? 10.859 38.688 -1.115 1 94.25 66 LYS B C 1
ATOM 3143 O O . LYS B 1 66 ? 9.953 39.344 -0.589 1 94.25 66 LYS B O 1
ATOM 3148 N N . GLU B 1 67 ? 10.703 37.969 -2.162 1 94.31 67 GLU B N 1
ATOM 3149 C CA . GLU B 1 67 ? 9.391 37.875 -2.793 1 94.31 67 GLU B CA 1
ATOM 3150 C C . GLU B 1 67 ? 8.438 37.031 -1.942 1 94.31 67 GLU B C 1
ATOM 3152 O O . GLU B 1 67 ? 7.258 37.375 -1.809 1 94.31 67 GLU B O 1
ATOM 3157 N N . LYS B 1 68 ? 8.891 35.969 -1.349 1 96.5 68 LYS B N 1
ATOM 3158 C CA . LYS B 1 68 ? 8.07 35.125 -0.488 1 96.5 68 LYS B CA 1
ATOM 3159 C C . LYS B 1 68 ? 7.645 35.875 0.772 1 96.5 68 LYS B C 1
ATOM 3161 O O . LYS B 1 68 ? 6.496 35.75 1.208 1 96.5 68 LYS B O 1
ATOM 3166 N N . MET B 1 69 ? 8.523 36.688 1.241 1 95.38 69 MET B N 1
ATOM 3167 C CA . MET B 1 69 ? 8.281 37.438 2.48 1 95.38 69 MET B CA 1
ATOM 3168 C C . MET B 1 69 ? 7.184 38.469 2.289 1 95.38 69 MET B C 1
ATOM 3170 O O . MET B 1 69 ? 6.566 38.906 3.26 1 95.38 69 MET B O 1
ATOM 3174 N N . LYS B 1 70 ? 6.863 38.844 1.037 1 93.44 70 LYS B N 1
ATOM 3175 C CA . LYS B 1 70 ? 5.801 39.812 0.75 1 93.44 70 LYS B CA 1
ATOM 3176 C C . LYS B 1 70 ? 4.43 39.219 1.088 1 93.44 70 LYS B C 1
ATOM 3178 O O . LYS B 1 70 ? 3.463 39.969 1.274 1 93.44 70 LYS B O 1
ATOM 3183 N N . ILE B 1 71 ? 4.41 37.969 1.149 1 95.69 71 ILE B N 1
ATOM 3184 C CA . ILE B 1 71 ? 3.131 37.312 1.421 1 95.69 71 ILE B CA 1
ATOM 3185 C C . ILE B 1 71 ? 3.25 36.438 2.664 1 95.69 71 ILE B C 1
ATOM 3187 O O . ILE B 1 71 ? 2.801 35.281 2.664 1 95.69 71 ILE B O 1
ATOM 3191 N N . LEU B 1 72 ? 3.828 36.969 3.658 1 95.62 72 LEU B N 1
ATOM 3192 C CA . LEU B 1 72 ? 3.994 36.344 4.961 1 95.62 72 LEU B CA 1
ATOM 3193 C C . LEU B 1 72 ? 2.641 35.969 5.559 1 95.62 72 LEU B C 1
ATOM 3195 O O . LEU B 1 72 ? 1.646 36.656 5.332 1 95.62 72 LEU B O 1
ATOM 3199 N N . ARG B 1 73 ? 2.654 34.906 6.293 1 94.38 73 ARG B N 1
ATOM 3200 C CA . ARG B 1 73 ? 1.431 34.438 6.934 1 94.38 73 ARG B CA 1
ATOM 3201 C C . ARG B 1 73 ? 0.808 35.531 7.797 1 94.38 73 ARG B C 1
ATOM 3203 O O . ARG B 1 73 ? 1.521 36.312 8.453 1 94.38 73 ARG B O 1
ATOM 3210 N N . ASN B 1 74 ? -0.459 35.625 7.852 1 92.31 74 ASN B N 1
ATOM 3211 C CA . ASN B 1 74 ? -1.184 36.594 8.664 1 92.31 74 ASN B CA 1
ATOM 3212 C C . ASN B 1 74 ? -1.797 35.938 9.906 1 92.31 74 ASN B C 1
ATOM 3214 O O . ASN B 1 74 ? -1.463 34.812 10.242 1 92.31 74 ASN B O 1
ATOM 3218 N N . GLU B 1 75 ? -2.617 36.656 10.641 1 88.56 75 GLU B N 1
ATOM 3219 C CA . GLU B 1 75 ? -3.189 36.219 11.906 1 88.56 75 GLU B CA 1
ATOM 3220 C C . GLU B 1 75 ? -4.184 35.062 11.688 1 88.56 75 GLU B C 1
ATOM 3222 O O . GLU B 1 75 ? -4.539 34.375 12.633 1 88.56 75 GLU B O 1
ATOM 3227 N N . LYS B 1 76 ? -4.637 34.906 10.453 1 91.19 76 LYS B N 1
ATOM 3228 C CA . LYS B 1 76 ? -5.559 33.812 10.117 1 91.19 76 LYS B CA 1
ATOM 3229 C C . LYS B 1 76 ? -4.809 32.594 9.586 1 91.19 76 LYS B C 1
ATOM 3231 O O . LYS B 1 76 ? -5.422 31.641 9.117 1 91.19 76 LYS B O 1
ATOM 3236 N N . HIS B 1 77 ? -3.441 32.656 9.609 1 91.62 77 HIS B N 1
ATOM 3237 C CA . HIS B 1 77 ? -2.576 31.578 9.133 1 91.62 77 HIS B CA 1
ATOM 3238 C C . HIS B 1 77 ? -2.752 31.359 7.633 1 91.62 77 HIS B C 1
ATOM 3240 O O . HIS B 1 77 ? -3.02 30.234 7.199 1 91.62 77 HIS B O 1
ATOM 3246 N N . ARG B 1 78 ? -2.705 32.5 6.938 1 96 78 ARG B N 1
ATOM 3247 C CA . ARG B 1 78 ? -2.719 32.5 5.477 1 96 78 ARG B CA 1
ATOM 3248 C C . ARG B 1 78 ? -1.427 33.094 4.918 1 96 78 ARG B C 1
ATOM 3250 O O . ARG B 1 78 ? -1.099 34.25 5.188 1 96 78 ARG B O 1
ATOM 3257 N N . GLY B 1 79 ? -0.733 32.219 4.188 1 97.31 79 GLY B N 1
ATOM 3258 C CA . GLY B 1 79 ? 0.461 32.781 3.561 1 97.31 79 GLY B CA 1
ATOM 3259 C C . GLY B 1 79 ? 1.724 32 3.922 1 97.31 79 GLY B C 1
ATOM 3260 O O . GLY B 1 79 ? 1.658 30.859 4.371 1 97.31 79 GLY B O 1
ATOM 3261 N N . TYR B 1 80 ? 2.883 32.719 3.693 1 97.75 80 TYR B N 1
ATOM 3262 C CA . TYR B 1 80 ? 4.215 32.125 3.729 1 97.75 80 TYR B CA 1
ATOM 3263 C C . TYR B 1 80 ? 4.738 32.062 5.16 1 97.75 80 TYR B C 1
ATOM 3265 O O . TYR B 1 80 ? 4.547 32.969 5.949 1 97.75 80 TYR B O 1
ATOM 3273 N N . THR B 1 81 ? 5.316 30.938 5.516 1 96.31 81 THR B N 1
ATOM 3274 C CA . THR B 1 81 ? 6.078 30.766 6.75 1 96.31 81 THR B CA 1
ATOM 3275 C C . THR B 1 81 ? 7.539 30.453 6.445 1 96.31 81 THR B C 1
ATOM 3277 O O . THR B 1 81 ? 7.848 29.438 5.816 1 96.31 81 THR B O 1
ATOM 3280 N N . PRO B 1 82 ? 8.469 31.281 6.883 1 95.12 82 PRO B N 1
ATOM 3281 C CA . PRO B 1 82 ? 9.891 31.031 6.641 1 95.12 82 PRO B CA 1
ATOM 3282 C C . PRO B 1 82 ? 10.445 29.891 7.488 1 95.12 82 PRO B C 1
ATOM 3284 O O . PRO B 1 82 ? 9.758 29.391 8.391 1 95.12 82 PRO B O 1
ATOM 3287 N N . VAL B 1 83 ? 11.602 29.484 7.16 1 93.75 83 VAL B N 1
ATOM 3288 C CA . VAL B 1 83 ? 12.312 28.469 7.934 1 93.75 83 VAL B CA 1
ATOM 3289 C C . VAL B 1 83 ? 12.398 28.891 9.398 1 93.75 83 VAL B C 1
ATOM 3291 O O . VAL B 1 83 ? 12.625 30.078 9.688 1 93.75 83 VAL B O 1
ATOM 3294 N N . LEU B 1 84 ? 12.094 27.969 10.305 1 89.75 84 LEU B N 1
ATOM 3295 C CA . LEU B 1 84 ? 12.211 28.125 11.75 1 89.75 84 LEU B CA 1
ATOM 3296 C C . LEU B 1 84 ? 11.039 28.922 12.305 1 89.75 84 LEU B C 1
ATOM 3298 O O . LEU B 1 84 ? 11.055 29.328 13.469 1 89.75 84 LEU B O 1
ATOM 3302 N N . ASP B 1 85 ? 10.039 29.172 11.492 1 87.88 85 ASP B N 1
ATOM 3303 C CA . ASP B 1 85 ? 8.82 29.828 11.969 1 87.88 85 ASP B CA 1
ATOM 3304 C C . ASP B 1 85 ? 8.094 28.953 12.977 1 87.88 85 ASP B C 1
ATOM 3306 O O . ASP B 1 85 ? 7.43 29.453 13.883 1 87.88 85 ASP B O 1
ATOM 3310 N N . GLU B 1 86 ? 8.188 27.641 12.82 1 89.06 86 GLU B N 1
ATOM 3311 C CA . GLU B 1 86 ? 7.457 26.688 13.641 1 89.06 86 GLU B CA 1
ATOM 3312 C C . GLU B 1 86 ? 8.398 25.922 14.57 1 89.06 86 GLU B C 1
ATOM 3314 O O . GLU B 1 86 ? 9.508 25.547 14.18 1 89.06 86 GLU B O 1
ATOM 3319 N N . LEU B 1 87 ? 7.957 25.797 15.805 1 89.69 87 LEU B N 1
ATOM 3320 C CA . LEU B 1 87 ? 8.609 24.969 16.812 1 89.69 87 LEU B CA 1
ATOM 3321 C C . LEU B 1 87 ? 7.648 23.922 17.359 1 89.69 87 LEU B C 1
ATOM 3323 O O . LEU B 1 87 ? 6.875 24.203 18.281 1 89.69 87 LEU B O 1
ATOM 3327 N N . LEU B 1 88 ? 7.754 22.734 16.875 1 88.81 88 LEU B N 1
ATOM 3328 C CA . LEU B 1 88 ? 6.777 21.703 17.188 1 88.81 88 LEU B CA 1
ATOM 3329 C C . LEU B 1 88 ? 7.203 20.891 18.406 1 88.81 88 LEU B C 1
ATOM 3331 O O . LEU B 1 88 ? 6.359 20.344 19.125 1 88.81 88 LEU B O 1
ATOM 3335 N N . ASP B 1 89 ? 8.461 20.797 18.578 1 92.06 89 ASP B N 1
ATOM 3336 C CA . ASP B 1 89 ? 9.023 19.984 19.656 1 92.06 89 ASP B CA 1
ATOM 3337 C C . ASP B 1 89 ? 10.062 20.766 20.453 1 92.06 89 ASP B C 1
ATOM 3339 O O . ASP B 1 89 ? 11.25 20.438 20.406 1 92.06 89 ASP B O 1
ATOM 3343 N N . PRO B 1 90 ? 9.633 21.656 21.266 1 89.19 90 PRO B N 1
ATOM 3344 C CA . PRO B 1 90 ? 10.539 22.547 21.984 1 89.19 90 PRO B CA 1
ATOM 3345 C C . PRO B 1 90 ? 11.477 21.812 22.922 1 89.19 90 PRO B C 1
ATOM 3347 O O . PRO B 1 90 ? 12.562 22.312 23.25 1 89.19 90 PRO B O 1
ATOM 3350 N N . GLU B 1 91 ? 11.086 20.672 23.359 1 89 91 GLU B N 1
ATOM 3351 C CA . GLU B 1 91 ? 11.906 19.922 24.312 1 89 91 GLU B CA 1
ATOM 3352 C C . GLU B 1 91 ? 13.148 19.359 23.625 1 89 91 GLU B C 1
ATOM 3354 O O . GLU B 1 91 ? 14.188 19.188 24.281 1 89 91 GLU B O 1
ATOM 3359 N N . ASN B 1 92 ? 13.023 19.094 22.359 1 90.69 92 ASN B N 1
ATOM 3360 C CA . ASN B 1 92 ? 14.117 18.359 21.719 1 90.69 92 ASN B CA 1
ATOM 3361 C C . ASN B 1 92 ? 14.773 19.203 20.625 1 90.69 92 ASN B C 1
ATOM 3363 O O . ASN B 1 92 ? 15.898 18.922 20.219 1 90.69 92 ASN B O 1
ATOM 3367 N N . GLN B 1 93 ? 14.078 20.234 20.172 1 91.06 93 GLN B N 1
ATOM 3368 C CA . GLN B 1 93 ? 14.609 21.047 19.094 1 91.06 93 GLN B CA 1
ATOM 3369 C C . GLN B 1 93 ? 15.414 22.219 19.625 1 91.06 93 GLN B C 1
ATOM 3371 O O . GLN B 1 93 ? 15.039 22.828 20.641 1 91.06 93 GLN B O 1
ATOM 3376 N N . VAL B 1 94 ? 16.453 22.609 18.891 1 88.44 94 VAL B N 1
ATOM 3377 C CA . VAL B 1 94 ? 17.281 23.75 19.297 1 88.44 94 VAL B CA 1
ATOM 3378 C C . VAL B 1 94 ? 16.75 25.016 18.625 1 88.44 94 VAL B C 1
ATOM 3380 O O . VAL B 1 94 ? 16.703 26.094 19.25 1 88.44 94 VAL B O 1
ATOM 3383 N N . HIS B 1 95 ? 16.406 25.125 17.422 1 84.88 95 HIS B N 1
ATOM 3384 C CA . HIS B 1 95 ? 16.031 26.328 16.672 1 84.88 95 HIS B CA 1
ATOM 3385 C C . HIS B 1 95 ? 14.57 26.266 16.234 1 84.88 95 HIS B C 1
ATOM 3387 O O . HIS B 1 95 ? 13.875 27.281 16.25 1 84.88 95 HIS B O 1
ATOM 3393 N N . GLY B 1 96 ? 14.086 25.078 15.797 1 90.94 96 GLY B N 1
ATOM 3394 C CA . GLY B 1 96 ? 12.781 24.875 15.188 1 90.94 96 GLY B CA 1
ATOM 3395 C C . GLY B 1 96 ? 12.812 23.953 13.984 1 90.94 96 GLY B C 1
ATOM 3396 O O . GLY B 1 96 ? 13.773 23.203 13.797 1 90.94 96 GLY B O 1
ATOM 3397 N N . ASP B 1 97 ? 11.727 24.094 13.258 1 94 97 ASP B N 1
ATOM 3398 C CA . ASP B 1 97 ? 11.602 23.219 12.094 1 94 97 ASP B CA 1
ATOM 3399 C C . ASP B 1 97 ? 12.359 23.797 10.898 1 94 97 ASP B C 1
ATOM 3401 O O . ASP B 1 97 ? 12.133 24.953 10.516 1 94 97 ASP B O 1
ATOM 3405 N N . TYR B 1 98 ? 13.211 23.031 10.328 1 93.88 98 TYR B N 1
ATOM 3406 C CA . TYR B 1 98 ? 13.945 23.453 9.141 1 93.88 98 TYR B CA 1
ATOM 3407 C C . TYR B 1 98 ? 13.125 23.219 7.883 1 93.88 98 TYR B C 1
ATOM 3409 O O . TYR B 1 98 ? 13.523 22.422 7.02 1 93.88 98 TYR B O 1
ATOM 3417 N N . LYS B 1 99 ? 12.047 23.891 7.797 1 96.62 99 LYS B N 1
ATOM 3418 C CA . LYS B 1 99 ? 11.164 23.875 6.633 1 96.62 99 LYS B CA 1
ATOM 3419 C C . LYS B 1 99 ? 10.484 25.219 6.434 1 96.62 99 LYS B C 1
ATOM 3421 O O . LYS B 1 99 ? 10.266 25.953 7.395 1 96.62 99 LYS B O 1
ATOM 3426 N N . GLU B 1 100 ? 10.234 25.594 5.242 1 97.44 100 GLU B N 1
ATOM 3427 C CA . GLU B 1 100 ? 9.336 26.703 4.91 1 97.44 100 GLU B CA 1
ATOM 3428 C C . GLU B 1 100 ? 7.992 26.172 4.406 1 97.44 100 GLU B C 1
ATOM 3430 O O . GLU B 1 100 ? 7.863 25 4.066 1 97.44 100 GLU B O 1
ATOM 3435 N N . GLY B 1 101 ? 6.977 27 4.523 1 98.06 101 GLY B N 1
ATOM 3436 C CA . GLY B 1 101 ? 5.652 26.547 4.148 1 98.06 101 GLY B CA 1
ATOM 3437 C C . GLY B 1 101 ? 4.742 27.656 3.668 1 98.06 101 GLY B C 1
ATOM 3438 O O . GLY B 1 101 ? 5.125 28.828 3.686 1 98.06 101 GLY B O 1
ATOM 3439 N N . TYR B 1 102 ? 3.648 27.312 3.188 1 98.56 102 TYR B N 1
ATOM 3440 C CA . TYR B 1 102 ? 2.609 28.25 2.748 1 98.56 102 TYR B CA 1
ATOM 3441 C C . TYR B 1 102 ? 1.223 27.703 3.088 1 98.56 102 TYR B C 1
ATOM 3443 O O . TYR B 1 102 ? 0.846 26.625 2.648 1 98.56 102 TYR B O 1
ATOM 3451 N N . TYR B 1 103 ? 0.445 28.516 3.814 1 98.06 103 TYR B N 1
ATOM 3452 C CA . TYR B 1 103 ? -0.894 28.141 4.25 1 98.06 103 TYR B CA 1
ATOM 3453 C C . TYR B 1 103 ? -1.951 28.656 3.287 1 98.06 103 TYR B C 1
ATOM 3455 O O . TYR B 1 103 ? -1.925 29.828 2.904 1 98.06 103 TYR B O 1
ATOM 3463 N N . ILE B 1 104 ? -2.836 27.781 2.879 1 98.44 104 ILE B N 1
ATOM 3464 C CA . ILE B 1 104 ? -4.043 28.109 2.127 1 98.44 104 ILE B CA 1
ATOM 3465 C C . ILE B 1 104 ? -5.27 27.562 2.852 1 98.44 104 ILE B C 1
ATOM 3467 O O . ILE B 1 104 ? -5.324 26.375 3.18 1 98.44 104 ILE B O 1
ATOM 3471 N N . GLY B 1 105 ? -6.211 28.422 3.215 1 97.88 105 GLY B N 1
ATOM 3472 C CA . GLY B 1 105 ? -7.422 27.969 3.889 1 97.88 105 GLY B CA 1
ATOM 3473 C C . GLY B 1 105 ? -8.672 28.188 3.061 1 97.88 105 GLY B C 1
ATOM 3474 O O . GLY B 1 105 ? -8.594 28.438 1.858 1 97.88 105 GLY B O 1
ATOM 3475 N N . VAL B 1 106 ? -9.82 27.891 3.676 1 96.38 106 VAL B N 1
ATOM 3476 C CA . VAL B 1 106 ? -11.109 28.156 3.047 1 96.38 106 VAL B CA 1
ATOM 3477 C C . VAL B 1 106 ? -11.227 29.641 2.721 1 96.38 106 VAL B C 1
ATOM 3479 O O . VAL B 1 106 ? -11.086 30.5 3.605 1 96.38 106 VAL B O 1
ATOM 3482 N N . GLU B 1 107 ? -11.453 29.891 1.468 1 96 107 GLU B N 1
ATOM 3483 C CA . GLU B 1 107 ? -11.5 31.266 0.994 1 96 107 GLU B CA 1
ATOM 3484 C C . GLU B 1 107 ? -12.789 31.953 1.442 1 96 107 GLU B C 1
ATOM 3486 O O . GLU B 1 107 ? -13.883 31.547 1.064 1 96 107 GLU B O 1
ATOM 3491 N N . LYS B 1 108 ? -12.648 32.906 2.289 1 94.88 108 LYS B N 1
ATOM 3492 C CA . LYS B 1 108 ? -13.727 33.812 2.693 1 94.88 108 LYS B CA 1
ATOM 3493 C C . LYS B 1 108 ? -13.344 35.281 2.484 1 94.88 108 LYS B C 1
ATOM 3495 O O . LYS B 1 108 ? -12.375 35.75 3.08 1 94.88 108 LYS B O 1
ATOM 3500 N N . GLY B 1 109 ? -14.102 35.938 1.672 1 93.38 109 GLY B N 1
ATOM 3501 C CA . GLY B 1 109 ? -13.828 37.344 1.435 1 93.38 109 GLY B CA 1
ATOM 3502 C C . GLY B 1 109 ? -13.938 38.188 2.688 1 93.38 109 GLY B C 1
ATOM 3503 O O . GLY B 1 109 ? -14.586 37.812 3.658 1 93.38 109 GLY B O 1
ATOM 3504 N N . GLU B 1 110 ? -13.352 39.375 2.637 1 90.62 110 GLU B N 1
ATOM 3505 C CA . GLU B 1 110 ? -13.352 40.281 3.775 1 90.62 110 GLU B CA 1
ATOM 3506 C C . GLU B 1 110 ? -14.773 40.688 4.156 1 90.62 110 GLU B C 1
ATOM 3508 O O . GLU B 1 110 ? -15.07 40.906 5.332 1 90.62 110 GLU B O 1
ATOM 3513 N N . ASP B 1 111 ? -15.641 40.656 3.238 1 92.75 111 ASP B N 1
ATOM 3514 C CA . ASP B 1 111 ? -17.016 41.094 3.465 1 92.75 111 ASP B CA 1
ATOM 3515 C C . ASP B 1 111 ? -17.891 39.938 3.975 1 92.75 111 ASP B C 1
ATOM 3517 O O . ASP B 1 111 ? -19.016 40.156 4.414 1 92.75 111 ASP B O 1
ATOM 3521 N N . ASP B 1 112 ? -17.328 38.844 3.953 1 93.31 112 ASP B N 1
ATOM 3522 C CA . ASP B 1 112 ? -18.031 37.688 4.484 1 93.31 112 ASP B CA 1
ATOM 3523 C C . ASP B 1 112 ? -17.953 37.625 6.008 1 93.31 112 ASP B C 1
ATOM 3525 O O . ASP B 1 112 ? -16.859 37.625 6.574 1 93.31 112 ASP B O 1
ATOM 3529 N N . PRO B 1 113 ? -19.078 37.625 6.645 1 93.38 113 PRO B N 1
ATOM 3530 C CA . PRO B 1 113 ? -19.062 37.594 8.109 1 93.38 113 PRO B CA 1
ATOM 3531 C C . PRO B 1 113 ? -18.297 36.406 8.664 1 93.38 113 PRO B C 1
ATOM 3533 O O . PRO B 1 113 ? -17.75 36.469 9.773 1 93.38 113 PRO B O 1
ATOM 3536 N N . GLU B 1 114 ? -18.219 35.375 7.949 1 92.5 114 GLU B N 1
ATOM 3537 C CA . GLU B 1 114 ? -17.516 34.156 8.398 1 92.5 114 GLU B CA 1
ATOM 3538 C C . GLU B 1 114 ? -16.016 34.406 8.477 1 92.5 114 GLU B C 1
ATOM 3540 O O . GLU B 1 114 ? -15.281 33.688 9.141 1 92.5 114 GLU B O 1
ATOM 3545 N N . SER B 1 115 ? -15.547 35.438 7.812 1 93.31 115 SER B N 1
ATOM 3546 C CA . SER B 1 115 ? -14.125 35.75 7.797 1 93.31 115 SER B CA 1
ATOM 3547 C C . SER B 1 115 ? -13.641 36.188 9.172 1 93.31 115 SER B C 1
ATOM 3549 O O . SER B 1 115 ? -12.438 36.25 9.43 1 93.31 115 SER B O 1
ATOM 3551 N N . ASN B 1 116 ? -14.539 36.469 10.031 1 91.5 116 ASN B N 1
ATOM 3552 C CA . ASN B 1 116 ? -14.18 36.906 11.383 1 91.5 116 ASN B CA 1
ATOM 3553 C C . ASN B 1 116 ? -13.828 35.719 12.273 1 91.5 116 ASN B C 1
ATOM 3555 O O . ASN B 1 116 ? -13.234 35.875 13.336 1 91.5 116 ASN B O 1
ATOM 3559 N N . LYS B 1 117 ? -14.164 34.562 11.844 1 91.81 117 LYS B N 1
ATOM 3560 C CA . LYS B 1 117 ? -13.828 33.375 12.594 1 91.81 117 LYS B CA 1
ATOM 3561 C C . LYS B 1 117 ? -12.352 33.031 12.453 1 91.81 117 LYS B C 1
ATOM 3563 O O . LYS B 1 117 ? -11.742 33.281 11.414 1 91.81 117 LYS B O 1
ATOM 3568 N N . PRO B 1 118 ? -11.805 32.438 13.523 1 91.56 118 PRO B N 1
ATOM 3569 C CA . PRO B 1 118 ? -10.414 31.984 13.398 1 91.56 118 PRO B CA 1
ATOM 3570 C C . PRO B 1 118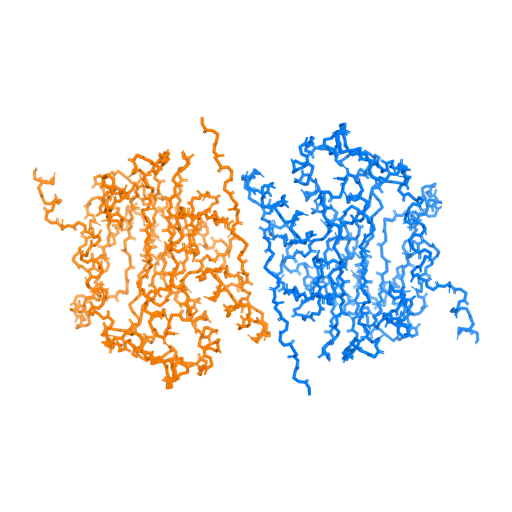 ? -10.211 31.016 12.227 1 91.56 118 PRO B C 1
ATOM 3572 O O . PRO B 1 118 ? -11.078 30.188 11.953 1 91.56 118 PRO B O 1
ATOM 3575 N N . PHE B 1 119 ? -9.078 31.188 11.477 1 92.31 119 PHE B N 1
ATOM 3576 C CA . PHE B 1 119 ? -8.633 30.297 10.406 1 92.31 119 PHE B CA 1
ATOM 3577 C C . PHE B 1 119 ? -9.469 30.516 9.148 1 92.31 119 PHE B C 1
ATOM 3579 O O . PHE B 1 119 ? -9.281 29.812 8.148 1 92.31 119 PHE B O 1
ATOM 3586 N N . TYR B 1 120 ? -10.445 31.406 9.203 1 94 120 TYR B N 1
ATOM 3587 C CA . TYR B 1 120 ? -11.172 31.812 8.008 1 94 120 TYR B CA 1
ATOM 3588 C C . TYR B 1 120 ? -10.734 33.219 7.562 1 94 120 TYR B C 1
ATOM 3590 O O . TYR B 1 120 ? -10.422 34.062 8.391 1 94 120 TYR B O 1
ATOM 3598 N N . GLY B 1 121 ? -10.75 33.438 6.301 1 94.31 121 GLY B N 1
ATOM 3599 C CA . GLY B 1 121 ? -10.367 34.719 5.719 1 94.31 121 GLY B CA 1
ATOM 3600 C C . GLY B 1 121 ? -9.852 34.594 4.297 1 94.31 121 GLY B C 1
ATOM 3601 O O . GLY B 1 121 ? -9.805 33.5 3.742 1 94.31 121 GLY B O 1
ATOM 3602 N N . PRO B 1 122 ? -9.594 35.719 3.783 1 95.62 122 PRO B N 1
ATOM 3603 C CA . PRO B 1 122 ? -8.992 35.656 2.449 1 95.62 122 PRO B CA 1
ATOM 3604 C C . PRO B 1 122 ? -7.586 35.062 2.463 1 95.62 122 PRO B C 1
ATOM 3606 O O . PRO B 1 122 ? -6.812 35.312 3.391 1 95.62 122 PRO B O 1
ATOM 3609 N N . ASN B 1 123 ? -7.277 34.25 1.493 1 97.06 123 ASN B N 1
ATOM 3610 C CA . ASN B 1 123 ? -5.914 33.781 1.335 1 97.06 123 ASN B CA 1
ATOM 3611 C C . ASN B 1 123 ? -4.984 34.875 0.818 1 97.06 123 ASN B C 1
ATOM 3613 O O . ASN B 1 123 ? -5.422 35.781 0.118 1 97.06 123 ASN B O 1
ATOM 3617 N N . ASN B 1 124 ? -3.723 34.812 1.221 1 95.5 124 ASN B N 1
ATOM 3618 C CA . ASN B 1 124 ? -2.682 35.719 0.742 1 95.5 124 ASN B CA 1
ATOM 3619 C C . ASN B 1 124 ? -1.998 35.188 -0.509 1 95.5 124 ASN B C 1
ATOM 3621 O O . ASN B 1 124 ? -0.877 34.688 -0.438 1 95.5 124 ASN B O 1
ATOM 3625 N N . TRP B 1 125 ? -2.586 35.438 -1.673 1 95.31 125 TRP B N 1
ATOM 3626 C CA . TRP B 1 125 ? -2.129 34.812 -2.918 1 95.31 125 TRP B CA 1
ATOM 3627 C C . TRP B 1 125 ? -0.924 35.562 -3.479 1 95.31 125 TRP B C 1
ATOM 3629 O O . TRP B 1 125 ? -0.845 36.812 -3.377 1 95.31 125 TRP B O 1
ATOM 3639 N N . PRO B 1 126 ? 0.008 34.812 -4.066 1 93.38 126 PRO B N 1
ATOM 3640 C CA . PRO B 1 126 ? 1.01 35.5 -4.871 1 93.38 126 PRO B CA 1
ATOM 3641 C C . PRO B 1 126 ? 0.393 36.281 -6.031 1 93.38 126 PRO B C 1
ATOM 3643 O O . PRO B 1 126 ? -0.683 35.938 -6.52 1 93.38 126 PRO B O 1
ATOM 3646 N N . ALA B 1 127 ? 1.126 37.344 -6.395 1 88.88 127 ALA B N 1
ATOM 3647 C CA . ALA B 1 127 ? 0.653 38.094 -7.551 1 88.88 127 ALA B CA 1
ATOM 3648 C C . ALA B 1 127 ? 0.611 37.219 -8.797 1 88.88 127 ALA B C 1
ATOM 3650 O O . ALA B 1 127 ? 1.513 36.406 -9.023 1 88.88 127 ALA B O 1
ATOM 3651 N N . PRO B 1 128 ? -0.512 37.375 -9.539 1 85.75 128 PRO B N 1
ATOM 3652 C CA . PRO B 1 128 ? -0.673 36.5 -10.711 1 85.75 128 PRO B CA 1
ATOM 3653 C C . PRO B 1 128 ? 0.493 36.594 -11.688 1 85.75 128 PRO B C 1
ATOM 3655 O O . PRO B 1 128 ? 0.85 35.625 -12.344 1 85.75 128 PRO B O 1
ATOM 3658 N N . GLY B 1 129 ? 1.077 37.688 -11.891 1 88.44 129 GLY B N 1
ATOM 3659 C CA . GLY B 1 129 ? 2.207 37.875 -12.789 1 88.44 129 GLY B CA 1
ATOM 3660 C C . GLY B 1 129 ? 3.459 37.156 -12.312 1 88.44 129 GLY B C 1
ATOM 3661 O O . GLY B 1 129 ? 4.293 36.75 -13.125 1 88.44 129 GLY B O 1
ATOM 3662 N N . VAL B 1 130 ? 3.518 36.812 -11.086 1 91 130 VAL B N 1
ATOM 3663 C CA . VAL B 1 130 ? 4.703 36.219 -10.484 1 91 130 VAL B CA 1
ATOM 3664 C C . VAL B 1 130 ? 4.617 34.688 -10.609 1 91 130 VAL B C 1
ATOM 3666 O O . VAL B 1 130 ? 5.613 34.031 -10.914 1 91 130 VAL B O 1
ATOM 3669 N N . LEU B 1 131 ? 3.455 34.125 -10.367 1 95.12 131 LEU B N 1
ATOM 3670 C CA . LEU B 1 131 ? 3.227 32.688 -10.477 1 95.12 131 LEU B CA 1
ATOM 3671 C C . LEU B 1 131 ? 1.94 32.375 -11.242 1 95.12 131 LEU B C 1
ATOM 3673 O O . LEU B 1 131 ? 0.93 32 -10.641 1 95.12 131 LEU B O 1
ATOM 3677 N N . PRO B 1 132 ? 2.025 32.406 -12.586 1 94.19 132 PRO B N 1
ATOM 3678 C CA . PRO B 1 132 ? 0.824 32.156 -13.391 1 94.19 132 PRO B CA 1
ATOM 3679 C C . PRO B 1 132 ? 0.204 30.797 -13.141 1 94.19 132 PRO B C 1
ATOM 3681 O O . PRO B 1 132 ? 0.908 29.781 -13.164 1 94.19 132 PRO B O 1
ATOM 3684 N N . GLY B 1 133 ? -1.104 30.797 -12.859 1 95.12 133 GLY B N 1
ATOM 3685 C CA . GLY B 1 133 ? -1.854 29.562 -12.703 1 95.12 133 GLY B CA 1
ATOM 3686 C C . GLY B 1 133 ? -1.748 28.953 -11.312 1 95.12 133 GLY B C 1
ATOM 3687 O O . GLY B 1 133 ? -2.389 27.953 -11.016 1 95.12 133 GLY B O 1
ATOM 3688 N N . TRP B 1 134 ? -1.006 29.562 -10.477 1 97.5 134 TRP B N 1
ATOM 3689 C CA . TRP B 1 134 ? -0.724 29.016 -9.156 1 97.5 134 TRP B CA 1
ATOM 3690 C C . TRP B 1 134 ? -1.987 28.969 -8.305 1 97.5 134 TRP B C 1
ATOM 3692 O O . TRP B 1 134 ? -2.326 27.922 -7.742 1 97.5 134 TRP B O 1
ATOM 3702 N N . ARG B 1 135 ? -2.662 30.078 -8.258 1 97.19 135 ARG B N 1
ATOM 3703 C CA . ARG B 1 135 ? -3.875 30.156 -7.449 1 97.19 135 ARG B CA 1
ATOM 3704 C C . ARG B 1 135 ? -4.918 29.156 -7.926 1 97.19 135 ARG B C 1
ATOM 3706 O O . ARG B 1 135 ? -5.508 28.422 -7.121 1 97.19 135 ARG B O 1
ATOM 3713 N N . GLU B 1 136 ? -5.117 29.047 -9.219 1 97.31 136 GLU B N 1
ATOM 3714 C CA . GLU B 1 136 ? -6.102 28.125 -9.781 1 97.31 136 GLU B CA 1
ATOM 3715 C C . GLU B 1 136 ? -5.766 26.672 -9.445 1 97.31 136 GLU B C 1
ATOM 3717 O O . GLU B 1 136 ? -6.652 25.906 -9.078 1 97.31 136 GLU B O 1
ATOM 3722 N N . THR B 1 137 ? -4.516 26.344 -9.539 1 98.25 137 THR B N 1
ATOM 3723 C CA . THR B 1 137 ? -4.062 25 -9.242 1 98.25 137 THR B CA 1
ATOM 3724 C C . THR B 1 137 ? -4.281 24.656 -7.773 1 98.25 137 THR B C 1
ATOM 3726 O O . THR B 1 137 ? -4.824 23.594 -7.449 1 98.25 137 THR B O 1
ATOM 3729 N N . MET B 1 138 ? -3.949 25.578 -6.906 1 98.56 138 MET B N 1
ATOM 3730 C CA . MET B 1 138 ? -4.027 25.328 -5.469 1 98.56 138 MET B CA 1
ATOM 3731 C C . MET B 1 138 ? -5.477 25.312 -5 1 98.56 138 MET B C 1
ATOM 3733 O O . MET B 1 138 ? -5.844 24.516 -4.129 1 98.56 138 MET B O 1
ATOM 3737 N N . GLU B 1 139 ? -6.273 26.156 -5.551 1 98.19 139 GLU B N 1
ATOM 3738 C CA . GLU B 1 139 ? -7.691 26.141 -5.211 1 98.19 139 GLU B CA 1
ATOM 3739 C C . GLU B 1 139 ? -8.352 24.828 -5.633 1 98.19 139 GLU B C 1
ATOM 3741 O O . GLU B 1 139 ? -9.148 24.25 -4.883 1 98.19 139 GLU B O 1
ATOM 3746 N N . LYS B 1 140 ? -8.055 24.406 -6.84 1 98.69 140 LYS B N 1
ATOM 3747 C CA . LYS B 1 140 ? -8.594 23.141 -7.32 1 98.69 140 LYS B CA 1
ATOM 3748 C C . LYS B 1 140 ? -8.133 21.984 -6.441 1 98.69 140 LYS B C 1
ATOM 3750 O O . LYS B 1 140 ? -8.922 21.109 -6.09 1 98.69 140 LYS B O 1
ATOM 3755 N N . PHE B 1 141 ? -6.867 22.016 -6.125 1 98.81 141 PHE B N 1
ATOM 3756 C CA . PHE B 1 141 ? -6.328 20.938 -5.285 1 98.81 141 PHE B CA 1
ATOM 3757 C C . PHE B 1 141 ? -6.992 20.953 -3.914 1 98.81 141 PHE B C 1
ATOM 3759 O O . PHE B 1 141 ? -7.301 19.891 -3.363 1 98.81 141 PHE B O 1
ATOM 3766 N N . HIS B 1 142 ? -7.176 22.125 -3.355 1 98.75 142 HIS B N 1
ATOM 3767 C CA . HIS B 1 142 ? -7.863 22.266 -2.078 1 98.75 142 HIS B CA 1
ATOM 3768 C C . HIS B 1 142 ? -9.25 21.641 -2.129 1 98.75 142 HIS B C 1
ATOM 3770 O O . HIS B 1 142 ? -9.617 20.859 -1.243 1 98.75 142 HIS B O 1
ATOM 3776 N N . ARG B 1 143 ? -9.969 21.875 -3.174 1 98.31 143 ARG B N 1
ATOM 3777 C CA . ARG B 1 143 ? -11.328 21.359 -3.33 1 98.31 143 ARG B CA 1
ATOM 3778 C C . ARG B 1 143 ? -11.32 19.844 -3.518 1 98.31 143 ARG B C 1
ATOM 3780 O O . ARG B 1 143 ? -12.102 19.141 -2.883 1 98.31 143 ARG B O 1
ATOM 3787 N N . GLU B 1 144 ? -10.477 19.391 -4.363 1 98.62 144 GLU B N 1
ATOM 3788 C CA . GLU B 1 144 ? -10.445 17.969 -4.66 1 98.62 144 GLU B CA 1
ATOM 3789 C C . GLU B 1 144 ? -10 17.156 -3.447 1 98.62 144 GLU B C 1
ATOM 3791 O O . GLU B 1 144 ? -10.5 16.062 -3.207 1 98.62 144 GLU B O 1
ATOM 3796 N N . THR B 1 145 ? -9.062 17.703 -2.715 1 98.81 145 THR B N 1
ATOM 3797 C CA . THR B 1 145 ? -8.562 17 -1.541 1 98.81 145 THR B CA 1
ATOM 3798 C C . THR B 1 145 ? -9.625 16.938 -0.449 1 98.81 145 THR B C 1
ATOM 3800 O O . THR B 1 145 ? -9.711 15.953 0.289 1 98.81 145 THR B O 1
ATOM 3803 N N . LEU B 1 146 ? -10.422 17.984 -0.361 1 98.56 146 LEU B N 1
ATOM 3804 C CA . LEU B 1 146 ? -11.539 17.953 0.578 1 98.56 146 LEU B CA 1
ATOM 3805 C C . LEU B 1 146 ? -12.453 16.766 0.307 1 98.56 146 LEU B C 1
ATOM 3807 O O . LEU B 1 146 ? -12.891 16.094 1.239 1 98.56 146 LEU B O 1
ATOM 3811 N N . GLU B 1 147 ? -12.703 16.5 -0.935 1 98.38 147 GLU B N 1
ATOM 3812 C CA . GLU B 1 147 ? -13.57 15.391 -1.296 1 98.38 147 GLU B CA 1
ATOM 3813 C C . GLU B 1 147 ? -12.945 14.047 -0.921 1 98.38 147 GLU B C 1
ATOM 3815 O O . GLU B 1 147 ? -13.641 13.125 -0.492 1 98.38 147 GLU B O 1
ATOM 3820 N N . VAL B 1 148 ? -11.641 13.938 -1.109 1 98.75 148 VAL B N 1
ATOM 3821 C CA . VAL B 1 148 ? -10.945 12.734 -0.667 1 98.75 148 VAL B CA 1
ATOM 3822 C C . VAL B 1 148 ? -11.07 12.594 0.848 1 98.75 148 VAL B C 1
ATOM 3824 O O . VAL B 1 148 ? -11.359 11.5 1.354 1 98.75 148 VAL B O 1
ATOM 3827 N N . GLY B 1 149 ? -10.828 13.711 1.57 1 98.75 149 GLY B N 1
ATOM 3828 C CA . GLY B 1 149 ? -10.953 13.703 3.02 1 98.75 149 GLY B CA 1
ATOM 3829 C C . GLY B 1 149 ? -12.32 13.258 3.496 1 98.75 149 GLY B C 1
ATOM 3830 O O . GLY B 1 149 ? -12.438 12.477 4.445 1 98.75 149 GLY B O 1
ATOM 3831 N N . LYS B 1 150 ? -13.328 13.727 2.828 1 98.44 150 LYS B N 1
ATOM 3832 C CA . LYS B 1 150 ? -14.695 13.359 3.182 1 98.44 150 LYS B CA 1
ATOM 3833 C C . LYS B 1 150 ? -14.945 11.867 2.947 1 98.44 150 LYS B C 1
ATOM 3835 O O . LYS B 1 150 ? -15.633 11.219 3.734 1 98.44 150 LYS B O 1
ATOM 3840 N N . ALA B 1 151 ? -14.438 11.352 1.866 1 98.5 151 ALA B N 1
ATOM 3841 C CA . ALA B 1 151 ? -14.57 9.922 1.587 1 98.5 151 ALA B CA 1
ATOM 3842 C C . ALA B 1 151 ? -13.898 9.086 2.676 1 98.5 151 ALA B C 1
ATOM 3844 O O . ALA B 1 151 ? -14.453 8.07 3.113 1 98.5 151 ALA B O 1
ATOM 3845 N N . VAL B 1 152 ? -12.742 9.508 3.092 1 98.75 152 VAL B N 1
ATOM 3846 C CA . VAL B 1 152 ? -12.023 8.82 4.156 1 98.75 152 VAL B CA 1
ATOM 3847 C C . VAL B 1 152 ? -12.812 8.914 5.461 1 98.75 152 VAL B C 1
ATOM 3849 O O . VAL B 1 152 ? -12.945 7.934 6.191 1 98.75 152 VAL B O 1
ATOM 3852 N N . ALA B 1 153 ? -13.359 10.07 5.723 1 98.56 153 ALA B N 1
ATOM 3853 C CA . ALA B 1 153 ? -14.125 10.297 6.941 1 98.56 153 ALA B CA 1
ATOM 3854 C C . ALA B 1 153 ? -15.344 9.375 7 1 98.56 153 ALA B C 1
ATOM 3856 O O . ALA B 1 153 ? -15.742 8.93 8.078 1 98.56 153 ALA B O 1
ATOM 3857 N N . LYS B 1 154 ? -15.945 9.141 5.879 1 98.38 154 LYS B N 1
ATOM 3858 C CA . LYS B 1 154 ? -17.078 8.211 5.809 1 98.38 154 LYS B CA 1
ATOM 3859 C C . LYS B 1 154 ? -16.656 6.82 6.27 1 98.38 154 LYS B C 1
ATOM 3861 O O . LYS B 1 154 ? -17.391 6.168 7.02 1 98.38 154 LYS B O 1
ATOM 3866 N N . ILE B 1 155 ? -15.539 6.344 5.809 1 98.62 155 ILE B N 1
ATOM 3867 C CA . ILE B 1 155 ? -15.039 5.027 6.184 1 98.62 155 ILE B CA 1
ATOM 3868 C C . ILE B 1 155 ? -14.703 5.008 7.672 1 98.62 155 ILE B C 1
ATOM 3870 O O . ILE B 1 155 ? -14.961 4.02 8.367 1 98.62 155 ILE B O 1
ATOM 3874 N N . ILE B 1 156 ? -14.148 6.082 8.195 1 98.56 156 ILE B N 1
ATOM 3875 C CA . ILE B 1 156 ? -13.82 6.195 9.609 1 98.56 156 ILE B CA 1
ATOM 3876 C C . ILE B 1 156 ? -15.094 6.117 10.445 1 98.56 156 ILE B C 1
ATOM 3878 O O . ILE B 1 156 ? -15.125 5.445 11.484 1 98.56 156 ILE B O 1
ATOM 3882 N N . ALA B 1 157 ? -16.109 6.844 9.984 1 98.25 157 ALA B N 1
ATOM 3883 C CA . ALA B 1 157 ? -17.391 6.793 10.695 1 98.25 157 ALA B CA 1
ATOM 3884 C C . ALA B 1 157 ? -17.891 5.359 10.82 1 98.25 157 ALA B C 1
ATOM 3886 O O . ALA B 1 157 ? -18.266 4.926 11.914 1 98.25 157 ALA B O 1
ATOM 3887 N N . LEU B 1 158 ? -17.828 4.621 9.758 1 98.31 158 LEU B N 1
ATOM 3888 C CA . LEU B 1 158 ? -18.266 3.232 9.758 1 98.31 158 LEU B CA 1
ATOM 3889 C C . LEU B 1 158 ? -17.391 2.383 10.664 1 98.31 158 LEU B C 1
ATOM 3891 O O . LEU B 1 158 ? -17.875 1.504 11.375 1 98.31 158 LEU B O 1
ATOM 3895 N N . ALA B 1 159 ? -16.125 2.658 10.664 1 97.94 159 ALA B N 1
ATOM 3896 C CA . ALA B 1 159 ? -15.18 1.927 11.508 1 97.94 159 ALA B CA 1
ATOM 3897 C C . ALA B 1 159 ? -15.469 2.168 12.984 1 97.94 159 ALA B C 1
ATOM 3899 O O . ALA B 1 159 ? -15.125 1.345 13.836 1 97.94 159 ALA B O 1
ATOM 3900 N N . LEU B 1 160 ? -16.062 3.283 13.305 1 97.75 160 LEU B N 1
ATOM 3901 C CA . LEU B 1 160 ? -16.422 3.633 14.672 1 97.75 160 LEU B CA 1
ATOM 3902 C C . LEU B 1 160 ? -17.859 3.219 14.977 1 97.75 160 LEU B C 1
ATOM 3904 O O . LEU B 1 160 ? -18.422 3.617 16 1 97.75 160 LEU B O 1
ATOM 3908 N N . ASP B 1 161 ? -18.453 2.475 14.039 1 96.81 161 ASP B N 1
ATOM 3909 C CA . ASP B 1 161 ? -19.828 1.982 14.156 1 96.81 161 ASP B CA 1
ATOM 3910 C C . ASP B 1 161 ? -20.812 3.137 14.188 1 96.81 161 ASP B C 1
ATOM 3912 O O . ASP B 1 161 ? -21.781 3.117 14.969 1 96.81 161 ASP B O 1
ATOM 3916 N N . LEU B 1 162 ? -20.547 4.184 13.469 1 97.19 162 LEU B N 1
ATOM 3917 C CA . LEU B 1 162 ? -21.438 5.32 13.281 1 97.19 162 LEU B CA 1
ATOM 3918 C C . LEU B 1 162 ? -22.078 5.277 11.898 1 97.19 162 LEU B C 1
ATOM 3920 O O . LEU B 1 162 ? -21.719 4.445 11.062 1 97.19 162 LEU B O 1
ATOM 3924 N N . ASP B 1 163 ? -23.047 6.168 11.758 1 97 163 ASP B N 1
ATOM 3925 C CA . ASP B 1 163 ? -23.609 6.355 10.422 1 97 163 ASP B CA 1
ATOM 3926 C C . ASP B 1 163 ? -22.547 6.863 9.445 1 97 163 ASP B C 1
ATOM 3928 O O . ASP B 1 163 ? -21.719 7.707 9.797 1 97 163 ASP B O 1
ATOM 3932 N N . ALA B 1 164 ? -22.641 6.406 8.219 1 96.56 164 ALA B N 1
ATOM 3933 C CA . ALA B 1 164 ? -21.656 6.762 7.199 1 96.56 164 ALA B CA 1
ATOM 3934 C C . ALA B 1 164 ? -21.578 8.273 7.031 1 96.56 164 ALA B C 1
ATOM 3936 O O . ALA B 1 164 ? -20.516 8.812 6.711 1 96.56 164 ALA B O 1
ATOM 3937 N N . ASN B 1 165 ? -22.656 8.992 7.301 1 96.19 165 ASN B N 1
ATOM 3938 C CA . ASN B 1 165 ? -22.703 10.438 7.066 1 96.19 165 ASN B CA 1
ATOM 3939 C C . ASN B 1 165 ? -22.5 11.219 8.359 1 96.19 165 ASN B C 1
ATOM 3941 O O . ASN B 1 165 ? -22.781 12.414 8.414 1 96.19 165 ASN B O 1
ATOM 3945 N N . PHE B 1 166 ? -22.031 10.578 9.383 1 96.44 166 PHE B N 1
ATOM 3946 C CA . PHE B 1 166 ? -21.875 11.195 10.688 1 96.44 166 PHE B CA 1
ATOM 3947 C C . PHE B 1 166 ? -21.031 12.461 10.594 1 96.44 166 PHE B C 1
ATOM 3949 O O . PHE B 1 166 ? -21.406 13.508 11.133 1 96.44 166 PHE B O 1
ATOM 3956 N N . PHE B 1 167 ? -19.922 12.422 9.883 1 96.5 167 PHE B N 1
ATOM 3957 C CA . PHE B 1 167 ? -18.984 13.547 9.828 1 96.5 167 PHE B CA 1
ATOM 3958 C C . PHE B 1 167 ? -19.422 14.562 8.773 1 96.5 167 PHE B C 1
ATOM 3960 O O . PHE B 1 167 ? -18.844 15.648 8.68 1 96.5 167 PHE B O 1
ATOM 3967 N N . ASP B 1 168 ? -20.391 14.305 8.008 1 94.38 168 ASP B N 1
ATOM 3968 C CA . ASP B 1 168 ? -20.812 15.172 6.91 1 94.38 168 ASP B CA 1
ATOM 3969 C C . ASP B 1 168 ? -21.766 16.266 7.406 1 94.38 168 ASP B C 1
ATOM 3971 O O . ASP B 1 168 ? -22.156 17.141 6.641 1 94.38 168 ASP B O 1
ATOM 3975 N N . GLN B 1 169 ? -22.031 16.328 8.586 1 94.75 169 GLN B N 1
ATOM 3976 C CA . GLN B 1 169 ? -22.953 17.312 9.156 1 94.75 169 GLN B CA 1
ATOM 3977 C C . GLN B 1 169 ? -22.344 18.719 9.094 1 94.75 169 GLN B C 1
ATOM 3979 O O . GLN B 1 169 ? -21.125 18.875 9.086 1 94.75 169 GLN B O 1
ATOM 3984 N N . PRO B 1 170 ? -23.172 19.719 9.117 1 92.5 170 PRO B N 1
ATOM 3985 C CA . PRO B 1 170 ? -22.688 21.094 9.023 1 92.5 170 PRO B CA 1
ATOM 3986 C C . PRO B 1 170 ? -21.703 21.469 10.141 1 92.5 170 PRO B C 1
ATOM 3988 O O . PRO B 1 170 ? -20.766 22.219 9.914 1 92.5 170 PRO B O 1
ATOM 3991 N N . GLU B 1 171 ? -21.922 20.906 11.312 1 93.56 171 GLU B N 1
ATOM 3992 C CA . GLU B 1 171 ? -21.094 21.234 12.461 1 93.56 171 GLU B CA 1
ATOM 3993 C C . GLU B 1 171 ? -19.734 20.547 12.359 1 93.56 171 GLU B C 1
ATOM 3995 O O . GLU B 1 171 ? -18.797 20.875 13.094 1 93.56 171 GLU B O 1
ATOM 4000 N N . MET B 1 172 ? -19.641 19.688 11.406 1 95.38 172 MET B N 1
ATOM 4001 C CA . MET B 1 172 ? -18.391 18.953 11.234 1 95.38 172 MET B CA 1
ATOM 4002 C C . MET B 1 172 ? -17.781 19.25 9.867 1 95.38 172 MET B C 1
ATOM 4004 O O . MET B 1 172 ? -17.297 20.359 9.617 1 95.38 172 MET B O 1
ATOM 4008 N N . LEU B 1 173 ? -17.875 18.312 8.844 1 96.5 173 LEU B N 1
ATOM 4009 C CA . LEU B 1 173 ? -17.172 18.5 7.586 1 96.5 173 LEU B CA 1
ATOM 4010 C C . LEU B 1 173 ? -18.062 19.188 6.559 1 96.5 173 LEU B C 1
ATOM 4012 O O . LEU B 1 173 ? -17.625 19.484 5.445 1 96.5 173 LEU B O 1
ATOM 4016 N N . GLY B 1 174 ? -19.312 19.547 6.945 1 95.06 174 GLY B N 1
ATOM 4017 C CA . GLY B 1 174 ? -20.125 20.391 6.094 1 95.06 174 GLY B CA 1
ATOM 4018 C C . GLY B 1 174 ? -19.547 21.781 5.914 1 95.06 174 GLY B C 1
ATOM 4019 O O . GLY B 1 174 ? -19.656 22.375 4.84 1 95.06 174 GLY B O 1
ATOM 4020 N N . GLU B 1 175 ? -19.016 22.375 6.988 1 94.69 175 GLU B N 1
ATOM 4021 C CA . GLU B 1 175 ? -18.281 23.641 6.98 1 94.69 175 GLU B CA 1
ATOM 4022 C C . GLU B 1 175 ? -16.953 23.5 7.703 1 94.69 175 GLU B C 1
ATOM 4024 O O . GLU B 1 175 ? -16.703 24.172 8.703 1 94.69 175 GLU B O 1
ATOM 4029 N N . PRO B 1 176 ? -16.109 22.75 7.129 1 97.19 176 PRO B N 1
ATOM 4030 C CA . PRO B 1 176 ? -14.875 22.391 7.824 1 97.19 176 PRO B CA 1
ATOM 4031 C C . PRO B 1 176 ? -13.852 23.516 7.844 1 97.19 176 PRO B C 1
ATOM 4033 O O . PRO B 1 176 ? -13.914 24.422 7.012 1 97.19 176 PRO B O 1
ATOM 4036 N N . ILE B 1 177 ? -13.039 23.562 8.867 1 97.12 177 ILE B N 1
ATOM 4037 C CA . ILE B 1 177 ? -11.758 24.266 8.789 1 97.12 177 ILE B CA 1
ATOM 4038 C C . ILE B 1 177 ? -10.758 23.406 8.023 1 97.12 177 ILE B C 1
ATOM 4040 O O . ILE B 1 177 ? -10.195 22.453 8.57 1 97.12 177 ILE B O 1
ATOM 4044 N N . ALA B 1 178 ? -10.609 23.656 6.781 1 98 178 ALA B N 1
ATOM 4045 C CA . ALA B 1 178 ? -9.75 22.891 5.867 1 98 178 ALA B CA 1
ATOM 4046 C C . ALA B 1 178 ? -8.555 23.734 5.418 1 98 178 ALA B C 1
ATOM 4048 O O . ALA B 1 178 ? -8.719 24.766 4.781 1 98 178 ALA B O 1
ATOM 4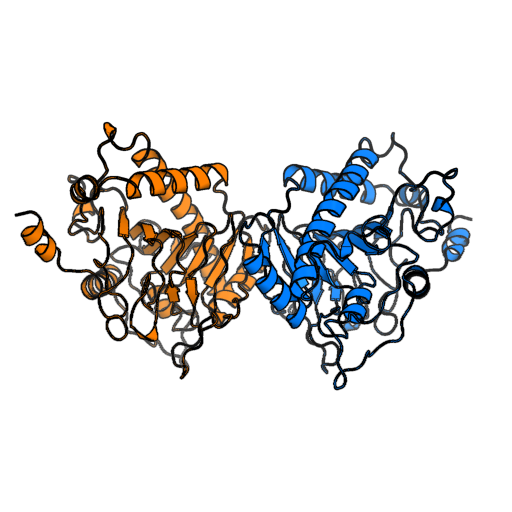049 N N . THR B 1 179 ? -7.367 23.297 5.777 1 98.06 179 THR B N 1
ATOM 4050 C CA . THR B 1 179 ? -6.172 24.078 5.52 1 98.06 179 THR B CA 1
ATOM 4051 C C . THR B 1 179 ? -5.145 23.281 4.73 1 98.06 179 THR B C 1
ATOM 4053 O O . THR B 1 179 ? -4.77 22.172 5.137 1 98.06 179 THR B O 1
ATOM 4056 N N . LEU B 1 180 ? -4.82 23.781 3.613 1 98.69 180 LEU B N 1
ATOM 4057 C CA . LEU B 1 180 ? -3.744 23.234 2.789 1 98.69 180 LEU B CA 1
ATOM 4058 C C . LEU B 1 180 ? -2.41 23.875 3.141 1 98.69 180 LEU B C 1
ATOM 4060 O O . LEU B 1 180 ? -2.311 25.109 3.201 1 98.69 180 LEU B O 1
ATOM 4064 N N . ARG B 1 181 ? -1.418 23.062 3.424 1 98.62 181 ARG B N 1
ATOM 4065 C CA . ARG B 1 181 ? -0.094 23.578 3.76 1 98.62 181 ARG B CA 1
ATOM 4066 C C . ARG B 1 181 ? 0.97 23 2.838 1 98.62 181 ARG B C 1
ATOM 4068 O O . ARG B 1 181 ? 1.271 21.797 2.908 1 98.62 181 ARG B O 1
ATOM 4075 N N . LEU B 1 182 ? 1.516 23.828 1.952 1 98.75 182 LEU B N 1
ATOM 4076 C CA . LEU B 1 182 ? 2.68 23.453 1.163 1 98.75 182 LEU B CA 1
ATOM 4077 C C . LEU B 1 182 ? 3.947 23.484 2.012 1 98.75 182 LEU B C 1
ATOM 4079 O O . LEU B 1 182 ? 4.156 24.422 2.781 1 98.75 182 LEU B O 1
ATOM 4083 N N . LEU B 1 183 ? 4.809 22.453 1.863 1 98.75 183 LEU B N 1
ATOM 4084 C CA . LEU B 1 183 ? 6.016 22.375 2.676 1 98.75 183 LEU B CA 1
ATOM 4085 C C . LEU B 1 183 ? 7.238 22.094 1.811 1 98.75 183 LEU B C 1
ATOM 4087 O O . LEU B 1 183 ? 7.168 21.281 0.886 1 98.75 183 LEU B O 1
ATOM 4091 N N . HIS B 1 184 ? 8.266 22.781 2.105 1 98.5 184 HIS B N 1
ATOM 4092 C CA . HIS B 1 184 ? 9.57 22.562 1.478 1 98.5 184 HIS B CA 1
ATOM 4093 C C . HIS B 1 184 ? 10.672 22.438 2.523 1 98.5 184 HIS B C 1
ATOM 4095 O O . HIS B 1 184 ? 10.875 23.344 3.33 1 98.5 184 HIS B O 1
ATOM 4101 N N . TYR B 1 185 ? 11.227 21.281 2.631 1 97.38 185 TYR B N 1
ATOM 4102 C CA . TYR B 1 185 ? 12.406 21.016 3.443 1 97.38 185 TYR B CA 1
ATOM 4103 C C . TYR B 1 185 ? 13.68 21.172 2.619 1 97.38 185 TYR B C 1
ATOM 4105 O O . TYR B 1 185 ? 13.914 20.422 1.673 1 97.38 185 TYR B O 1
ATOM 4113 N N . GLU B 1 186 ? 14.445 22.031 3.09 1 89.88 186 GLU B N 1
ATOM 4114 C CA . GLU B 1 186 ? 15.664 22.25 2.326 1 89.88 186 GLU B CA 1
ATOM 4115 C C . GLU B 1 186 ? 16.641 21.094 2.502 1 89.88 186 GLU B C 1
ATOM 4117 O O . GLU B 1 186 ? 16.438 20.234 3.361 1 89.88 186 GLU B O 1
ATOM 4122 N N . GLY B 1 187 ? 17.594 20.844 1.611 1 88.88 187 GLY B N 1
ATOM 4123 C CA . GLY B 1 187 ? 18.5 19.719 1.533 1 88.88 187 GLY B CA 1
ATOM 4124 C C . GLY B 1 187 ? 19.469 19.656 2.697 1 88.88 187 GLY B C 1
ATOM 4125 O O . GLY B 1 187 ? 20.656 19.359 2.51 1 88.88 187 GLY B O 1
ATOM 4126 N N . GLN B 1 188 ? 18.922 19.969 3.969 1 89.69 188 GLN B N 1
ATOM 4127 C CA . GLN B 1 188 ? 19.734 19.844 5.172 1 89.69 188 GLN B CA 1
ATOM 4128 C C . GLN B 1 188 ? 19.625 18.453 5.77 1 89.69 188 GLN B C 1
ATOM 4130 O O . GLN B 1 188 ? 18.547 17.844 5.723 1 89.69 188 GLN B O 1
ATOM 4135 N N . VAL B 1 189 ? 20.672 18.031 6.363 1 93.62 189 VAL B N 1
ATOM 4136 C CA . VAL B 1 189 ? 20.656 16.75 7.062 1 93.62 189 VAL B CA 1
ATOM 4137 C C . VAL B 1 189 ? 20.266 16.969 8.523 1 93.62 189 VAL B C 1
ATOM 4139 O O . VAL B 1 189 ? 20.875 17.766 9.227 1 93.62 189 VAL B O 1
ATOM 4142 N N . SER B 1 190 ? 19.25 16.281 8.922 1 94.62 190 SER B N 1
ATOM 4143 C CA . SER B 1 190 ? 18.812 16.344 10.312 1 94.62 190 SER B CA 1
ATOM 4144 C C . SER B 1 190 ? 19.75 15.547 11.227 1 94.62 190 SER B C 1
ATOM 4146 O O . SER B 1 190 ? 20.422 14.625 10.781 1 94.62 190 SER B O 1
ATOM 4148 N N . ASP B 1 191 ? 19.75 15.969 12.5 1 94.75 191 ASP B N 1
ATOM 4149 C CA . ASP B 1 191 ? 20.469 15.289 13.578 1 94.75 191 ASP B CA 1
ATOM 4150 C C . ASP B 1 191 ? 19.688 15.367 14.891 1 94.75 191 ASP B C 1
ATOM 4152 O O . ASP B 1 191 ? 19.875 16.297 15.672 1 94.75 191 ASP B O 1
ATOM 4156 N N . PRO B 1 192 ? 18.969 14.367 15.133 1 93.06 192 PRO B N 1
ATOM 4157 C CA . PRO B 1 192 ? 18.125 14.398 16.328 1 93.06 192 PRO B CA 1
ATOM 4158 C C . PRO B 1 192 ? 18.938 14.578 17.609 1 93.06 192 PRO B C 1
ATOM 4160 O O . PRO B 1 192 ? 18.453 15.195 18.562 1 93.06 192 PRO B O 1
ATOM 4163 N N . LEU B 1 193 ? 20.062 14.094 17.688 1 92.5 193 LEU B N 1
ATOM 4164 C CA . LEU B 1 193 ? 20.906 14.219 18.875 1 92.5 193 LEU B CA 1
ATOM 4165 C C . LEU B 1 193 ? 21.328 15.672 19.094 1 92.5 193 LEU B C 1
ATOM 4167 O O . LEU B 1 193 ? 21.609 16.078 20.219 1 92.5 193 LEU B O 1
ATOM 4171 N N . LYS B 1 194 ? 21.344 16.438 18.016 1 94 194 LYS B N 1
ATOM 4172 C CA . LYS B 1 194 ? 21.703 17.844 18.109 1 94 194 LYS B CA 1
ATOM 4173 C C . LYS B 1 194 ? 20.469 18.734 18.047 1 94 194 LYS B C 1
ATOM 4175 O O . LYS B 1 194 ? 20.578 19.953 17.891 1 94 194 LYS B O 1
ATOM 4180 N N . GLY B 1 195 ? 19.328 18.094 17.953 1 94 195 GLY B N 1
ATOM 4181 C CA . GLY B 1 195 ? 18.078 18.844 17.984 1 94 195 GLY B CA 1
ATOM 4182 C C . GLY B 1 195 ? 17.703 19.422 16.625 1 94 195 GLY B C 1
ATOM 4183 O O . GLY B 1 195 ? 16.938 20.391 16.562 1 94 195 GLY B O 1
ATOM 4184 N N . LEU B 1 196 ? 18.266 18.938 15.547 1 94.5 196 LEU B N 1
ATOM 4185 C CA . LEU B 1 196 ? 18 19.406 14.195 1 94.5 196 LEU B CA 1
ATOM 4186 C C . LEU B 1 196 ? 16.984 18.516 13.484 1 94.5 196 LEU B C 1
ATOM 4188 O O . LEU B 1 196 ? 17.234 17.328 13.289 1 94.5 196 LEU B O 1
ATOM 4192 N N . TYR B 1 197 ? 15.859 19.109 13.141 1 95.88 197 TYR B N 1
ATOM 4193 C CA . TYR B 1 197 ? 14.766 18.375 12.516 1 95.88 197 TYR B CA 1
ATOM 4194 C C . TYR B 1 197 ? 14.203 19.141 11.32 1 95.88 197 TYR B C 1
ATOM 4196 O O . TYR B 1 197 ? 14.266 20.375 11.281 1 95.88 197 TYR B O 1
ATOM 4204 N N . GLY B 1 198 ? 13.789 18.391 10.32 1 96.81 198 GLY B N 1
ATOM 4205 C CA . GLY B 1 198 ? 12.883 19.031 9.375 1 96.81 198 GLY B CA 1
ATOM 4206 C C . GLY B 1 198 ? 11.594 19.516 10.023 1 96.81 198 GLY B C 1
ATOM 4207 O O . GLY B 1 198 ? 11.258 20.703 9.938 1 96.81 198 GLY B O 1
ATOM 4208 N N . ALA B 1 199 ? 10.977 18.609 10.625 1 97.06 199 ALA B N 1
ATOM 4209 C CA . ALA B 1 199 ? 9.852 18.875 11.523 1 97.06 199 ALA B CA 1
ATOM 4210 C C . ALA B 1 199 ? 9.977 18.078 12.812 1 97.06 199 ALA B C 1
ATOM 4212 O O . ALA B 1 199 ? 10.188 16.859 12.781 1 97.06 199 ALA B O 1
ATOM 4213 N N . GLY B 1 200 ? 9.883 18.75 13.906 1 96.44 200 GLY B N 1
ATOM 4214 C CA . GLY B 1 200 ? 9.969 18.078 15.195 1 96.44 200 GLY B CA 1
ATOM 4215 C C . GLY B 1 200 ? 8.805 17.156 15.469 1 96.44 200 GLY B C 1
ATOM 4216 O O . GLY B 1 200 ? 7.762 17.25 14.812 1 96.44 200 GLY B O 1
ATOM 4217 N N . ALA B 1 201 ? 8.992 16.25 16.422 1 96.44 201 ALA B N 1
ATOM 4218 C CA . ALA B 1 201 ? 7.957 15.289 16.797 1 96.44 201 ALA B CA 1
ATOM 4219 C C . ALA B 1 201 ? 6.68 16 17.234 1 96.44 201 ALA B C 1
ATOM 4221 O O . ALA B 1 201 ? 6.727 16.938 18.031 1 96.44 201 ALA B O 1
ATOM 4222 N N . HIS B 1 202 ? 5.555 15.555 16.703 1 96.69 202 HIS B N 1
ATOM 4223 C CA . HIS B 1 202 ? 4.27 16.188 17 1 96.69 202 HIS B CA 1
ATOM 4224 C C . HIS B 1 202 ? 3.113 15.266 16.609 1 96.69 202 HIS B C 1
ATOM 4226 O O . HIS B 1 202 ? 3.316 14.242 15.961 1 96.69 202 HIS B O 1
ATOM 4232 N N . THR B 1 203 ? 1.955 15.523 17.141 1 96.94 203 THR B N 1
ATOM 4233 C CA . THR B 1 203 ? 0.69 14.992 16.641 1 96.94 203 THR B CA 1
ATOM 4234 C C . THR B 1 203 ? -0.107 16.094 15.93 1 96.94 203 THR B C 1
ATOM 4236 O O . THR B 1 203 ? 0.128 17.281 16.156 1 96.94 203 THR B O 1
ATOM 4239 N N . ASP B 1 204 ? -0.903 15.672 15.008 1 97.38 204 ASP B N 1
ATOM 4240 C CA . ASP B 1 204 ? -1.789 16.641 14.375 1 97.38 204 ASP B CA 1
ATOM 4241 C C . ASP B 1 204 ? -3.035 16.891 15.219 1 97.38 204 ASP B C 1
ATOM 4243 O O . ASP B 1 204 ? -3.383 16.062 16.078 1 97.38 204 ASP B O 1
ATOM 4247 N N . TYR B 1 205 ? -3.729 17.906 15.031 1 95.81 205 TYR B N 1
ATOM 4248 C CA . TYR B 1 205 ? -4.703 18.391 16 1 95.81 205 TYR B CA 1
ATOM 4249 C C . TYR B 1 205 ? -6.117 17.984 15.602 1 95.81 205 TYR B C 1
ATOM 4251 O O . TYR B 1 205 ? -6.93 17.625 16.453 1 95.81 205 TYR B O 1
ATOM 4259 N N . GLY B 1 206 ? -6.402 17.906 14.383 1 96.5 206 GLY B N 1
ATOM 4260 C CA . GLY B 1 206 ? -7.766 17.875 13.875 1 96.5 206 GLY B CA 1
ATOM 4261 C C . GLY B 1 206 ? -8.312 16.453 13.75 1 96.5 206 GLY B C 1
ATOM 4262 O O . GLY B 1 206 ? -8.055 15.609 14.609 1 96.5 206 GLY B O 1
ATOM 4263 N N . LEU B 1 207 ? -9.242 16.312 12.781 1 97.62 207 LEU B N 1
ATOM 4264 C CA . LEU B 1 207 ? -9.828 15.008 12.484 1 97.62 207 LEU B CA 1
ATOM 4265 C C . LEU B 1 207 ? -8.82 14.102 11.789 1 97.62 207 LEU B C 1
ATOM 4267 O O . LEU B 1 207 ? -8.398 13.094 12.352 1 97.62 207 LEU B O 1
ATOM 4271 N N . ILE B 1 208 ? -8.398 14.516 10.586 1 98.69 208 ILE B N 1
ATOM 4272 C CA . ILE B 1 208 ? -7.391 13.758 9.852 1 98.69 208 ILE B CA 1
ATOM 4273 C C . ILE B 1 208 ? -6.508 14.719 9.062 1 98.69 208 ILE B C 1
ATOM 4275 O O . ILE B 1 208 ? -6.867 15.883 8.859 1 98.69 208 ILE B O 1
ATOM 4279 N N . THR B 1 209 ? -5.359 14.273 8.695 1 98.88 209 THR B N 1
ATOM 4280 C CA . THR B 1 209 ? -4.445 14.938 7.773 1 98.88 209 THR B CA 1
ATOM 4281 C C . THR B 1 209 ? -4.16 14.062 6.559 1 98.88 209 THR B C 1
ATOM 4283 O O . THR B 1 209 ? -3.891 12.867 6.699 1 98.88 209 THR B O 1
ATOM 4286 N N . LEU B 1 210 ? -4.344 14.562 5.398 1 98.94 210 LEU B N 1
ATOM 4287 C CA . LEU B 1 210 ? -3.922 13.93 4.152 1 98.94 210 LEU B CA 1
ATOM 4288 C C . LEU B 1 210 ? -2.6 14.516 3.67 1 98.94 210 LEU B C 1
ATOM 4290 O O . LEU B 1 210 ? -2.523 15.703 3.348 1 98.94 210 LEU B O 1
ATOM 4294 N N . LEU B 1 211 ? -1.572 13.688 3.6 1 98.88 211 LEU B N 1
ATOM 4295 C CA . LEU B 1 211 ? -0.235 14.141 3.24 1 98.88 211 LEU B CA 1
ATOM 4296 C C . LEU B 1 211 ? 0.182 13.594 1.881 1 98.88 211 LEU B C 1
ATOM 4298 O O . LEU B 1 211 ? 0.233 12.375 1.688 1 98.88 211 LEU B O 1
ATOM 4302 N N . ALA B 1 212 ? 0.394 14.492 0.94 1 98.69 212 ALA B N 1
ATOM 4303 C CA . ALA B 1 212 ? 1.047 14.141 -0.32 1 98.69 212 ALA B CA 1
ATOM 4304 C C . ALA B 1 212 ? 2.543 14.445 -0.264 1 98.69 212 ALA B C 1
ATOM 4306 O O . ALA B 1 212 ? 2.951 15.5 0.224 1 98.69 212 ALA B O 1
ATOM 4307 N N . THR B 1 213 ? 3.359 13.516 -0.688 1 97.62 213 THR B N 1
ATOM 4308 C CA . THR B 1 213 ? 4.801 13.734 -0.646 1 97.62 213 THR B CA 1
ATOM 4309 C C . THR B 1 213 ? 5.438 13.391 -1.988 1 97.62 213 THR B C 1
ATOM 4311 O O . THR B 1 213 ? 4.871 12.633 -2.775 1 97.62 213 THR B O 1
ATOM 4314 N N . ASP B 1 214 ? 6.551 14.031 -2.287 1 96.25 214 ASP B N 1
ATOM 4315 C CA . ASP B 1 214 ? 7.367 13.562 -3.398 1 96.25 214 ASP B CA 1
ATOM 4316 C C . ASP B 1 214 ? 8.055 12.242 -3.057 1 96.25 214 ASP B C 1
ATOM 4318 O O . ASP B 1 214 ? 7.605 11.516 -2.164 1 96.25 214 ASP B O 1
ATOM 4322 N N . ASP B 1 215 ? 9.07 11.875 -3.768 1 93 215 ASP B N 1
ATOM 4323 C CA . ASP B 1 215 ? 9.664 10.547 -3.611 1 93 215 ASP B CA 1
ATOM 4324 C C . ASP B 1 215 ? 10.773 10.555 -2.564 1 93 215 ASP B C 1
ATOM 4326 O O . ASP B 1 215 ? 11.445 9.547 -2.357 1 93 215 ASP B O 1
ATOM 4330 N N . VAL B 1 216 ? 10.961 11.68 -1.908 1 93.75 216 VAL B N 1
ATOM 4331 C CA . VAL B 1 216 ? 12.055 11.805 -0.948 1 93.75 216 VAL B CA 1
ATOM 4332 C C . VAL B 1 216 ? 11.586 11.359 0.432 1 93.75 216 VAL B C 1
ATOM 4334 O O . VAL B 1 216 ? 10.578 11.852 0.946 1 93.75 216 VAL B O 1
ATOM 4337 N N . SER B 1 217 ? 12.289 10.453 1.022 1 93.12 217 SER B N 1
ATOM 4338 C CA . SER B 1 217 ? 11.961 9.922 2.346 1 93.12 217 SER B CA 1
ATOM 4339 C C . SER B 1 217 ? 12.242 10.953 3.434 1 93.12 217 SER B C 1
ATOM 4341 O O . SER B 1 217 ? 12.969 11.93 3.201 1 93.12 217 SER B O 1
ATOM 4343 N N . GLY B 1 218 ? 11.695 10.688 4.668 1 95.5 218 GLY B N 1
ATOM 4344 C CA . GLY B 1 218 ? 11.961 11.57 5.797 1 95.5 218 GLY B CA 1
ATOM 4345 C C . GLY B 1 218 ? 10.938 11.43 6.91 1 95.5 218 GLY B C 1
ATOM 4346 O O . GLY B 1 218 ? 11.25 11.656 8.078 1 95.5 218 GLY B O 1
ATOM 4347 N N . LEU B 1 219 ? 9.727 11.078 6.535 1 97.81 219 LEU B N 1
ATOM 4348 C CA . LEU B 1 219 ? 8.648 10.945 7.516 1 97.81 219 LEU B CA 1
ATOM 4349 C C . LEU B 1 219 ? 8.867 9.711 8.391 1 97.81 219 LEU B C 1
ATOM 4351 O O . LEU B 1 219 ? 9.125 8.617 7.875 1 97.81 219 LEU B O 1
ATOM 4355 N N . GLN B 1 220 ? 8.82 9.922 9.672 1 97.75 220 GLN B N 1
ATOM 4356 C CA . GLN B 1 220 ? 8.898 8.828 10.641 1 97.75 220 GLN B CA 1
ATOM 4357 C C . GLN B 1 220 ? 7.738 8.875 11.625 1 97.75 220 GLN B C 1
ATOM 4359 O O . GLN B 1 220 ? 7.219 9.953 11.93 1 97.75 220 GLN B O 1
ATOM 4364 N N . ILE B 1 221 ? 7.352 7.707 12.086 1 98 221 ILE B N 1
ATOM 4365 C CA . ILE B 1 221 ? 6.281 7.637 13.078 1 98 221 ILE B CA 1
ATOM 4366 C C . ILE B 1 221 ? 6.77 6.875 14.312 1 98 221 ILE B C 1
ATOM 4368 O O . ILE B 1 221 ? 7.684 6.051 14.219 1 98 221 ILE B O 1
ATOM 4372 N N . CYS B 1 222 ? 6.227 7.219 15.406 1 97.38 222 CYS B N 1
ATOM 4373 C CA . CYS B 1 222 ? 6.441 6.539 16.672 1 97.38 222 CYS B CA 1
ATOM 4374 C C . CYS B 1 222 ? 5.133 5.988 17.234 1 97.38 222 CYS B C 1
ATOM 4376 O O . CYS B 1 222 ? 4.359 6.719 17.859 1 97.38 222 CYS B O 1
ATOM 4378 N N . LYS B 1 223 ? 4.91 4.715 17.094 1 95 223 LYS B N 1
ATOM 4379 C CA . LYS B 1 223 ? 3.625 4.102 17.406 1 95 223 LYS B CA 1
ATOM 4380 C C . LYS B 1 223 ? 3.373 4.105 18.922 1 95 223 LYS B C 1
ATOM 4382 O O . LYS B 1 223 ? 2.236 4.285 19.359 1 95 223 LYS B O 1
ATOM 4387 N N . ASP B 1 224 ? 4.445 3.877 19.656 1 94.75 224 ASP B N 1
ATOM 4388 C CA . ASP B 1 224 ? 4.371 3.945 21.109 1 94.75 224 ASP B CA 1
ATOM 4389 C C . ASP B 1 224 ? 5.117 5.168 21.641 1 94.75 224 ASP B C 1
ATOM 4391 O O . ASP B 1 224 ? 6.309 5.082 21.953 1 94.75 224 ASP B O 1
ATOM 4395 N N . ARG B 1 225 ? 4.406 6.168 21.875 1 92 225 ARG B N 1
ATOM 4396 C CA . ARG B 1 225 ? 5.023 7.438 22.25 1 92 225 ARG B CA 1
ATOM 4397 C C . ARG B 1 225 ? 5.633 7.355 23.641 1 92 225 ARG B C 1
ATOM 4399 O O . ARG B 1 225 ? 6.523 8.141 23.984 1 92 225 ARG B O 1
ATOM 4406 N N . ASP B 1 226 ? 5.273 6.355 24.406 1 91.88 226 ASP B N 1
ATOM 4407 C CA . ASP B 1 226 ? 5.73 6.266 25.781 1 91.88 226 ASP B CA 1
ATOM 4408 C C . ASP B 1 226 ? 6.898 5.285 25.922 1 91.88 226 ASP B C 1
ATOM 4410 O O . ASP B 1 226 ? 7.488 5.156 27 1 91.88 226 ASP B O 1
ATOM 4414 N N . ALA B 1 227 ? 7.172 4.676 24.812 1 92.94 227 ALA B N 1
ATOM 4415 C CA . ALA B 1 227 ? 8.305 3.758 24.844 1 92.94 227 ALA B CA 1
ATOM 4416 C C . ALA B 1 227 ? 9.602 4.496 25.156 1 92.94 227 ALA B C 1
ATOM 4418 O O . ALA B 1 227 ? 9.812 5.617 24.703 1 92.94 227 ALA B O 1
ATOM 4419 N N . LYS B 1 228 ? 10.453 3.855 25.969 1 92.19 228 LYS B N 1
ATOM 4420 C CA . LYS B 1 228 ? 11.766 4.398 26.297 1 92.19 228 LYS B CA 1
ATOM 4421 C C . LYS B 1 228 ? 12.875 3.396 25.984 1 92.19 228 LYS B C 1
ATOM 4423 O O . LYS B 1 228 ? 13 2.377 26.672 1 92.19 228 LYS B O 1
ATOM 4428 N N . PRO B 1 229 ? 13.734 3.562 25.031 1 93.56 229 PRO B N 1
ATOM 4429 C CA . PRO B 1 229 ? 13.68 4.719 24.125 1 93.56 229 PRO B CA 1
ATOM 4430 C C . PRO B 1 229 ? 12.539 4.633 23.125 1 93.56 229 PRO B C 1
ATOM 4432 O O . PRO B 1 229 ? 12.031 3.541 22.844 1 93.56 229 PRO B O 1
ATOM 4435 N N . GLN B 1 230 ? 12.117 5.793 22.562 1 93.69 230 GLN B N 1
ATOM 4436 C CA . GLN B 1 230 ? 11.125 5.809 21.5 1 93.69 230 GLN B CA 1
ATOM 4437 C C . GLN B 1 230 ? 11.648 5.09 20.25 1 93.69 230 GLN B C 1
ATOM 4439 O O . GLN B 1 230 ? 12.82 5.223 19.906 1 93.69 230 GLN B O 1
ATOM 4444 N N . LYS B 1 231 ? 10.758 4.32 19.688 1 95.31 231 LYS B N 1
ATOM 4445 C CA . LYS B 1 231 ? 11.094 3.631 18.453 1 95.31 231 LYS B CA 1
ATOM 4446 C C . LYS B 1 231 ? 10.469 4.336 17.25 1 95.31 231 LYS B C 1
ATOM 4448 O O . LYS B 1 231 ? 9.25 4.531 17.203 1 95.31 231 LYS B O 1
ATOM 4453 N N . TRP B 1 232 ? 11.328 4.711 16.344 1 95.94 232 TRP B N 1
ATOM 4454 C CA . TRP B 1 232 ? 10.883 5.434 15.164 1 95.94 232 TRP B CA 1
ATOM 4455 C C . TRP B 1 232 ? 10.961 4.551 13.922 1 95.94 232 TRP B C 1
ATOM 4457 O O . TRP B 1 232 ? 11.938 3.824 13.727 1 95.94 232 TRP B O 1
ATOM 4467 N N . GLU B 1 233 ? 9.906 4.566 13.117 1 96.19 233 GLU B N 1
ATOM 4468 C CA . GLU B 1 233 ? 9.828 3.832 11.859 1 96.19 233 GLU B CA 1
ATOM 4469 C C . GLU B 1 233 ? 9.641 4.777 10.68 1 96.19 233 GLU B C 1
ATOM 4471 O O . GLU B 1 233 ? 8.891 5.754 10.773 1 96.19 233 GLU B O 1
ATOM 4476 N N . ASP B 1 234 ? 10.352 4.465 9.594 1 96.19 234 ASP B N 1
ATOM 4477 C CA . ASP B 1 234 ? 10.188 5.258 8.383 1 96.19 234 ASP B CA 1
ATOM 4478 C C . ASP B 1 234 ? 8.859 4.953 7.703 1 96.19 234 ASP B C 1
ATOM 4480 O O . ASP B 1 234 ? 8.398 3.811 7.711 1 96.19 234 ASP B O 1
ATOM 4484 N N . VAL B 1 235 ? 8.258 5.922 7.16 1 96.62 235 VAL B N 1
ATOM 4485 C CA . VAL B 1 235 ? 7.109 5.758 6.273 1 96.62 235 VAL B CA 1
ATOM 4486 C C . VAL B 1 235 ? 7.531 6.027 4.832 1 96.62 235 VAL B C 1
ATOM 4488 O O . VAL B 1 235 ? 7.973 7.133 4.504 1 96.62 235 VAL B O 1
ATOM 4491 N N . ALA B 1 236 ? 7.418 5.066 4.043 1 94.94 236 ALA B N 1
ATOM 4492 C CA . ALA B 1 236 ? 7.867 5.191 2.656 1 94.94 236 ALA B CA 1
ATOM 4493 C C . ALA B 1 236 ? 6.91 6.07 1.851 1 94.94 236 ALA B C 1
ATOM 4495 O O . ALA B 1 236 ? 5.691 5.961 1.99 1 94.94 236 ALA B O 1
ATOM 4496 N N . PRO B 1 237 ? 7.531 6.98 1.044 1 95.25 237 PRO B N 1
ATOM 4497 C CA . PRO B 1 237 ? 6.645 7.629 0.075 1 95.25 237 PRO B CA 1
ATOM 4498 C C . PRO B 1 237 ? 6.043 6.645 -0.926 1 95.25 237 PRO B C 1
ATOM 4500 O O . PRO B 1 237 ? 6.656 5.621 -1.231 1 95.25 237 PRO B O 1
ATOM 4503 N N . LEU B 1 238 ? 4.879 6.906 -1.333 1 95.06 238 LEU B N 1
ATOM 4504 C CA . LEU B 1 238 ? 4.184 6.105 -2.334 1 95.06 238 LEU B CA 1
ATOM 4505 C C . LEU B 1 238 ? 3.521 6.996 -3.379 1 95.06 238 LEU B C 1
ATOM 4507 O O . LEU B 1 238 ? 2.547 7.691 -3.082 1 95.06 238 LEU B O 1
ATOM 4511 N N . LYS B 1 239 ? 4.086 6.957 -4.621 1 94.31 239 LYS B N 1
ATOM 4512 C CA . LYS B 1 239 ? 3.553 7.801 -5.688 1 94.31 239 LYS B CA 1
ATOM 4513 C C . LYS B 1 239 ? 2.078 7.5 -5.938 1 94.31 239 LYS B C 1
ATOM 4515 O O . LYS B 1 239 ? 1.693 6.34 -6.09 1 94.31 239 LYS B O 1
ATOM 4520 N N . GLY B 1 240 ? 1.313 8.555 -5.902 1 93.38 240 GLY B N 1
ATOM 4521 C CA . GLY B 1 240 ? -0.104 8.414 -6.195 1 93.38 240 GLY B CA 1
ATOM 4522 C C . GLY B 1 240 ? -0.948 8.203 -4.953 1 93.38 240 GLY B C 1
ATOM 4523 O O . GLY B 1 240 ? -2.178 8.18 -5.027 1 93.38 240 GLY B O 1
ATOM 4524 N N . ALA B 1 241 ? -0.337 8.07 -3.844 1 97.31 241 ALA B N 1
ATOM 4525 C CA . ALA B 1 241 ? -1.056 7.844 -2.594 1 97.31 241 ALA B CA 1
ATOM 4526 C C . ALA B 1 241 ? -1.01 9.078 -1.702 1 97.31 241 ALA B C 1
ATOM 4528 O O . ALA B 1 241 ? -0.115 9.922 -1.839 1 97.31 241 ALA B O 1
ATOM 4529 N N . PHE B 1 242 ? -2.035 9.219 -0.859 1 98.75 242 PHE B N 1
ATOM 4530 C CA . PHE B 1 242 ? -1.916 10.039 0.34 1 98.75 242 PHE B CA 1
ATOM 4531 C C . PHE B 1 242 ? -1.479 9.195 1.532 1 98.75 242 PHE B C 1
ATOM 4533 O O . PHE B 1 242 ? -1.927 8.062 1.691 1 98.75 242 PHE B O 1
ATOM 4540 N N . ILE B 1 243 ? -0.6 9.75 2.281 1 98.75 243 ILE B N 1
ATOM 4541 C CA . ILE B 1 243 ? -0.41 9.258 3.641 1 98.75 243 ILE B CA 1
ATOM 4542 C C . ILE B 1 243 ? -1.374 9.969 4.59 1 98.75 243 ILE B C 1
ATOM 4544 O O . ILE B 1 243 ? -1.332 11.188 4.723 1 98.75 243 ILE B O 1
ATOM 4548 N N . VAL B 1 244 ? -2.238 9.195 5.234 1 98.88 244 VAL B N 1
ATOM 4549 C CA . VAL B 1 244 ? -3.252 9.805 6.086 1 98.88 244 VAL B CA 1
ATOM 4550 C C . VAL B 1 244 ? -2.971 9.461 7.547 1 98.88 244 VAL B C 1
ATOM 4552 O O . VAL B 1 244 ? -2.637 8.32 7.871 1 98.88 244 VAL B O 1
ATOM 4555 N N . ASN B 1 245 ? -3.047 10.438 8.367 1 98.81 245 ASN B N 1
ATOM 4556 C CA . ASN B 1 245 ? -2.947 10.203 9.805 1 98.81 245 ASN B CA 1
ATOM 4557 C C . ASN B 1 245 ? -4.102 10.852 10.562 1 98.81 245 ASN B C 1
ATOM 4559 O O . ASN B 1 245 ? -4.688 11.828 10.086 1 98.81 245 ASN B O 1
ATOM 4563 N N . LEU B 1 246 ? -4.391 10.336 11.695 1 98.56 246 LEU B N 1
ATOM 4564 C CA . LEU B 1 246 ? -5.445 10.844 12.57 1 98.56 246 LEU B CA 1
ATOM 4565 C C . LEU B 1 246 ? -4.938 11.992 13.43 1 98.56 246 LEU B C 1
ATOM 4567 O O . LEU B 1 246 ? -3.748 12.062 13.75 1 98.56 246 LEU B O 1
ATOM 4571 N N . GLY B 1 247 ? -5.879 12.844 13.781 1 98.25 247 GLY B N 1
ATOM 4572 C CA . GLY B 1 247 ? -5.543 13.945 14.672 1 98.25 247 GLY B CA 1
ATOM 4573 C C . GLY B 1 247 ? -6.031 13.734 16.094 1 98.25 247 GLY B C 1
ATOM 4574 O O . GLY B 1 247 ? -6.77 12.789 16.359 1 98.25 247 GLY B O 1
ATOM 4575 N N . ASP B 1 248 ? -5.656 14.641 16.922 1 97.38 248 ASP B N 1
ATOM 4576 C CA . ASP B 1 248 ? -5.973 14.602 18.344 1 97.38 248 ASP B CA 1
ATOM 4577 C C . ASP B 1 248 ? -7.484 14.617 18.578 1 97.38 248 ASP B C 1
ATOM 4579 O O . ASP B 1 248 ? -7.984 13.992 19.516 1 97.38 248 ASP B O 1
ATOM 4583 N N . MET B 1 249 ? -8.195 15.352 17.812 1 97.12 249 MET B N 1
ATOM 4584 C CA . MET B 1 249 ? -9.641 15.414 18 1 97.12 249 MET B CA 1
ATOM 4585 C C . MET B 1 249 ? -10.273 14.047 17.766 1 97.12 249 MET B C 1
ATOM 4587 O O . MET B 1 249 ? -11.18 13.648 18.5 1 97.12 249 MET B O 1
ATOM 4591 N N . LEU B 1 250 ? -9.844 13.367 16.75 1 97.81 250 LEU B N 1
ATOM 4592 C CA . LEU B 1 250 ? -10.383 12.031 16.516 1 97.81 250 LEU B CA 1
ATOM 4593 C C . LEU B 1 250 ? -10.008 11.086 17.641 1 97.81 250 LEU B C 1
ATOM 4595 O O . LEU B 1 250 ? -10.797 10.219 18.031 1 97.81 250 LEU B O 1
ATOM 4599 N N . GLU B 1 251 ? -8.781 11.203 18.125 1 97.56 251 GLU B N 1
ATOM 4600 C CA . GLU B 1 251 ? -8.391 10.414 19.297 1 97.56 251 GLU B CA 1
ATOM 4601 C C . GLU B 1 251 ? -9.297 10.703 20.484 1 97.56 251 GLU B C 1
ATOM 4603 O O . GLU B 1 251 ? -9.688 9.789 21.203 1 97.56 251 GLU B O 1
ATOM 4608 N N . ARG B 1 252 ? -9.656 11.938 20.688 1 96.19 252 ARG B N 1
ATOM 4609 C CA . ARG B 1 252 ? -10.578 12.336 21.75 1 96.19 252 ARG B CA 1
ATOM 4610 C C . ARG B 1 252 ? -11.977 11.773 21.5 1 96.19 252 ARG B C 1
ATOM 4612 O O . ARG B 1 252 ? -12.594 11.203 22.406 1 96.19 252 ARG B O 1
ATOM 4619 N N . TRP B 1 253 ? -12.461 11.891 20.266 1 96.38 253 TRP B N 1
ATOM 4620 C CA . TRP B 1 253 ? -13.773 11.359 19.891 1 96.38 253 TRP B CA 1
ATOM 4621 C C . TRP B 1 253 ? -13.844 9.859 20.156 1 96.38 253 TRP B C 1
ATOM 4623 O O . TRP B 1 253 ? -14.867 9.359 20.641 1 96.38 253 TRP B O 1
ATOM 4633 N N . SER B 1 254 ? -12.758 9.188 19.906 1 97.56 254 SER B N 1
ATOM 4634 C CA . SER B 1 254 ? -12.766 7.727 19.969 1 97.56 254 SER B CA 1
ATOM 4635 C C . SER B 1 254 ? -12.32 7.227 21.344 1 97.56 254 SER B C 1
ATOM 4637 O O . SER B 1 254 ? -12.094 6.027 21.516 1 97.56 254 SER B O 1
ATOM 4639 N N . ASN B 1 255 ? -12.141 8.141 22.281 1 97.56 255 ASN B N 1
ATOM 4640 C CA . ASN B 1 255 ? -11.742 7.785 23.641 1 97.56 255 ASN B CA 1
ATOM 4641 C C . ASN B 1 255 ? -10.422 7.016 23.656 1 97.56 255 ASN B C 1
ATOM 4643 O O . ASN B 1 255 ? -10.273 6.047 24.391 1 97.56 255 ASN B O 1
ATOM 4647 N N . CYS B 1 256 ? -9.547 7.34 22.703 1 95.81 256 CYS B N 1
ATOM 4648 C CA . CYS B 1 256 ? -8.172 6.867 22.609 1 95.81 256 CYS B CA 1
ATOM 4649 C C . CYS B 1 256 ? -8.109 5.477 22 1 95.81 256 CYS B C 1
ATOM 4651 O O . CYS B 1 256 ? -7.062 4.824 22.031 1 95.81 256 CYS B O 1
ATOM 4653 N N . VAL B 1 257 ? -9.203 5.059 21.422 1 95.69 257 VAL B N 1
ATOM 4654 C CA . VAL B 1 257 ? -9.172 3.793 20.703 1 95.69 257 VAL B CA 1
ATOM 4655 C C . VAL B 1 257 ? -8.422 3.969 19.375 1 95.69 257 VAL B C 1
ATOM 4657 O O . VAL B 1 257 ? -7.629 3.111 18.984 1 95.69 257 VAL B O 1
ATOM 4660 N N . PHE B 1 258 ? -8.758 5.004 18.656 1 97.62 258 PHE B N 1
ATOM 4661 C CA . PHE B 1 258 ? -8.008 5.395 17.469 1 97.62 258 PHE B CA 1
ATOM 4662 C C . PHE B 1 258 ? -6.844 6.309 17.828 1 97.62 258 PHE B C 1
ATOM 4664 O O . PHE B 1 258 ? -6.984 7.184 18.688 1 97.62 258 PHE B O 1
ATOM 4671 N N . LYS B 1 259 ? -5.719 6.188 17.141 1 96.94 259 LYS B N 1
ATOM 4672 C CA . LYS B 1 259 ? -4.48 6.77 17.641 1 96.94 259 LYS B CA 1
ATOM 4673 C C . LYS B 1 259 ? -4.07 7.988 16.828 1 96.94 259 LYS B C 1
ATOM 4675 O O . LYS B 1 259 ? -3.975 7.918 15.602 1 96.94 259 LYS B O 1
ATOM 4680 N N . SER B 1 260 ? -3.955 9.055 17.516 1 97.94 260 SER B N 1
ATOM 4681 C CA . SER B 1 260 ? -3.193 10.18 16.969 1 97.94 260 SER B CA 1
ATOM 4682 C C . SER B 1 260 ? -1.7 10 17.219 1 97.94 260 SER B C 1
ATOM 4684 O O . SER B 1 260 ? -1.207 10.312 18.312 1 97.94 260 SER B O 1
ATOM 4686 N N . THR B 1 261 ? -0.965 9.625 16.219 1 97.94 261 THR B N 1
ATOM 4687 C CA . THR B 1 261 ? 0.372 9.07 16.391 1 97.94 261 THR B CA 1
ATOM 4688 C C . THR B 1 261 ? 1.436 10.148 16.219 1 97.94 261 THR B C 1
ATOM 4690 O O . THR B 1 261 ? 1.337 10.977 15.305 1 97.94 261 THR B O 1
ATOM 4693 N N . LEU B 1 262 ? 2.404 10.078 17.109 1 97.62 262 LEU B N 1
ATOM 4694 C CA . LEU B 1 262 ? 3.574 10.945 17.047 1 97.62 262 LEU B CA 1
ATOM 4695 C C . LEU B 1 262 ? 4.355 10.711 15.758 1 97.62 262 LEU B C 1
ATOM 4697 O O . LEU B 1 262 ? 4.582 9.562 15.367 1 97.62 262 LEU B O 1
ATOM 4701 N N . HIS B 1 263 ? 4.719 11.82 15.07 1 98.38 263 HIS B N 1
ATOM 4702 C CA . HIS B 1 263 ? 5.52 11.703 13.852 1 98.38 263 HIS B CA 1
ATOM 4703 C C . HIS B 1 263 ? 6.465 12.891 13.703 1 98.38 263 HIS B C 1
ATOM 4705 O O . HIS B 1 263 ? 6.309 13.906 14.383 1 98.38 263 HIS B O 1
ATOM 4711 N N . ARG B 1 264 ? 7.469 12.727 12.938 1 97.94 264 ARG B N 1
ATOM 4712 C CA . ARG B 1 264 ? 8.484 13.734 12.68 1 97.94 264 ARG B CA 1
ATOM 4713 C C . ARG B 1 264 ? 9.055 13.594 11.266 1 97.94 264 ARG B C 1
ATOM 4715 O O . ARG B 1 264 ? 8.742 12.633 10.562 1 97.94 264 ARG B O 1
ATOM 4722 N N . VAL B 1 265 ? 9.734 14.602 10.82 1 97.94 265 VAL B N 1
ATOM 4723 C CA . VAL B 1 265 ? 10.383 14.555 9.516 1 97.94 265 VAL B CA 1
ATOM 4724 C C . VAL B 1 265 ? 11.883 14.805 9.68 1 97.94 265 VAL B C 1
ATOM 4726 O O . VAL B 1 265 ? 12.289 15.797 10.281 1 97.94 265 VAL B O 1
ATOM 4729 N N . LEU B 1 266 ? 12.695 13.906 9.172 1 96.81 266 LEU B N 1
ATOM 4730 C CA . LEU B 1 266 ? 14.148 14.055 9.156 1 96.81 266 LEU B CA 1
ATOM 4731 C C . LEU B 1 266 ? 14.656 14.312 7.746 1 96.81 266 LEU B C 1
ATOM 4733 O O . LEU B 1 266 ? 14.328 13.57 6.816 1 96.81 266 LEU B O 1
ATOM 4737 N N . GLY B 1 267 ? 15.461 15.359 7.641 1 94.81 267 GLY B N 1
ATOM 4738 C CA . GLY B 1 267 ? 16.125 15.594 6.371 1 94.81 267 GLY B CA 1
ATOM 4739 C C . GLY B 1 267 ? 17.297 14.664 6.129 1 94.81 267 GLY B C 1
ATOM 4740 O O . GLY B 1 267 ? 18.047 14.336 7.059 1 94.81 267 GLY B O 1
ATOM 4741 N N . ASN B 1 268 ? 17.516 14.289 4.883 1 92.56 268 ASN B N 1
ATOM 4742 C CA . ASN B 1 268 ? 18.594 13.375 4.551 1 92.56 268 ASN B CA 1
ATOM 4743 C C . ASN B 1 268 ? 19.578 13.992 3.561 1 92.56 268 ASN B C 1
ATOM 4745 O O . ASN B 1 268 ? 20.297 13.281 2.869 1 92.56 268 ASN B O 1
ATOM 4749 N N . GLY B 1 269 ? 19.438 15.227 3.43 1 93.38 269 GLY B N 1
ATOM 4750 C CA . GLY B 1 269 ? 20.359 15.914 2.525 1 93.38 269 GLY B CA 1
ATOM 4751 C C . GLY B 1 269 ? 19.734 16.25 1.184 1 93.38 269 GLY B C 1
ATOM 4752 O O . GLY B 1 269 ? 20.312 16.984 0.389 1 93.38 269 GLY B O 1
ATOM 4753 N N . GLN B 1 270 ? 18.609 15.727 0.918 1 93.56 270 GLN B N 1
ATOM 4754 C CA . GLN B 1 270 ? 17.859 16.016 -0.303 1 93.56 270 GLN B CA 1
ATOM 4755 C C . GLN B 1 270 ? 16.688 16.953 -0.023 1 93.56 270 GLN B C 1
ATOM 4757 O O . GLN B 1 270 ? 16.062 16.859 1.034 1 93.56 270 GLN B O 1
ATOM 4762 N N . GLY B 1 271 ? 16.469 17.875 -0.958 1 96.31 271 GLY B N 1
ATOM 4763 C CA . GLY B 1 271 ? 15.234 18.641 -0.857 1 96.31 271 GLY B CA 1
ATOM 4764 C C . GLY B 1 271 ? 13.984 17.781 -0.87 1 96.31 271 GLY B C 1
ATOM 4765 O O . GLY B 1 271 ? 13.914 16.797 -1.606 1 96.31 271 GLY B O 1
ATOM 4766 N N . ARG B 1 272 ? 13.078 18.109 -0.044 1 97.25 272 ARG B N 1
ATOM 4767 C CA . ARG B 1 272 ? 11.836 17.359 0.093 1 97.25 272 ARG B CA 1
ATOM 4768 C C . ARG B 1 272 ? 10.625 18.297 0.014 1 97.25 272 ARG B C 1
ATOM 4770 O O . ARG B 1 272 ? 10.625 19.375 0.6 1 97.25 272 ARG B O 1
ATOM 4777 N N . TYR B 1 273 ? 9.656 17.938 -0.796 1 98.38 273 TYR B N 1
ATOM 4778 C CA . TYR B 1 273 ? 8.391 18.656 -0.897 1 98.38 273 TYR B CA 1
ATOM 4779 C C . TYR B 1 273 ? 7.234 17.781 -0.425 1 98.38 273 TYR B C 1
ATOM 4781 O O . TYR B 1 273 ? 7.172 16.594 -0.739 1 98.38 273 TYR B O 1
ATOM 4789 N N . SER B 1 274 ? 6.41 18.312 0.37 1 98.62 274 SER B N 1
ATOM 4790 C CA . SER B 1 274 ? 5.164 17.672 0.77 1 98.62 274 SER B CA 1
ATOM 4791 C C . SER B 1 274 ? 4.031 18.688 0.886 1 98.62 274 SER B C 1
ATOM 4793 O O . SER B 1 274 ? 4.27 19.891 0.902 1 98.62 274 SER B O 1
ATOM 4795 N N . ILE B 1 275 ? 2.859 18.219 0.838 1 98.81 275 ILE B N 1
ATOM 4796 C CA . ILE B 1 275 ? 1.66 19.047 0.969 1 98.81 275 ILE B CA 1
ATOM 4797 C C . ILE B 1 275 ? 0.699 18.391 1.964 1 98.81 275 ILE B C 1
ATOM 4799 O O . ILE B 1 275 ? 0.212 17.281 1.734 1 98.81 275 ILE B O 1
ATOM 4803 N N . ALA B 1 276 ? 0.452 19.062 3.018 1 98.81 276 ALA B N 1
ATOM 4804 C CA . ALA B 1 276 ? -0.464 18.562 4.043 1 98.81 2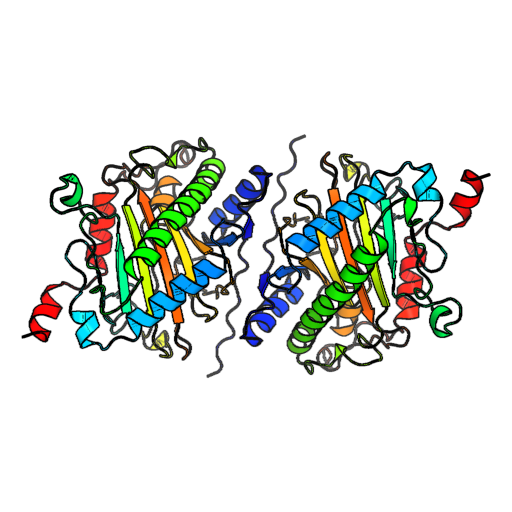76 ALA B CA 1
ATOM 4805 C C . ALA B 1 276 ? -1.83 19.234 3.924 1 98.81 276 ALA B C 1
ATOM 4807 O O . ALA B 1 276 ? -1.918 20.438 3.684 1 98.81 276 ALA B O 1
ATOM 4808 N N . TYR B 1 277 ? -2.842 18.469 3.979 1 98.81 277 TYR B N 1
ATOM 4809 C CA . TYR B 1 277 ? -4.219 18.938 4.062 1 98.81 277 TYR B CA 1
ATOM 4810 C C . TYR B 1 277 ? -4.828 18.609 5.418 1 98.81 277 TYR B C 1
ATOM 4812 O O . TYR B 1 277 ? -5.18 17.453 5.684 1 98.81 277 TYR B O 1
ATOM 4820 N N . PHE B 1 278 ? -4.953 19.641 6.227 1 98.62 278 PHE B N 1
ATOM 4821 C CA . PHE B 1 278 ? -5.52 19.484 7.562 1 98.62 278 PHE B CA 1
ATOM 4822 C C . PHE B 1 278 ? -7.035 19.641 7.531 1 98.62 278 PHE B C 1
ATOM 4824 O O . PHE B 1 278 ? -7.547 20.703 7.141 1 98.62 278 PHE B O 1
ATOM 4831 N N . LEU B 1 279 ? -7.668 18.609 7.988 1 98.5 279 LEU B N 1
ATOM 4832 C CA . LEU B 1 279 ? -9.125 18.625 7.961 1 98.5 279 LEU B CA 1
ATOM 4833 C C . LEU B 1 279 ? -9.695 18.594 9.375 1 98.5 279 LEU B C 1
ATOM 4835 O O . LEU B 1 279 ? -9.562 17.609 10.086 1 98.5 279 LEU B O 1
ATOM 4839 N N . GLU B 1 280 ? -10.32 19.703 9.734 1 97.5 280 GLU B N 1
ATOM 4840 C CA . GLU B 1 280 ? -10.953 19.875 11.039 1 97.5 280 GLU B CA 1
ATOM 4841 C C . GLU B 1 280 ? -12.453 20.125 10.898 1 97.5 280 GLU B C 1
ATOM 4843 O O . GLU B 1 280 ? -12.906 20.625 9.867 1 97.5 280 GLU B O 1
ATOM 4848 N N . PRO B 1 281 ? -13.188 19.719 11.953 1 97.06 281 PRO B N 1
ATOM 4849 C CA . PRO B 1 281 ? -14.609 20.078 11.914 1 97.06 281 PRO B CA 1
ATOM 4850 C C . PRO B 1 281 ? -14.852 21.578 12.016 1 97.06 281 PRO B C 1
ATOM 4852 O O . PRO B 1 281 ? -13.891 22.359 12.078 1 97.06 281 PRO B O 1
ATOM 4855 N N . SER B 1 282 ? -16.125 21.922 11.992 1 96.38 282 SER B N 1
ATOM 4856 C CA . SER B 1 282 ? -16.5 23.328 12.039 1 96.38 282 SER B CA 1
ATOM 4857 C C . SER B 1 282 ? -16.141 23.953 13.383 1 96.38 282 SER B C 1
ATOM 4859 O O . SER B 1 282 ? -15.914 23.234 14.367 1 96.38 282 SER B O 1
ATOM 4861 N N . HIS B 1 283 ? -16.141 25.266 13.453 1 95.44 283 HIS B N 1
ATOM 4862 C CA . HIS B 1 283 ? -15.711 26.047 14.609 1 95.44 283 HIS B CA 1
ATOM 4863 C C . HIS B 1 283 ? -16.484 25.656 15.859 1 95.44 283 HIS B C 1
ATOM 4865 O O . HIS B 1 283 ? -15.898 25.5 16.938 1 95.44 283 HIS B O 1
ATOM 4871 N N . ASP B 1 284 ? -17.75 25.375 15.672 1 93.81 284 ASP B N 1
ATOM 4872 C CA . ASP B 1 284 ? -18.609 25.203 16.844 1 93.81 284 ASP B CA 1
ATOM 4873 C C . ASP B 1 284 ? -18.859 23.719 17.125 1 93.81 284 ASP B C 1
ATOM 4875 O O . ASP B 1 284 ? -19.734 23.375 17.922 1 93.81 284 ASP B O 1
ATOM 4879 N N . CYS B 1 285 ? -18.094 22.938 16.453 1 96.38 285 CYS B N 1
ATOM 4880 C CA . CYS B 1 285 ? -18.203 21.516 16.703 1 96.38 285 CYS B CA 1
ATOM 4881 C C . CYS B 1 285 ? -17.734 21.172 18.125 1 96.38 285 CYS B C 1
ATOM 4883 O O . CYS B 1 285 ? -16.641 21.562 18.531 1 96.38 285 CYS B O 1
ATOM 4885 N N . LEU B 1 286 ? -18.609 20.516 18.828 1 95.12 286 LEU B N 1
ATOM 4886 C CA . LEU B 1 286 ? -18.25 20.016 20.141 1 95.12 286 LEU B CA 1
ATOM 4887 C C . LEU B 1 286 ? -17.547 18.656 20.031 1 95.12 286 LEU B C 1
ATOM 4889 O O . LEU B 1 286 ? -18.156 17.672 19.594 1 95.12 286 LEU B O 1
ATOM 4893 N N . VAL B 1 287 ? -16.281 18.625 20.422 1 95.62 287 VAL B N 1
ATOM 4894 C CA . VAL B 1 287 ? -15.508 17.391 20.422 1 95.62 287 VAL B CA 1
ATOM 4895 C C . VAL B 1 287 ? -15.688 16.672 21.75 1 95.62 287 VAL B C 1
ATOM 4897 O O . VAL B 1 287 ? -15.141 17.094 22.781 1 95.62 287 VAL B O 1
ATOM 4900 N N . GLU B 1 288 ? -16.375 15.625 21.719 1 95.62 288 GLU B N 1
ATOM 4901 C CA . GLU B 1 288 ? -16.656 14.828 22.906 1 95.62 288 GLU B CA 1
ATOM 4902 C C . GLU B 1 288 ? -16.672 13.336 22.578 1 95.62 288 GLU B C 1
ATOM 4904 O O . GLU B 1 288 ? -16.875 12.953 21.422 1 95.62 288 GLU B O 1
ATOM 4909 N N . CYS B 1 289 ? -16.484 12.594 23.609 1 97.06 289 CYS B N 1
ATOM 4910 C CA . CYS B 1 289 ? -16.422 11.141 23.453 1 97.06 289 CYS B CA 1
ATOM 4911 C C . CYS B 1 289 ? -17.672 10.609 22.781 1 97.06 289 CYS B C 1
ATOM 4913 O O . CYS B 1 289 ? -18.781 10.953 23.172 1 97.06 289 CYS B O 1
ATOM 4915 N N . LEU B 1 290 ? -17.484 9.836 21.75 1 96.44 290 LEU B N 1
ATOM 4916 C CA . LEU B 1 290 ? -18.609 9.258 21.016 1 96.44 290 LEU B CA 1
ATOM 4917 C C . LEU B 1 290 ? -19.312 8.203 21.859 1 96.44 290 LEU B C 1
ATOM 4919 O O . LEU B 1 290 ? -18.672 7.461 22.609 1 96.44 290 LEU B O 1
ATOM 4923 N N . PRO B 1 291 ? -20.641 8.102 21.625 1 94.25 291 PRO B N 1
ATOM 4924 C CA . PRO B 1 291 ? -21.391 7.102 22.391 1 94.25 291 PRO B CA 1
ATOM 4925 C C . PRO B 1 291 ? -20.906 5.676 22.125 1 94.25 291 PRO B C 1
ATOM 4927 O O . PRO B 1 291 ? -20.984 4.824 23.016 1 94.25 291 PRO B O 1
ATOM 4930 N N . THR B 1 292 ? -20.422 5.477 21 1 95.88 292 THR B N 1
ATOM 4931 C CA . THR B 1 292 ? -19.984 4.141 20.609 1 95.88 292 THR B CA 1
ATOM 4932 C C . THR B 1 292 ? -18.625 3.822 21.219 1 95.88 292 THR B C 1
ATOM 4934 O O . THR B 1 292 ? -18.156 2.688 21.125 1 95.88 292 THR B O 1
ATOM 4937 N N . CYS B 1 293 ? -18.031 4.766 21.859 1 96.56 293 CYS B N 1
ATOM 4938 C CA . CYS B 1 293 ? -16.656 4.578 22.344 1 96.56 293 CYS B CA 1
ATOM 4939 C C . CYS B 1 293 ? -16.594 4.695 23.859 1 96.56 293 CYS B C 1
ATOM 4941 O O . CYS B 1 293 ? -15.5 4.77 24.422 1 96.56 293 CYS B O 1
ATOM 4943 N N . LYS B 1 294 ? -17.688 4.762 24.516 1 94.88 294 LYS B N 1
ATOM 4944 C CA . LYS B 1 294 ? -17.703 4.848 25.969 1 94.88 294 LYS B CA 1
ATOM 4945 C C . LYS B 1 294 ? -18.656 3.818 26.562 1 94.88 294 LYS B C 1
ATOM 4947 O O . LYS B 1 294 ? -19.547 3.318 25.875 1 94.88 294 LYS B O 1
ATOM 4952 N N . SER B 1 295 ? -18.344 3.492 27.75 1 95.31 295 SER B N 1
ATOM 4953 C CA . SER B 1 295 ? -19.156 2.625 28.578 1 95.31 295 SER B CA 1
ATOM 4954 C C . SER B 1 295 ? -18.969 2.943 30.062 1 95.31 295 SER B C 1
ATOM 4956 O O . SER B 1 295 ? -18.203 3.852 30.406 1 95.31 295 SER B O 1
ATOM 4958 N N . ASP B 1 296 ? -19.766 2.188 30.844 1 94.81 296 ASP B N 1
ATOM 4959 C CA . ASP B 1 296 ? -19.594 2.365 32.281 1 94.81 296 ASP B CA 1
ATOM 4960 C C . ASP B 1 296 ? -18.172 2.02 32.719 1 94.81 296 ASP B C 1
ATOM 4962 O O . ASP B 1 296 ? -17.609 2.666 33.594 1 94.81 296 ASP B O 1
ATOM 4966 N N . SER B 1 297 ? -17.625 1.021 32.125 1 95.44 297 SER B N 1
ATOM 4967 C CA . SER B 1 297 ? -16.281 0.556 32.469 1 95.44 297 SER B CA 1
ATOM 4968 C C . SER B 1 297 ? -15.219 1.36 31.734 1 95.44 297 SER B C 1
ATOM 4970 O O . SER B 1 297 ? -14.039 1.287 32.094 1 95.44 297 SER B O 1
ATOM 4972 N N . ASN B 1 298 ? -15.602 2.145 30.797 1 95.38 298 ASN B N 1
ATOM 4973 C CA . ASN B 1 298 ? -14.695 2.998 30.031 1 95.38 298 ASN B CA 1
ATOM 4974 C C . ASN B 1 298 ? -15.297 4.379 29.781 1 95.38 298 ASN B C 1
ATOM 4976 O O . ASN B 1 298 ? -15.68 4.711 28.656 1 95.38 298 ASN B O 1
ATOM 4980 N N . PRO B 1 299 ? -15.242 5.133 30.828 1 96.12 299 PRO B N 1
ATOM 4981 C CA . PRO B 1 299 ? -15.844 6.461 30.703 1 96.12 299 PRO B CA 1
ATOM 4982 C C . PRO B 1 299 ? -15.008 7.41 29.844 1 96.12 299 PRO B C 1
ATOM 4984 O O . PRO B 1 299 ? -13.844 7.121 29.562 1 96.12 299 PRO B O 1
ATOM 4987 N N . PRO B 1 300 ? -15.57 8.523 29.453 1 96.75 300 PRO B N 1
ATOM 4988 C CA . PRO B 1 300 ? -14.82 9.508 28.672 1 96.75 300 PRO B CA 1
ATOM 4989 C C . PRO B 1 300 ? -13.523 9.938 29.344 1 96.75 300 PRO B C 1
ATOM 4991 O O . PRO B 1 300 ? -13.516 10.281 30.531 1 96.75 300 PRO B O 1
ATOM 4994 N N . LYS B 1 301 ? -12.531 9.961 28.578 1 96.25 301 LYS B N 1
ATOM 4995 C CA . LYS B 1 301 ? -11.203 10.242 29.109 1 96.25 301 LYS B CA 1
ATOM 4996 C C . LYS B 1 301 ? -10.898 11.734 29.094 1 96.25 301 LYS B C 1
ATOM 4998 O O . LYS B 1 301 ? -9.984 12.203 29.781 1 96.25 301 LYS B O 1
ATOM 5003 N N . PHE B 1 302 ? -11.633 12.5 28.266 1 95 302 PHE B N 1
ATOM 5004 C CA . PHE B 1 302 ? -11.422 13.938 28.141 1 95 302 PHE B CA 1
ATOM 5005 C C . PHE B 1 302 ? -12.734 14.695 28.297 1 95 302 PHE B C 1
ATOM 5007 O O . PHE B 1 302 ? -13.789 14.211 27.906 1 95 302 PHE B O 1
ATOM 5014 N N . PRO B 1 303 ? -12.664 15.906 28.875 1 95.06 303 PRO B N 1
ATOM 5015 C CA . PRO B 1 303 ? -13.859 16.75 28.828 1 95.06 303 PRO B CA 1
ATOM 5016 C C . PRO B 1 303 ? -14.164 17.281 27.438 1 95.06 303 PRO B C 1
ATOM 5018 O O . PRO B 1 303 ? -13.258 17.422 26.609 1 95.06 303 PRO B O 1
ATOM 5021 N N . PRO B 1 304 ? -15.438 17.562 27.156 1 95.94 304 PRO B N 1
ATOM 5022 C CA . PRO B 1 304 ? -15.773 18.156 25.859 1 95.94 304 PRO B CA 1
ATOM 5023 C C . PRO B 1 304 ? -15.07 19.5 25.625 1 95.94 304 PRO B C 1
ATOM 5025 O O . PRO B 1 304 ? -14.852 20.25 26.562 1 95.94 304 PRO B O 1
ATOM 5028 N N . ILE B 1 305 ? -14.773 19.766 24.391 1 95.12 305 ILE B N 1
ATOM 5029 C CA . ILE B 1 305 ? -14.117 21.016 24.031 1 95.12 305 ILE B CA 1
ATOM 5030 C C . ILE B 1 305 ? -14.562 21.438 22.625 1 95.12 305 ILE B C 1
ATOM 5032 O O . ILE B 1 305 ? -14.773 20.594 21.766 1 95.12 305 ILE B O 1
ATOM 5036 N N . LEU B 1 306 ? -14.727 22.703 22.453 1 94 306 LEU B N 1
ATOM 5037 C CA . LEU B 1 306 ? -15.07 23.203 21.125 1 94 306 LEU B CA 1
ATOM 5038 C C . LEU B 1 306 ? -13.859 23.172 20.203 1 94 306 LEU B C 1
ATOM 5040 O O . LEU B 1 306 ? -12.742 23.469 20.625 1 94 306 LEU B O 1
ATOM 5044 N N . CYS B 1 307 ? -14.094 22.906 18.922 1 94.75 307 CYS B N 1
ATOM 5045 C CA . CYS B 1 307 ? -13.031 22.781 17.922 1 94.75 307 CYS B CA 1
ATOM 5046 C C . CYS B 1 307 ? -12.188 24.047 17.875 1 94.75 307 CYS B C 1
ATOM 5048 O O . CYS B 1 307 ? -10.953 23.969 17.938 1 94.75 307 CYS B O 1
ATOM 5050 N N . HIS B 1 308 ? -12.805 25.203 17.781 1 91.19 308 HIS B N 1
ATOM 5051 C CA . HIS B 1 308 ? -12.047 26.438 17.609 1 91.19 308 HIS B CA 1
ATOM 5052 C C . HIS B 1 308 ? -11.172 26.719 18.828 1 91.19 308 HIS B C 1
ATOM 5054 O O . HIS B 1 308 ? -10.078 27.266 18.688 1 91.19 308 HIS B O 1
ATOM 5060 N N . ASP B 1 309 ? -11.625 26.375 20.031 1 90.12 309 ASP B N 1
ATOM 5061 C CA . ASP B 1 309 ? -10.82 26.578 21.234 1 90.12 309 ASP B CA 1
ATOM 5062 C C . ASP B 1 309 ? -9.586 25.672 21.219 1 90.12 309 ASP B C 1
ATOM 5064 O O . ASP B 1 309 ? -8.477 26.141 21.5 1 90.12 309 ASP B O 1
ATOM 5068 N N . TYR B 1 310 ? -9.836 24.484 20.891 1 91.75 310 TYR B N 1
ATOM 5069 C CA . TYR B 1 310 ? -8.742 23.516 20.859 1 91.75 310 TYR B CA 1
ATOM 5070 C C . TYR B 1 310 ? -7.691 23.938 19.828 1 91.75 310 TYR B C 1
ATOM 5072 O O . TYR B 1 310 ? -6.496 23.953 20.141 1 91.75 310 TYR B O 1
ATOM 5080 N N . LEU B 1 311 ? -8.078 24.266 18.625 1 92.12 311 LEU B N 1
ATOM 5081 C CA . LEU B 1 311 ? -7.168 24.594 17.531 1 92.12 311 LEU B CA 1
ATOM 5082 C C . LEU B 1 311 ? -6.387 25.875 17.844 1 92.12 311 LEU B C 1
ATOM 5084 O O . LEU B 1 311 ? -5.18 25.938 17.609 1 92.12 311 LEU B O 1
ATOM 5088 N N . THR B 1 312 ? -7.082 26.844 18.359 1 87.38 312 THR B N 1
ATOM 5089 C CA . THR B 1 312 ? -6.441 28.125 18.672 1 87.38 312 THR B CA 1
ATOM 5090 C C . THR B 1 312 ? -5.336 27.922 19.719 1 87.38 312 THR B C 1
ATOM 5092 O O . THR B 1 312 ? -4.238 28.469 19.562 1 87.38 312 THR B O 1
ATOM 5095 N N . GLN B 1 313 ? -5.656 27.172 20.672 1 85 313 GLN B N 1
ATOM 5096 C CA . GLN B 1 313 ? -4.664 26.875 21.703 1 85 313 GLN B CA 1
ATOM 5097 C C . GLN B 1 313 ? -3.443 26.188 21.109 1 85 313 GLN B C 1
ATOM 5099 O O . GLN B 1 313 ? -2.307 26.547 21.406 1 85 313 GLN B O 1
ATOM 5104 N N . ARG B 1 314 ? -3.654 25.234 20.25 1 86.69 314 ARG B N 1
ATOM 5105 C CA . ARG B 1 314 ? -2.572 24.438 19.672 1 86.69 314 ARG B CA 1
ATOM 5106 C C . ARG B 1 314 ? -1.706 25.297 18.75 1 86.69 314 ARG B C 1
ATOM 5108 O O . ARG B 1 314 ? -0.477 25.203 18.797 1 86.69 314 ARG B O 1
ATOM 5115 N N . TYR B 1 315 ? -2.283 26.141 17.875 1 84.25 315 TYR B N 1
ATOM 5116 C CA . TYR B 1 315 ? -1.543 26.984 16.938 1 84.25 315 TYR B CA 1
ATOM 5117 C C . TYR B 1 315 ? -0.746 28.047 17.672 1 84.25 315 TYR B C 1
ATOM 5119 O O . TYR B 1 315 ? 0.376 28.375 17.281 1 84.25 315 TYR B O 1
ATOM 5127 N N . ASN B 1 316 ? -1.296 28.562 18.719 1 80.44 316 ASN B N 1
ATOM 5128 C CA . ASN B 1 316 ? -0.583 29.562 19.516 1 80.44 316 ASN B CA 1
ATOM 5129 C C . ASN B 1 316 ? 0.648 28.969 20.188 1 80.44 316 ASN B C 1
ATOM 5131 O O . ASN B 1 316 ? 1.667 29.641 20.344 1 80.44 316 ASN B O 1
ATOM 5135 N N . ASP B 1 317 ? 0.548 27.734 20.469 1 79.62 317 ASP B N 1
ATOM 5136 C CA . ASP B 1 317 ? 1.64 27.047 21.156 1 79.62 317 ASP B CA 1
ATOM 5137 C C . ASP B 1 317 ? 2.787 26.75 20.188 1 79.62 317 ASP B C 1
ATOM 5139 O O . ASP B 1 317 ? 3.936 26.594 20.609 1 79.62 317 ASP B O 1
ATOM 5143 N N . THR B 1 318 ? 2.566 26.703 18.891 1 81.94 318 THR B N 1
ATOM 5144 C CA . THR B 1 318 ? 3.561 26.094 18.016 1 81.94 318 THR B CA 1
ATOM 5145 C C . THR B 1 318 ? 4.137 27.109 17.047 1 81.94 318 THR B C 1
ATOM 5147 O O . THR B 1 318 ? 5.176 26.859 16.422 1 81.94 318 THR B O 1
ATOM 5150 N N . HIS B 1 319 ? 3.527 28.281 16.766 1 80.69 319 HIS B N 1
ATOM 5151 C CA . HIS B 1 319 ? 4.004 29.25 15.789 1 80.69 319 HIS B CA 1
ATOM 5152 C C . HIS B 1 319 ? 4.602 30.469 16.484 1 80.69 319 HIS B C 1
ATOM 5154 O O . HIS B 1 319 ? 4.172 30.844 17.578 1 80.69 319 HIS B O 1
ATOM 5160 N N . ALA B 1 320 ? 5.531 31.047 15.797 1 70 320 ALA B N 1
ATOM 5161 C CA . ALA B 1 320 ? 6.148 32.281 16.281 1 70 320 ALA B CA 1
ATOM 5162 C C . ALA B 1 320 ? 5.148 33.438 16.297 1 70 320 ALA B C 1
ATOM 5164 O O . ALA B 1 320 ? 4.234 33.469 15.477 1 70 320 ALA B O 1
ATOM 5165 N N . ASP B 1 321 ? 5.391 34.281 17.234 1 76.31 321 ASP B N 1
ATOM 5166 C CA . ASP B 1 321 ? 4.633 35.531 17.234 1 76.31 321 ASP B CA 1
ATOM 5167 C C . ASP B 1 321 ? 4.93 36.344 15.984 1 76.31 321 ASP B C 1
ATOM 5169 O O . ASP B 1 321 ? 6.094 36.531 15.609 1 76.31 321 ASP B O 1
ATOM 5173 N N . LEU B 1 322 ? 3.959 36.781 15.305 1 71.56 322 LEU B N 1
ATOM 5174 C CA . LEU B 1 322 ? 4.105 37.531 14.047 1 71.56 322 LEU B CA 1
ATOM 5175 C C . LEU B 1 322 ? 4.957 38.781 14.242 1 71.56 322 LEU B C 1
ATOM 5177 O O . LEU B 1 322 ? 5.574 39.25 13.289 1 71.56 322 LEU B O 1
ATOM 5181 N N . ASN B 1 323 ? 5.004 39.344 15.359 1 71.56 323 ASN B N 1
ATOM 5182 C CA . ASN B 1 323 ? 5.77 40.531 15.664 1 71.56 323 ASN B CA 1
ATOM 5183 C C . ASN B 1 323 ? 7.266 40.312 15.445 1 71.56 323 ASN B C 1
ATOM 5185 O O . ASN B 1 323 ? 8.023 41.281 15.289 1 71.56 323 ASN B O 1
ATOM 5189 N N . VAL B 1 324 ? 7.699 39.125 15.461 1 70.19 324 VAL B N 1
ATOM 5190 C CA . VAL B 1 324 ? 9.117 38.812 15.289 1 70.19 324 VAL B CA 1
ATOM 5191 C C . VAL B 1 324 ? 9.562 39.219 13.883 1 70.19 324 VAL B C 1
ATOM 5193 O O . VAL B 1 324 ? 10.727 39.562 13.672 1 70.19 324 VAL B O 1
ATOM 5196 N N . TYR B 1 325 ? 8.742 39.25 13.008 1 72.31 325 TYR B N 1
ATOM 5197 C CA . TYR B 1 325 ? 9.102 39.531 11.625 1 72.31 325 TYR B CA 1
ATOM 5198 C C . TYR B 1 325 ? 9 41.031 11.336 1 72.31 325 TYR B C 1
ATOM 5200 O O . TYR B 1 325 ? 9.477 41.5 10.297 1 72.31 325 TYR B O 1
ATOM 5208 N N . LYS B 1 326 ? 8.172 41.812 11.914 1 63.88 326 LYS B N 1
ATOM 5209 C CA . LYS B 1 326 ? 8.109 43.281 11.758 1 63.88 326 LYS B CA 1
ATOM 5210 C C . LYS B 1 326 ? 9.469 43.906 12.023 1 63.88 326 LYS B C 1
ATOM 5212 O O . LYS B 1 326 ? 9.844 44.875 11.352 1 63.88 326 LYS B O 1
ATOM 5217 N N . LYS B 1 327 ? 10.266 43.406 12.945 1 55.12 327 LYS B N 1
ATOM 5218 C CA . LYS B 1 327 ? 11.578 43.969 13.258 1 55.12 327 LYS B CA 1
ATOM 5219 C C . LYS B 1 327 ? 12.586 43.688 12.156 1 55.12 327 LYS B C 1
ATOM 5221 O O . LYS B 1 327 ? 13.5 44.469 11.906 1 55.12 327 LYS B O 1
ATOM 5226 N N . GLN B 1 328 ? 12.445 42.594 11.422 1 51.5 328 GLN B N 1
ATOM 5227 C CA . GLN B 1 328 ? 13.398 42.219 10.383 1 51.5 328 GLN B CA 1
ATOM 5228 C C . GLN B 1 328 ? 13.133 42.969 9.086 1 51.5 328 GLN B C 1
ATOM 5230 O O . GLN B 1 328 ? 14.039 43.156 8.273 1 51.5 328 GLN B O 1
ATOM 5235 N N . GLN B 1 329 ? 11.883 43.281 8.797 1 46.06 329 GLN B N 1
ATOM 5236 C CA . GLN B 1 329 ? 11.539 44.031 7.594 1 46.06 329 GLN B CA 1
ATOM 5237 C C . GLN B 1 329 ? 11.836 45.531 7.77 1 46.06 329 GLN B C 1
ATOM 5239 O O . GLN B 1 329 ? 11.93 46.25 6.789 1 46.06 329 GLN B O 1
ATOM 5244 N N . ALA B 1 330 ? 12.086 46.156 9.039 1 42.12 330 ALA B N 1
ATOM 5245 C CA . ALA B 1 330 ? 12.469 47.531 9.25 1 42.12 330 ALA B CA 1
ATOM 5246 C C . ALA B 1 330 ? 13.977 47.719 9.094 1 42.12 330 ALA B C 1
ATOM 5248 O O . ALA B 1 330 ? 14.758 46.875 9.539 1 42.12 330 ALA B O 1
#

Radius of gyration: 27.64 Å; Cα contacts (8 Å, |Δi|>4): 1451; chains: 2; bounding box: 54×89×67 Å